Protein AF-A0A6J4XY96-F1 (afdb_monomer)

Mean predicted aligned error: 20.2 Å

Foldseek 3Di:
DDKDKDKDLEPVVRQVVCCVPVNPQKAWPDKDWDDWDDDPPRDTDHTIMMIMIDDDPPVVVVPPDDDDDDDDDDDDDDDDDDDDDDDDDDDDDDDDDDDDDDDDDDDDDDDDDDCPVVVVVQVVLLVVQLVLLVVLVADNVVSVVLSVVLVVDVPSVVCSAVLVCLVVLQVVLVVLLAAFDPDFLDLDDFQAEEEAAAPPLCQLLVLLQNQLCCCPVVVWQEAEEECAPPDPPSVVVSVVSCVVSVHHYYYAPDLVSLVVVCVVCVVTSHYYYYYHGDDLPDVVRLCRRLVSCVVPPSYAYEYRGEQPDDLVVVVSRLVSNVVSVHAAYEYEQLQVDPHQSSVSVSCSVNVHHHAKYAHDRDHNPRITGDGSSVSSCSSVVSDDPHPPDDDPDDDDDDDDDDDDDDDDDDDFKKKDFQPDLEIETPPQPCPVVRDPVRIDIDNDPVRSVVVRRDYDCSRPVVCVVVVVVVVVVVVVVVVVPPD

Sequence (483 aa):
MQIKRFEAKNMTKALSLIKNELGPEAVILSARSLRQGKGIFGSMKYAGVEVTAAIDVRDSQMKTGQPASANPAYPLPSDRRSNSAGKGTEPKIRPPAGYPGSGYGRRSKAAVSRSGKSDSNNQRLISMLYQQMLSQGIDRHIASRLIDELKRIPAAEDLISNGNIEEQLVSMIEELGIRAHPSEHAPDLAKMAALIGPTGVGKTTTIAKLAAVQAKRHQKQVALVSIDNYGIAANGQLKTFARIMGIPLETAVNKAEFRRAIKAFGDKDLILIDTPGINPTDPSQIRGLFSYFDKMPDVQKHLVVSVATREDNLREICQTLQKFGIQRLLFTKIDESRTHGNMLNMLMRTHLPLSYMSCGRKVPDDIAAGTIRKLVGLIFQVKDLSPGSSNHHATRQVMRHAKSGGSAFEHSHFMANKNSDVYHHTGCKWSHRIKSVNIIRFDSQREAEAQNFLPCRSCNPDRLKNDEARDLKTVTRKFSSNQ

Structure (mmCIF, N/CA/C/O backbone):
data_AF-A0A6J4XY96-F1
#
_entry.id   AF-A0A6J4XY96-F1
#
loop_
_atom_site.group_PDB
_atom_site.id
_atom_site.type_symbol
_atom_site.label_atom_id
_atom_site.label_alt_id
_atom_site.label_comp_id
_atom_site.label_asym_id
_atom_site.label_entity_id
_atom_site.label_seq_id
_atom_site.pdbx_PDB_ins_code
_atom_site.Cartn_x
_atom_site.Cartn_y
_atom_site.Cartn_z
_atom_site.occupancy
_atom_site.B_iso_or_equiv
_atom_site.auth_seq_id
_atom_site.auth_comp_id
_atom_site.auth_asym_id
_atom_site.auth_atom_id
_atom_site.pdbx_PDB_model_num
ATOM 1 N N . MET A 1 1 ? -13.283 22.286 25.238 1.00 74.00 1 MET A N 1
ATOM 2 C CA . MET A 1 1 ? -12.700 23.296 24.331 1.00 74.00 1 MET A CA 1
ATOM 3 C C . MET A 1 1 ? -13.489 24.605 24.355 1.00 74.00 1 MET A C 1
ATOM 5 O O . MET A 1 1 ? -14.682 24.595 24.078 1.00 74.00 1 MET A O 1
ATOM 9 N N . GLN A 1 2 ? -12.825 25.711 24.694 1.00 80.25 2 GLN A N 1
ATOM 10 C CA . GLN A 1 2 ? -13.329 27.084 24.601 1.00 80.25 2 GLN A CA 1
ATOM 11 C C . GLN A 1 2 ? -12.633 27.765 23.415 1.00 80.25 2 GLN A C 1
ATOM 13 O O . GLN A 1 2 ? -11.405 27.775 23.357 1.00 80.25 2 GLN A O 1
ATOM 18 N N . ILE A 1 3 ? -13.403 28.291 22.458 1.00 91.00 3 ILE A N 1
ATOM 19 C CA . ILE A 1 3 ? -12.894 28.940 21.237 1.00 91.00 3 ILE A CA 1
ATOM 20 C C . ILE A 1 3 ? -13.272 30.416 21.276 1.00 91.00 3 ILE A C 1
ATOM 22 O O . ILE A 1 3 ? -14.430 30.744 21.536 1.00 91.00 3 ILE A O 1
ATOM 26 N N . LYS A 1 4 ? -12.316 31.306 20.995 1.00 89.94 4 LYS A N 1
ATOM 27 C CA . LYS A 1 4 ? -12.554 32.750 20.980 1.00 89.94 4 LYS A CA 1
ATOM 28 C C . LYS A 1 4 ? -11.781 33.453 19.865 1.00 89.94 4 LYS A C 1
ATOM 30 O O . LYS A 1 4 ? -10.668 33.066 19.510 1.00 89.94 4 LYS A O 1
ATOM 35 N N . ARG A 1 5 ? -12.398 34.493 19.302 1.00 91.25 5 ARG A N 1
ATOM 36 C CA . ARG A 1 5 ? -11.830 35.350 18.256 1.00 91.25 5 ARG A CA 1
ATOM 37 C C . ARG A 1 5 ? -11.339 36.666 18.854 1.00 91.25 5 ARG A C 1
ATOM 39 O O . ARG A 1 5 ? -12.028 37.271 19.669 1.00 91.25 5 ARG A O 1
ATOM 46 N N . PHE A 1 6 ? -10.171 37.100 18.398 1.00 90.44 6 PHE A N 1
ATOM 47 C CA . PHE A 1 6 ? -9.463 38.297 18.829 1.00 90.44 6 PHE A CA 1
ATOM 48 C C . PHE A 1 6 ? -9.158 39.180 17.625 1.00 90.44 6 PHE A C 1
ATOM 50 O O . PHE A 1 6 ? -8.699 38.690 16.596 1.00 90.44 6 PHE A O 1
ATOM 57 N N . GLU A 1 7 ? -9.360 40.486 17.766 1.00 91.00 7 GLU A N 1
ATOM 58 C CA . GLU A 1 7 ? -8.983 41.477 16.758 1.00 91.00 7 GLU A CA 1
ATOM 59 C C . GLU A 1 7 ? -8.002 42.474 17.367 1.00 91.00 7 GLU A C 1
ATOM 61 O O . GLU A 1 7 ? -8.206 42.975 18.474 1.00 91.00 7 GLU A O 1
ATOM 66 N N . ALA A 1 8 ? -6.904 42.748 16.665 1.00 88.19 8 ALA A N 1
ATOM 67 C CA . ALA A 1 8 ? -5.874 43.657 17.151 1.00 88.19 8 ALA A CA 1
ATOM 68 C C . ALA A 1 8 ? -5.173 44.399 16.011 1.00 88.19 8 ALA A C 1
ATOM 70 O O . ALA A 1 8 ? -5.198 43.975 14.861 1.00 88.19 8 ALA A O 1
ATOM 71 N N . LYS A 1 9 ? -4.476 45.493 16.337 1.00 84.00 9 LYS A N 1
ATOM 72 C CA . LYS A 1 9 ? -3.722 46.295 15.353 1.00 84.00 9 LYS A CA 1
ATOM 73 C C . LYS A 1 9 ? -2.590 45.515 14.670 1.00 84.00 9 LYS A C 1
ATOM 75 O O . LYS A 1 9 ? -2.209 45.835 13.553 1.00 84.00 9 LYS A O 1
ATOM 80 N N . ASN A 1 10 ? -2.025 44.516 15.345 1.00 85.00 10 ASN A N 1
ATOM 81 C CA . ASN A 1 10 ? -0.958 43.667 14.823 1.00 85.00 10 ASN A CA 1
ATOM 82 C C . ASN A 1 10 ? -0.927 42.316 15.554 1.00 85.00 10 ASN A C 1
ATOM 84 O O . ASN A 1 10 ? -1.570 42.145 16.594 1.00 85.00 10 ASN A O 1
ATOM 88 N N . MET A 1 11 ? -0.165 41.366 15.006 1.00 86.56 11 MET A N 1
ATOM 89 C CA . MET A 1 11 ? -0.055 40.007 15.545 1.00 86.56 11 MET A CA 1
ATOM 90 C C . MET A 1 11 ? 0.447 39.994 16.989 1.00 86.56 11 MET A C 1
ATOM 92 O O . MET A 1 11 ? -0.128 39.311 17.826 1.00 86.56 11 MET A O 1
ATOM 96 N N . THR A 1 12 ? 1.445 40.813 17.321 1.00 89.19 12 THR A N 1
ATOM 97 C CA . THR A 1 12 ? 1.999 40.903 18.680 1.00 89.19 12 THR A CA 1
ATOM 98 C C . THR A 1 12 ? 0.931 41.261 19.714 1.00 89.19 12 THR A C 1
ATOM 100 O O . THR A 1 12 ? 0.851 40.638 20.774 1.00 89.19 12 THR A O 1
ATOM 103 N N . LYS A 1 13 ? 0.056 42.226 19.401 1.00 87.56 13 LYS A N 1
ATOM 104 C CA . LYS A 1 13 ? -1.039 42.608 20.296 1.00 87.56 13 LYS A CA 1
ATOM 105 C C . LYS A 1 13 ? -2.126 41.532 20.361 1.00 87.56 13 LYS A C 1
ATOM 107 O O . LYS A 1 13 ? -2.635 41.291 21.450 1.00 87.56 13 LYS A O 1
ATOM 112 N N . ALA A 1 14 ? -2.437 40.860 19.249 1.00 90.56 14 ALA A N 1
ATOM 113 C CA . ALA A 1 14 ? -3.377 39.735 19.244 1.00 90.56 14 ALA A CA 1
ATOM 114 C C . ALA A 1 14 ? -2.884 38.580 20.130 1.00 90.56 14 ALA A C 1
ATOM 116 O O . ALA A 1 14 ? -3.639 38.087 20.960 1.00 90.56 14 ALA A O 1
ATOM 117 N N . LEU A 1 15 ? -1.602 38.213 20.030 1.00 88.38 15 LEU A N 1
ATOM 118 C CA . LEU A 1 15 ? -0.982 37.182 20.869 1.00 88.38 15 LEU A CA 1
ATOM 119 C C . LEU A 1 15 ? -0.983 37.562 22.352 1.00 88.38 15 LEU A C 1
ATOM 121 O O . LEU A 1 15 ? -1.250 36.717 23.200 1.00 88.38 15 LEU A O 1
ATOM 125 N N . SER A 1 16 ? -0.729 38.834 22.674 1.00 91.31 16 SER A N 1
ATOM 126 C CA . SER A 1 16 ? -0.827 39.329 24.052 1.00 91.31 16 SER A CA 1
ATOM 127 C C . SER A 1 16 ? -2.250 39.215 24.604 1.00 91.31 16 SER A C 1
ATOM 129 O O . SER A 1 16 ? -2.410 38.795 25.746 1.00 91.31 16 SER A O 1
ATOM 131 N N . LEU A 1 17 ? -3.276 39.545 23.811 1.00 92.25 17 LEU A N 1
ATOM 132 C CA . LEU A 1 17 ? -4.677 39.398 24.222 1.00 92.25 17 LEU A CA 1
ATOM 133 C C . LEU A 1 17 ? -5.050 37.926 24.429 1.00 92.25 17 LEU A C 1
ATOM 135 O O . LEU A 1 17 ? -5.644 37.589 25.447 1.00 92.25 17 LEU A O 1
ATOM 139 N N . ILE A 1 18 ? -4.630 37.051 23.512 1.00 92.88 18 ILE A N 1
ATOM 140 C CA . ILE A 1 18 ? -4.852 35.604 23.612 1.00 92.88 18 ILE A CA 1
ATOM 141 C C . ILE A 1 18 ? -4.188 35.043 24.870 1.00 92.88 18 ILE A C 1
ATOM 143 O O . ILE A 1 18 ? -4.838 34.337 25.630 1.00 92.88 18 ILE A O 1
ATOM 147 N N . LYS A 1 19 ? -2.922 35.390 25.132 1.00 87.44 19 LYS A N 1
ATOM 148 C CA . LYS A 1 19 ? -2.190 34.908 26.310 1.00 87.44 19 LYS A CA 1
ATOM 149 C C . LYS A 1 19 ? -2.809 35.400 27.619 1.00 87.44 19 LYS A C 1
ATOM 151 O O . LYS A 1 19 ? -2.849 34.645 28.584 1.00 87.44 19 LYS A O 1
ATOM 156 N N . ASN A 1 20 ? -3.281 36.645 27.649 1.00 91.00 20 ASN A N 1
ATOM 157 C CA . ASN A 1 20 ? -3.909 37.221 28.836 1.00 91.00 20 ASN A CA 1
ATOM 158 C C . ASN A 1 20 ? -5.285 36.609 29.123 1.00 91.00 20 ASN A C 1
ATOM 160 O O . ASN A 1 20 ? -5.659 36.504 30.284 1.00 91.00 20 ASN A O 1
ATOM 164 N N . GLU A 1 21 ? -6.037 36.229 28.086 1.00 89.62 21 GLU A N 1
ATOM 165 C CA . GLU A 1 21 ? -7.419 35.767 28.248 1.00 89.62 21 GLU A CA 1
ATOM 166 C C . GLU A 1 21 ? -7.570 34.240 28.250 1.00 89.62 21 GLU A C 1
ATOM 168 O O . GLU A 1 21 ? -8.317 33.697 29.057 1.00 89.62 21 GLU A O 1
ATOM 173 N N . LEU A 1 22 ? -6.872 33.536 27.359 1.00 87.94 22 LEU A N 1
ATOM 174 C CA . LEU A 1 22 ? -6.934 32.076 27.237 1.00 87.94 22 LEU A CA 1
ATOM 175 C C . LEU A 1 22 ? -5.717 31.373 27.853 1.00 87.94 22 LEU A C 1
ATOM 177 O O . LEU A 1 22 ? -5.701 30.149 27.928 1.00 87.94 22 LEU A O 1
ATOM 181 N N . GLY A 1 23 ? -4.709 32.121 28.306 1.00 84.75 23 GLY A N 1
ATOM 182 C CA . GLY A 1 23 ? -3.481 31.572 28.878 1.00 84.75 23 GLY A CA 1
ATOM 183 C C . GLY A 1 23 ? -2.402 31.242 27.835 1.00 84.75 23 GLY A C 1
ATOM 184 O O . GLY A 1 23 ? -2.637 31.307 26.626 1.00 84.75 23 GLY A O 1
ATOM 185 N N . PRO A 1 24 ? -1.180 30.899 28.288 1.00 85.50 24 PRO A N 1
ATOM 186 C CA . PRO A 1 24 ? -0.047 30.605 27.406 1.00 85.50 24 PRO A CA 1
ATOM 187 C C . PRO A 1 24 ? -0.231 29.344 26.548 1.00 85.50 24 PRO A C 1
ATOM 189 O O . PRO A 1 24 ? 0.413 29.234 25.512 1.00 85.50 24 PRO A O 1
ATOM 192 N N . GLU A 1 25 ? -1.119 28.434 26.950 1.00 83.75 25 GLU A N 1
ATOM 193 C CA . GLU A 1 25 ? -1.370 27.151 26.274 1.00 83.75 25 GLU A CA 1
ATOM 194 C C . GLU A 1 25 ? -2.394 27.254 25.125 1.00 83.75 25 GLU A C 1
ATOM 196 O O . GLU A 1 25 ? -2.767 26.249 24.520 1.00 83.75 25 GLU A O 1
ATOM 201 N N . ALA A 1 26 ? -2.900 28.454 24.827 1.00 87.44 26 ALA A N 1
ATOM 202 C CA . ALA A 1 26 ? -3.897 28.648 23.782 1.00 87.44 26 ALA A CA 1
ATOM 203 C C . ALA A 1 26 ? -3.318 28.363 22.384 1.00 87.44 26 ALA A C 1
ATOM 205 O O . ALA A 1 26 ? -2.298 28.925 21.980 1.00 87.44 26 ALA A O 1
ATOM 206 N N . VAL A 1 27 ? -4.016 27.538 21.602 1.00 85.06 27 VAL A N 1
ATOM 207 C CA . VAL A 1 27 ? -3.626 27.188 20.231 1.00 85.06 27 VAL A CA 1
ATOM 208 C C . VAL A 1 27 ? -4.357 28.088 19.241 1.00 85.06 27 VAL A C 1
ATOM 210 O O . VAL A 1 27 ? -5.582 28.217 19.283 1.00 85.06 27 VAL A O 1
ATOM 213 N N . ILE A 1 28 ? -3.616 28.700 18.317 1.00 87.94 28 ILE A N 1
ATOM 214 C CA . ILE A 1 28 ? -4.188 29.510 17.235 1.00 87.94 28 ILE A CA 1
ATOM 215 C C . ILE A 1 28 ? -4.749 28.580 16.161 1.00 87.94 28 ILE A C 1
ATOM 217 O O . ILE A 1 28 ? -4.012 27.820 15.539 1.00 87.94 28 ILE A O 1
ATOM 221 N N . LEU A 1 29 ? -6.054 28.670 15.917 1.00 82.88 29 LEU A N 1
ATOM 222 C CA . LEU A 1 29 ? -6.754 27.894 14.894 1.00 82.88 29 LEU A CA 1
ATOM 223 C C . LEU A 1 29 ? -6.689 28.565 13.519 1.00 82.88 29 LEU A C 1
ATOM 225 O O . LEU A 1 29 ? -6.615 27.894 12.494 1.00 82.88 29 LEU A O 1
ATOM 229 N N . SER A 1 30 ? -6.737 29.898 13.490 1.00 77.50 30 SER A N 1
ATOM 230 C CA . SER A 1 30 ? -6.672 30.673 12.250 1.00 77.50 30 SER A CA 1
ATOM 231 C C . SER A 1 30 ? -6.194 32.094 12.519 1.00 77.50 30 SER A C 1
ATOM 233 O O . SER A 1 30 ? -6.616 32.696 13.505 1.00 77.50 30 SER A O 1
ATOM 235 N N . ALA A 1 31 ? -5.418 32.667 11.603 1.00 85.88 31 ALA A N 1
ATOM 236 C CA . ALA A 1 31 ? -5.060 34.079 11.619 1.00 85.88 31 ALA A CA 1
ATOM 237 C C . ALA A 1 31 ? -5.222 34.680 10.219 1.00 85.88 31 ALA A C 1
ATOM 239 O O . ALA A 1 31 ? -4.755 34.098 9.239 1.00 85.88 31 ALA A O 1
ATOM 240 N N . ARG A 1 32 ? -5.864 35.849 10.118 1.00 83.75 32 ARG A N 1
ATOM 241 C CA . ARG A 1 32 ? -5.985 36.594 8.857 1.00 83.75 32 ARG A CA 1
ATOM 242 C C . ARG A 1 32 ? -5.718 38.083 9.046 1.00 83.75 32 ARG A C 1
ATOM 244 O O . ARG A 1 32 ? -6.087 38.670 10.060 1.00 83.75 32 ARG A O 1
ATOM 251 N N . SER A 1 33 ? -5.102 38.697 8.041 1.00 78.12 33 SER A N 1
ATOM 252 C CA . SER A 1 33 ? -4.870 40.143 8.003 1.00 78.12 33 SER A CA 1
ATOM 253 C C . SER A 1 33 ? -6.110 40.868 7.487 1.00 78.12 33 SER A C 1
ATOM 255 O O . SER A 1 33 ? -6.629 40.544 6.418 1.00 78.12 33 SER A O 1
ATOM 257 N N . LEU A 1 34 ? -6.560 41.881 8.218 1.00 80.00 34 LEU A N 1
ATOM 258 C CA . LEU A 1 34 ? -7.628 42.783 7.808 1.00 80.00 34 LEU A CA 1
ATOM 259 C C . LEU A 1 34 ? -7.003 43.925 6.998 1.00 80.00 34 LEU A C 1
ATOM 261 O O . LEU A 1 34 ? -6.246 44.743 7.528 1.00 80.00 34 LEU A O 1
ATOM 265 N N . ARG A 1 35 ? -7.274 43.947 5.687 1.00 60.88 35 ARG A N 1
ATOM 266 C CA . ARG A 1 35 ? -6.775 44.992 4.784 1.00 60.88 35 ARG A CA 1
ATOM 267 C C . ARG A 1 35 ? -7.615 46.264 4.884 1.00 60.88 35 ARG A C 1
ATOM 269 O O . ARG A 1 35 ? -8.830 46.219 5.053 1.00 60.88 35 ARG A O 1
ATOM 276 N N . GLN A 1 36 ? -6.927 47.389 4.728 1.00 60.66 36 GLN A N 1
ATOM 277 C CA . GLN A 1 36 ? -7.481 48.736 4.679 1.00 60.66 36 GLN A CA 1
ATOM 278 C C . GLN A 1 36 ? -8.494 48.867 3.529 1.00 60.66 36 GLN A C 1
ATOM 280 O O . GLN A 1 36 ? -8.162 48.603 2.375 1.00 60.66 36 GLN A O 1
ATOM 285 N N . GLY A 1 37 ? -9.718 49.293 3.838 1.00 55.81 37 GLY A N 1
ATOM 286 C CA . GLY A 1 37 ? -10.738 49.651 2.851 1.00 55.81 37 GLY A CA 1
ATOM 287 C C . GLY A 1 37 ? -11.244 51.072 3.095 1.00 55.81 37 GLY A C 1
ATOM 288 O O . GLY A 1 37 ? -11.393 51.483 4.246 1.00 55.81 37 GLY A O 1
ATOM 289 N N . LYS A 1 38 ? -11.501 51.830 2.021 1.00 45.12 38 LYS A N 1
ATOM 290 C CA . LYS A 1 38 ? -12.175 53.137 2.096 1.00 45.12 38 LYS A CA 1
ATOM 291 C C . LYS A 1 38 ? -13.669 52.914 2.351 1.00 45.12 38 LYS A C 1
ATOM 293 O O . LYS A 1 38 ? -14.329 52.242 1.565 1.00 45.12 38 LYS A O 1
ATOM 298 N N . GLY A 1 39 ? -14.193 53.463 3.447 1.00 50.50 39 GLY A N 1
ATOM 299 C CA . GLY A 1 39 ? -15.635 53.562 3.678 1.00 50.50 39 GLY A CA 1
ATOM 300 C C . GLY A 1 39 ? -16.264 54.666 2.821 1.00 50.50 39 GLY A C 1
ATOM 301 O O . GLY A 1 39 ? -15.588 55.619 2.441 1.00 50.50 39 GLY A O 1
ATOM 302 N N . ILE A 1 40 ? -17.566 54.551 2.557 1.00 48.47 40 ILE A N 1
ATOM 303 C CA . ILE A 1 40 ? -18.346 55.435 1.665 1.00 48.47 40 ILE A CA 1
ATOM 304 C C . ILE A 1 40 ? -18.531 56.857 2.259 1.00 48.47 40 ILE A C 1
ATOM 306 O O . ILE A 1 40 ? -18.991 57.760 1.579 1.00 48.47 40 ILE A O 1
ATOM 310 N N . PHE A 1 41 ? -18.085 57.101 3.499 1.00 52.16 41 PHE A N 1
ATOM 311 C CA . PHE A 1 41 ? -18.166 58.399 4.188 1.00 52.16 41 PHE A CA 1
ATOM 312 C C . PHE A 1 41 ? -16.875 58.761 4.949 1.00 52.16 41 PHE A C 1
ATOM 314 O O . PHE A 1 41 ? -16.905 59.120 6.124 1.00 52.16 41 PHE A O 1
ATOM 321 N N . GLY A 1 42 ? -15.711 58.621 4.304 1.00 50.72 42 GLY A N 1
ATOM 322 C CA . GLY A 1 42 ? -14.469 59.304 4.716 1.00 50.72 42 GLY A CA 1
ATOM 323 C C . GLY A 1 42 ? -13.862 58.953 6.086 1.00 50.72 42 GLY A C 1
ATOM 324 O O . GLY A 1 42 ? -12.832 59.514 6.445 1.00 50.72 42 GLY A O 1
ATOM 325 N N . SER A 1 43 ? -14.429 58.017 6.846 1.00 50.19 43 SER A N 1
ATOM 326 C CA . SER A 1 43 ? -13.920 57.606 8.160 1.00 50.19 43 SER A CA 1
ATOM 327 C C . SER A 1 43 ? -13.002 56.381 8.040 1.00 50.19 43 SER A C 1
ATOM 329 O O . SER A 1 43 ? -13.349 55.347 7.465 1.00 50.19 43 SER A O 1
ATOM 331 N N . MET A 1 44 ? -11.782 56.528 8.559 1.00 49.06 44 MET A N 1
ATOM 332 C CA . MET A 1 44 ? -10.671 55.581 8.440 1.00 49.06 44 MET A CA 1
ATOM 333 C C . MET A 1 44 ? -10.884 54.357 9.352 1.00 49.06 44 MET A C 1
ATOM 335 O O . MET A 1 44 ? -10.871 54.488 10.573 1.00 49.06 44 MET A O 1
ATOM 339 N N . LYS A 1 45 ? -11.055 53.151 8.786 1.00 55.59 45 LYS A N 1
ATOM 340 C CA . LYS A 1 45 ? -10.997 51.889 9.554 1.00 55.59 45 LYS A CA 1
ATOM 341 C C . LYS A 1 45 ? -9.560 51.360 9.590 1.00 55.59 45 LYS A C 1
ATOM 343 O O . LYS A 1 45 ? -8.906 51.256 8.553 1.00 55.59 45 LYS A O 1
ATOM 348 N N . TYR A 1 46 ? -9.076 51.051 10.792 1.00 55.34 46 TYR A N 1
ATOM 349 C CA . TYR A 1 46 ? -7.702 50.613 11.050 1.00 55.34 46 TYR A CA 1
ATOM 350 C C . TYR A 1 46 ? -7.385 49.257 10.402 1.00 55.34 46 TYR A C 1
ATOM 352 O O . TYR A 1 46 ? -8.182 48.323 10.475 1.00 55.34 46 TYR A O 1
ATOM 360 N N . ALA A 1 47 ? -6.188 49.146 9.817 1.00 68.38 47 ALA A N 1
ATOM 361 C CA . ALA A 1 47 ? -5.591 47.865 9.451 1.00 68.38 47 ALA A CA 1
ATOM 362 C C . ALA A 1 47 ? -5.269 47.059 10.721 1.00 68.38 47 ALA A C 1
ATOM 364 O O . ALA A 1 47 ? -4.841 47.624 11.732 1.00 68.38 47 ALA A O 1
ATOM 365 N N . GLY A 1 48 ? -5.480 45.746 10.672 1.00 84.81 48 GLY A N 1
ATOM 366 C CA . GLY A 1 48 ? -5.300 44.879 11.832 1.00 84.81 48 GLY A CA 1
ATOM 367 C C . GLY A 1 48 ? -5.207 43.404 11.470 1.00 84.81 48 GLY A C 1
ATOM 368 O O . GLY A 1 48 ? -5.114 43.030 10.302 1.00 84.81 48 GLY A O 1
ATOM 369 N N . VAL A 1 49 ? -5.229 42.556 12.486 1.00 85.25 49 VAL A N 1
ATOM 370 C CA . VAL A 1 49 ? -5.274 41.102 12.368 1.00 85.25 49 VAL A CA 1
ATOM 371 C C . VAL A 1 49 ? -6.443 40.569 13.172 1.00 85.25 49 VAL A C 1
ATOM 373 O O . VAL A 1 49 ? -6.779 41.091 14.234 1.00 85.25 49 VAL A O 1
ATOM 376 N N . GLU A 1 50 ? -7.026 39.502 12.660 1.00 88.94 50 GLU A N 1
ATOM 377 C CA . GLU A 1 50 ? -8.040 38.712 13.332 1.00 88.94 50 GLU A CA 1
ATOM 378 C C . GLU A 1 50 ? -7.466 37.318 13.578 1.00 88.94 50 GLU A C 1
ATOM 380 O O . GLU A 1 50 ? -6.975 36.669 12.650 1.00 88.94 50 GLU A O 1
ATOM 385 N N . VAL A 1 51 ? -7.509 36.869 14.828 1.00 89.19 51 VAL A N 1
ATOM 386 C CA . VAL A 1 51 ? -6.930 35.603 15.272 1.00 89.19 51 VAL A CA 1
ATOM 387 C C . VAL A 1 51 ? -7.975 34.831 16.064 1.00 89.19 51 VAL A C 1
ATOM 389 O O . VAL A 1 51 ? -8.526 35.334 17.038 1.00 89.19 51 VAL A O 1
ATOM 392 N N . THR A 1 52 ? -8.241 33.595 15.659 1.00 90.38 52 THR A N 1
ATOM 393 C CA . THR A 1 52 ? -9.099 32.668 16.405 1.00 90.38 52 THR A CA 1
ATOM 394 C C . THR A 1 5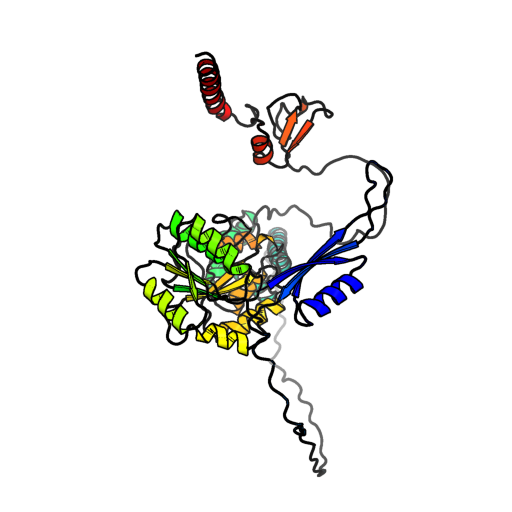2 ? -8.206 31.707 17.163 1.00 90.38 52 THR A C 1
ATOM 396 O O . THR A 1 52 ? -7.375 31.036 16.551 1.00 90.38 52 THR A O 1
ATOM 399 N N . ALA A 1 53 ? -8.377 31.638 18.477 1.00 91.56 53 ALA A N 1
ATOM 400 C CA . ALA A 1 53 ? -7.613 30.771 19.360 1.00 91.56 53 ALA A CA 1
ATOM 401 C C . ALA A 1 53 ? -8.546 29.901 20.206 1.00 91.56 53 ALA A C 1
ATOM 403 O O . ALA A 1 53 ? -9.714 30.239 20.418 1.00 91.56 53 ALA A O 1
ATOM 404 N N . ALA A 1 54 ? -8.037 28.765 20.672 1.00 89.69 54 ALA A N 1
ATOM 405 C CA . ALA A 1 54 ? -8.786 27.843 21.505 1.00 89.69 54 ALA A CA 1
ATOM 406 C C . ALA A 1 54 ? -7.927 27.241 22.616 1.00 89.69 54 ALA A C 1
ATOM 408 O O . ALA A 1 54 ? -6.728 27.032 22.440 1.00 89.69 54 ALA A O 1
ATOM 409 N N . ILE A 1 55 ? -8.572 26.921 23.736 1.00 87.75 55 ILE A N 1
ATOM 410 C CA . ILE A 1 55 ? -7.999 26.148 24.841 1.00 87.75 55 ILE A CA 1
ATOM 411 C C . ILE A 1 55 ? -8.895 24.947 25.139 1.00 87.75 55 ILE A C 1
ATOM 413 O O . ILE A 1 55 ? -10.127 25.049 25.075 1.00 87.75 55 ILE A O 1
ATOM 417 N N . ASP A 1 56 ? -8.307 23.793 25.454 1.00 72.75 56 ASP A N 1
ATOM 418 C CA . ASP A 1 56 ? -9.082 22.672 25.970 1.00 72.75 56 ASP A CA 1
ATOM 419 C C . ASP A 1 56 ? -9.211 22.767 27.493 1.00 72.75 56 ASP A C 1
ATOM 421 O O . ASP A 1 56 ? -8.232 22.733 28.230 1.00 72.75 56 ASP A O 1
ATOM 425 N N . VAL A 1 57 ? -10.446 22.894 27.977 1.00 57.81 57 VAL A N 1
ATOM 426 C CA . VAL A 1 57 ? -10.790 23.182 29.386 1.00 57.81 57 VAL A CA 1
ATOM 427 C C . VAL A 1 57 ? -10.487 21.993 30.321 1.00 57.81 57 VAL A C 1
ATOM 429 O O . VAL A 1 57 ? -10.833 22.016 31.495 1.00 57.81 57 VAL A O 1
ATOM 432 N N . ARG A 1 58 ? -9.854 20.930 29.808 1.00 56.28 58 ARG A N 1
ATOM 433 C CA . ARG A 1 58 ? -9.462 19.741 30.576 1.00 56.28 58 ARG A CA 1
ATOM 434 C C . ARG A 1 58 ? -8.039 19.834 31.141 1.00 56.28 58 ARG A C 1
ATOM 436 O O . ARG A 1 58 ? -7.775 19.190 32.147 1.00 56.28 58 ARG A O 1
ATOM 443 N N . ASP A 1 59 ? -7.171 20.680 30.577 1.00 48.38 59 ASP A N 1
ATOM 444 C CA . ASP A 1 59 ? -5.779 20.841 31.043 1.00 48.38 59 ASP A CA 1
ATOM 445 C C . ASP A 1 59 ? -5.607 21.898 32.149 1.00 48.38 59 ASP A C 1
ATOM 447 O O . ASP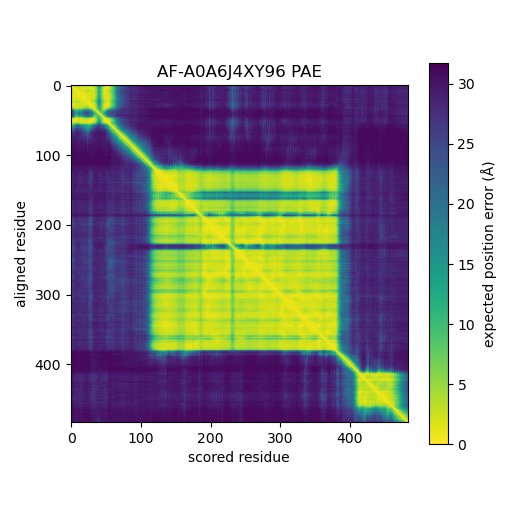 A 1 59 ? -4.633 21.866 32.903 1.00 48.38 59 ASP A O 1
ATOM 451 N N . SER A 1 60 ? -6.552 22.831 32.293 1.00 44.88 60 SER A N 1
ATOM 452 C CA . SER A 1 60 ? -6.456 23.925 33.270 1.00 44.88 60 SER A CA 1
ATOM 453 C C . SER A 1 60 ? -6.803 23.512 34.705 1.00 44.88 60 SER A C 1
ATOM 455 O O . SER A 1 60 ? -6.370 24.178 35.640 1.00 44.88 60 SER A O 1
ATOM 457 N N . GLN A 1 61 ? -7.520 22.399 34.903 1.00 44.81 61 GLN A N 1
ATOM 458 C CA . GLN A 1 61 ? -7.876 21.899 36.241 1.00 44.81 61 GLN A CA 1
ATOM 459 C C . GLN A 1 61 ? -6.832 20.950 36.856 1.00 44.81 61 GLN A C 1
ATOM 461 O O . GLN A 1 61 ? -6.916 20.651 38.042 1.00 44.81 61 GLN A O 1
ATOM 466 N N . MET A 1 62 ? -5.819 20.506 36.098 1.00 46.34 62 MET A N 1
ATOM 467 C CA . MET A 1 62 ? -4.771 19.599 36.603 1.00 46.34 62 MET A CA 1
ATOM 468 C C . MET A 1 62 ? -3.468 20.303 37.024 1.00 46.34 62 MET A C 1
ATOM 470 O O . MET A 1 62 ? -2.561 19.644 37.526 1.00 46.34 62 MET A O 1
ATOM 474 N N . LYS A 1 63 ? -3.347 21.629 36.849 1.00 45.53 63 LYS A N 1
ATOM 475 C CA . LYS A 1 63 ? -2.091 22.378 37.080 1.00 45.53 63 LYS A CA 1
ATOM 476 C C . LYS A 1 63 ? -2.138 23.401 38.226 1.00 45.53 63 LYS A C 1
ATOM 478 O O . LYS A 1 63 ? -1.324 24.319 38.259 1.00 45.53 63 LYS A O 1
ATOM 483 N N . THR A 1 64 ? -3.033 23.234 39.199 1.00 40.62 64 THR A N 1
ATOM 484 C CA . THR A 1 64 ? -2.972 23.961 40.482 1.00 40.62 64 THR A CA 1
ATOM 485 C C . THR A 1 64 ? -2.620 23.001 41.618 1.00 40.62 64 THR A C 1
ATOM 487 O O . THR A 1 64 ? -3.484 22.554 42.363 1.00 40.62 64 THR A O 1
ATOM 490 N N . GLY A 1 65 ? -1.331 22.678 41.727 1.00 34.72 65 GLY A N 1
ATOM 491 C CA . GLY A 1 65 ? -0.712 21.980 42.854 1.00 34.72 65 GLY A CA 1
ATOM 492 C C . GLY A 1 65 ? 0.781 22.326 42.889 1.00 34.72 65 GLY A C 1
ATOM 493 O O . GLY A 1 65 ? 1.461 22.200 41.877 1.00 34.72 65 GLY A O 1
ATOM 494 N N . GLN A 1 66 ? 1.251 22.867 44.012 1.00 34.94 66 GLN A N 1
ATOM 495 C CA . GLN A 1 66 ? 2.580 23.469 44.225 1.00 34.94 66 GLN A CA 1
ATOM 496 C C . GLN A 1 66 ? 3.767 22.464 44.207 1.00 34.94 66 GLN A C 1
ATOM 498 O O . GLN A 1 66 ? 3.540 21.257 44.241 1.00 34.94 66 GLN A O 1
ATOM 503 N N . PRO A 1 67 ? 5.032 22.947 44.125 1.00 45.75 67 PRO A N 1
ATOM 504 C CA . PRO A 1 67 ? 6.180 22.202 43.594 1.00 45.75 67 PRO A CA 1
ATOM 505 C C . PRO A 1 67 ? 7.027 21.487 44.662 1.00 45.75 67 PRO A C 1
ATOM 507 O O . PRO A 1 67 ? 7.138 21.961 45.790 1.00 45.75 67 PRO A O 1
ATOM 510 N N . ALA A 1 68 ? 7.731 20.416 44.270 1.00 33.00 68 ALA A N 1
ATOM 511 C CA . ALA A 1 68 ? 8.793 19.800 45.074 1.00 33.00 68 ALA A CA 1
ATOM 512 C C . ALA A 1 68 ? 10.054 19.474 44.235 1.00 33.00 68 ALA A C 1
ATOM 514 O O . ALA A 1 68 ? 10.041 18.620 43.354 1.00 33.00 68 ALA A O 1
ATOM 515 N N . SER A 1 69 ? 11.103 20.255 44.522 1.00 36.06 69 SER A N 1
ATOM 516 C CA . SER A 1 69 ? 12.567 20.044 44.473 1.00 36.06 69 SER A CA 1
ATOM 517 C C . SER A 1 69 ? 13.260 19.083 43.475 1.00 36.06 69 SER A C 1
ATOM 519 O O . SER A 1 69 ? 13.167 17.866 43.577 1.00 36.06 69 SER A O 1
ATOM 521 N N . ALA A 1 70 ? 14.108 19.693 42.633 1.00 32.81 70 ALA A N 1
ATOM 522 C CA . ALA A 1 70 ? 15.558 19.467 42.438 1.00 32.81 70 ALA A CA 1
ATOM 523 C C . ALA A 1 70 ? 16.180 18.038 42.493 1.00 32.81 70 ALA A C 1
ATOM 525 O O . ALA A 1 70 ? 16.387 17.506 43.574 1.00 32.81 70 ALA A O 1
ATOM 526 N N . ASN A 1 71 ? 16.570 17.530 41.301 1.00 37.53 71 ASN A N 1
ATOM 527 C CA . ASN A 1 71 ? 17.870 16.969 40.819 1.00 37.53 71 ASN A CA 1
ATOM 528 C C . ASN A 1 71 ? 18.830 16.192 41.773 1.00 37.53 71 ASN A C 1
ATOM 530 O O . ASN A 1 71 ? 18.931 16.572 42.933 1.00 37.53 71 ASN A O 1
ATOM 534 N N . PRO A 1 72 ? 19.687 15.236 41.291 1.00 43.22 72 PRO A N 1
ATOM 535 C CA . PRO A 1 72 ? 20.489 15.401 40.062 1.00 43.22 72 PRO A CA 1
ATOM 536 C C . PRO A 1 72 ? 20.874 14.158 39.210 1.00 43.22 72 PRO A C 1
ATOM 538 O O . PRO A 1 72 ? 20.593 13.004 39.511 1.00 43.22 72 PRO A O 1
ATOM 541 N N . ALA A 1 73 ? 21.543 14.512 38.106 1.00 31.20 73 ALA A N 1
ATOM 542 C CA . ALA A 1 73 ? 22.173 13.777 37.010 1.00 31.20 73 ALA A CA 1
ATOM 543 C C . ALA A 1 73 ? 22.967 12.488 37.325 1.00 31.20 73 ALA A C 1
ATOM 545 O O . ALA A 1 73 ? 23.682 12.397 38.319 1.00 31.20 73 ALA A O 1
ATOM 546 N N . TYR A 1 74 ? 22.946 11.556 36.362 1.00 32.81 74 TYR A N 1
ATOM 547 C CA . TYR A 1 74 ? 23.838 10.392 36.287 1.00 32.81 74 TYR A CA 1
ATOM 548 C C . TYR A 1 74 ? 25.098 10.685 35.439 1.00 32.81 74 TYR A C 1
ATOM 550 O O . TYR A 1 74 ? 24.965 11.311 34.383 1.00 32.81 74 TYR A O 1
ATOM 558 N N . PRO A 1 75 ? 26.301 10.216 35.839 1.00 34.19 75 PRO A N 1
ATOM 559 C CA . PRO A 1 75 ? 27.540 10.403 35.086 1.00 34.19 75 PRO A CA 1
ATOM 560 C C . PRO A 1 75 ? 27.833 9.287 34.065 1.00 34.19 75 PRO A C 1
ATOM 562 O O . PRO A 1 75 ? 27.445 8.131 34.233 1.00 34.19 75 PRO A O 1
ATOM 565 N N . LEU A 1 76 ? 28.574 9.664 33.017 1.00 31.70 76 LEU A N 1
ATOM 566 C CA . LEU A 1 76 ? 29.187 8.801 31.998 1.00 31.70 76 LEU A CA 1
ATOM 567 C C . LEU A 1 76 ? 30.371 7.992 32.575 1.00 31.70 76 LEU A C 1
ATOM 569 O O . LEU A 1 76 ? 31.115 8.540 33.392 1.00 31.70 76 LEU A O 1
ATOM 573 N N . PRO A 1 77 ? 30.635 6.754 32.113 1.00 33.81 77 PRO A N 1
ATOM 574 C CA . PRO A 1 77 ? 31.862 6.036 32.453 1.00 33.81 77 PRO A CA 1
ATOM 575 C C . PRO A 1 77 ? 33.048 6.457 31.577 1.00 33.81 77 PRO A C 1
ATOM 577 O O . PRO A 1 77 ? 32.940 6.545 30.354 1.00 33.81 77 PRO A O 1
ATOM 580 N N . SER A 1 78 ? 34.183 6.674 32.239 1.00 33.19 78 SER A N 1
ATOM 581 C CA . SER A 1 78 ? 35.490 7.018 31.689 1.00 33.19 78 SER A CA 1
ATOM 582 C C . SER A 1 78 ? 36.396 5.800 31.469 1.00 33.19 78 SER A C 1
ATOM 584 O O . SER A 1 78 ? 36.236 4.738 32.073 1.00 33.19 78 SER A O 1
ATOM 586 N N . ASP A 1 79 ? 37.373 6.018 30.591 1.00 32.03 79 ASP A N 1
ATOM 587 C CA . ASP A 1 79 ? 38.458 5.136 30.171 1.00 32.03 79 ASP A CA 1
ATOM 588 C C . ASP A 1 79 ? 39.260 4.471 31.304 1.00 32.03 79 ASP A C 1
ATOM 590 O O . ASP A 1 79 ? 39.632 5.100 32.298 1.00 32.03 79 ASP A O 1
ATOM 594 N N . ARG A 1 80 ? 39.701 3.229 31.059 1.00 30.25 80 ARG A N 1
ATOM 595 C CA . ARG A 1 80 ? 40.926 2.678 31.659 1.00 30.25 80 ARG A CA 1
ATOM 596 C C . ARG A 1 80 ? 41.825 2.066 30.589 1.00 30.25 80 ARG A C 1
ATOM 598 O O . ARG A 1 80 ? 41.502 1.049 29.986 1.00 30.25 80 ARG A O 1
ATOM 605 N N . ARG A 1 81 ? 42.987 2.699 30.409 1.00 30.42 81 ARG A N 1
ATOM 606 C CA . ARG A 1 81 ? 44.176 2.156 29.745 1.00 30.42 81 ARG A CA 1
ATOM 607 C C . ARG A 1 81 ? 44.954 1.269 30.721 1.00 30.42 81 ARG A C 1
ATOM 609 O O . ARG A 1 81 ? 45.158 1.662 31.867 1.00 30.42 81 ARG A O 1
ATOM 616 N N . SER A 1 82 ? 45.508 0.170 30.223 1.00 33.44 82 SER A N 1
ATOM 617 C CA . SER A 1 82 ? 46.745 -0.422 30.738 1.00 33.44 82 SER A CA 1
ATOM 618 C C . SER A 1 82 ? 47.655 -0.778 29.557 1.00 33.44 82 SER A C 1
ATOM 620 O O . SER A 1 82 ? 47.237 -1.410 28.591 1.00 33.44 82 SER A O 1
ATOM 622 N N . ASN A 1 83 ? 48.894 -0.287 29.624 1.00 31.16 83 ASN A N 1
ATOM 623 C CA . ASN A 1 83 ? 49.984 -0.559 28.691 1.00 31.16 83 ASN A CA 1
ATOM 624 C C . ASN A 1 83 ? 50.679 -1.876 29.060 1.00 31.16 83 ASN A C 1
ATOM 626 O O . ASN A 1 83 ? 51.022 -2.071 30.224 1.00 31.16 83 ASN A O 1
ATOM 630 N N . SER A 1 84 ? 51.063 -2.666 28.059 1.00 33.19 84 SER A N 1
ATOM 631 C CA . SER A 1 84 ? 52.371 -3.331 28.042 1.00 33.19 84 SER A CA 1
ATOM 632 C C . SER A 1 84 ? 52.820 -3.567 26.596 1.00 33.19 84 SER A C 1
ATOM 634 O O . SER A 1 84 ? 52.039 -3.920 25.717 1.00 33.19 84 SER A O 1
ATOM 636 N N . ALA A 1 85 ? 54.089 -3.254 26.347 1.00 30.00 85 ALA A N 1
ATOM 637 C CA . ALA A 1 85 ? 54.737 -3.244 25.046 1.00 30.00 85 ALA A CA 1
ATOM 638 C C . ALA A 1 85 ? 55.329 -4.619 24.695 1.00 30.00 85 ALA A C 1
ATOM 640 O O . ALA A 1 85 ? 55.903 -5.284 25.554 1.00 30.00 85 ALA A O 1
ATOM 641 N N . GLY A 1 86 ? 55.277 -4.990 23.414 1.00 29.17 86 GLY A N 1
ATOM 642 C CA . GLY A 1 86 ? 55.979 -6.144 22.851 1.00 29.17 86 GLY A CA 1
ATOM 643 C C . GLY A 1 86 ? 56.029 -6.055 21.324 1.00 29.17 86 GLY A C 1
ATOM 644 O O . GLY A 1 86 ? 54.997 -5.989 20.670 1.00 29.17 86 GLY A O 1
ATOM 645 N N . LYS A 1 87 ? 57.245 -5.973 20.781 1.00 29.09 87 LYS A N 1
ATOM 646 C CA . LYS A 1 87 ? 57.615 -5.780 19.366 1.00 29.09 87 LYS A CA 1
ATOM 647 C C . LYS A 1 87 ? 57.258 -6.993 18.483 1.00 29.09 87 LYS A C 1
ATOM 649 O O . LYS A 1 87 ? 57.387 -8.115 18.956 1.00 29.09 87 LYS A O 1
ATOM 654 N N . GLY A 1 88 ? 57.005 -6.776 17.182 1.00 27.48 88 GLY A N 1
ATOM 655 C CA . GLY A 1 88 ? 57.256 -7.798 16.145 1.00 27.48 88 GLY A CA 1
ATOM 656 C C . GLY A 1 88 ? 56.301 -7.848 14.940 1.00 27.48 88 GLY A C 1
ATOM 657 O O . GLY A 1 88 ? 55.284 -8.519 14.996 1.00 27.48 88 GLY A O 1
ATOM 658 N N . THR A 1 89 ? 56.699 -7.179 13.849 1.00 29.23 89 THR A N 1
ATOM 659 C CA . THR A 1 89 ? 56.594 -7.569 12.416 1.00 29.23 89 THR A CA 1
ATOM 660 C C . THR A 1 89 ? 55.267 -8.077 11.807 1.00 29.23 89 THR A C 1
ATOM 662 O O . THR A 1 89 ? 54.828 -9.197 12.051 1.00 29.23 89 THR A O 1
ATOM 665 N N . GLU A 1 90 ? 54.734 -7.287 10.864 1.00 27.62 90 GLU A N 1
ATOM 666 C CA . GLU A 1 90 ? 53.706 -7.648 9.870 1.00 27.62 90 GLU A CA 1
ATOM 667 C C . GLU A 1 90 ? 54.122 -8.794 8.924 1.00 27.62 90 GLU A C 1
ATOM 669 O O . GLU A 1 90 ? 55.267 -8.829 8.462 1.00 27.62 90 GLU A O 1
ATOM 674 N N . PRO A 1 91 ? 53.148 -9.602 8.461 1.00 31.25 91 PRO A N 1
ATOM 675 C CA . PRO A 1 91 ? 53.206 -10.204 7.133 1.00 31.25 91 PRO A CA 1
ATOM 676 C C . PRO A 1 91 ? 52.038 -9.767 6.231 1.00 31.25 91 PRO A C 1
ATOM 678 O O . PRO A 1 91 ? 50.859 -9.930 6.545 1.00 31.25 91 PRO A O 1
ATOM 681 N N . LYS A 1 92 ? 52.403 -9.268 5.044 1.00 29.80 92 LYS A N 1
ATOM 682 C CA . LYS A 1 92 ? 51.532 -9.038 3.882 1.00 29.80 92 LYS A CA 1
ATOM 683 C C . LYS A 1 92 ? 51.040 -10.372 3.313 1.00 29.80 92 LYS A C 1
ATOM 685 O O . LYS A 1 92 ? 51.859 -11.208 2.940 1.00 29.80 92 LYS A O 1
ATOM 690 N N . ILE A 1 93 ? 49.728 -10.526 3.135 1.00 33.22 93 ILE A N 1
ATOM 691 C CA . ILE A 1 93 ? 49.135 -11.660 2.412 1.00 33.22 93 ILE A CA 1
ATOM 692 C C . ILE A 1 93 ? 48.761 -11.209 0.992 1.00 33.22 93 ILE A C 1
ATOM 694 O O . ILE A 1 93 ? 47.940 -10.316 0.794 1.00 33.22 93 ILE A O 1
ATOM 698 N N . ARG A 1 94 ? 49.420 -11.832 0.009 1.00 34.72 94 ARG A N 1
ATOM 699 C CA . ARG A 1 94 ? 49.118 -11.797 -1.432 1.00 3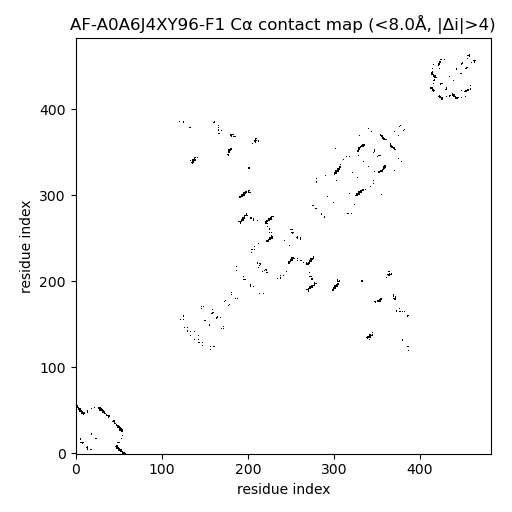4.72 94 ARG A CA 1
ATOM 700 C C . ARG A 1 94 ? 48.143 -12.936 -1.790 1.00 34.72 94 ARG A C 1
ATOM 702 O O . ARG A 1 94 ? 48.140 -13.947 -1.089 1.00 34.72 94 ARG A O 1
ATOM 709 N N . PRO A 1 95 ? 47.361 -12.818 -2.879 1.00 34.72 95 PRO A N 1
ATOM 710 C CA . PRO A 1 95 ? 46.470 -13.883 -3.340 1.00 34.72 95 PRO A CA 1
ATOM 711 C C . PRO A 1 95 ? 47.250 -15.027 -4.023 1.00 34.72 95 PRO A C 1
ATOM 713 O O . PRO A 1 95 ? 48.313 -14.770 -4.598 1.00 34.72 95 PRO A O 1
ATOM 716 N N . PRO A 1 96 ? 46.746 -16.276 -3.995 1.00 36.53 96 PRO A N 1
ATOM 717 C CA . PRO A 1 96 ? 47.401 -17.402 -4.646 1.00 36.53 96 PRO A CA 1
ATOM 718 C C . PRO A 1 96 ? 47.168 -17.416 -6.163 1.00 36.53 96 PRO A C 1
ATOM 720 O O . PRO A 1 96 ? 46.115 -17.029 -6.669 1.00 36.53 96 PRO A O 1
ATOM 723 N N . ALA A 1 97 ? 48.195 -17.886 -6.867 1.00 31.64 97 ALA A N 1
ATOM 724 C CA . ALA A 1 97 ? 48.285 -18.022 -8.310 1.00 31.64 97 ALA A CA 1
ATOM 725 C C . ALA A 1 97 ? 48.007 -19.462 -8.777 1.00 31.64 97 ALA A C 1
ATOM 727 O O . ALA A 1 97 ? 48.372 -20.410 -8.091 1.00 31.64 97 ALA A O 1
ATOM 728 N N . GLY A 1 98 ? 47.509 -19.581 -10.014 1.00 28.30 98 GLY A N 1
ATOM 729 C CA . GLY A 1 98 ? 48.061 -20.508 -11.011 1.00 28.30 98 GLY A CA 1
ATOM 730 C C . GLY A 1 98 ? 47.358 -21.851 -11.232 1.00 28.30 98 GLY A C 1
ATOM 731 O O . GLY A 1 98 ? 47.291 -22.672 -10.332 1.00 28.30 98 GLY A O 1
ATOM 732 N N . TYR A 1 99 ? 46.950 -22.090 -12.483 1.00 28.80 99 TYR A N 1
ATOM 733 C CA . TYR A 1 99 ? 47.108 -23.343 -13.250 1.00 28.80 99 TYR A CA 1
ATOM 734 C C . TYR A 1 99 ? 47.103 -22.963 -14.761 1.00 28.80 99 TYR A C 1
ATOM 736 O O . TYR A 1 99 ? 46.733 -21.834 -15.090 1.00 28.80 99 TYR A O 1
ATOM 744 N N . PRO A 1 100 ? 47.639 -23.785 -15.683 1.00 37.75 100 PRO A N 1
ATOM 745 C CA . PRO A 1 100 ? 48.743 -23.407 -16.558 1.00 37.75 100 PRO A CA 1
ATOM 746 C C . PRO A 1 100 ? 48.314 -23.268 -18.023 1.00 37.75 100 PRO A C 1
ATOM 748 O O . PRO A 1 100 ? 47.295 -23.794 -18.466 1.00 37.75 100 PRO A O 1
ATOM 751 N N . GLY A 1 101 ? 49.153 -22.582 -18.796 1.00 29.22 101 GLY A N 1
ATOM 752 C CA . GLY A 1 101 ? 49.011 -22.473 -20.240 1.00 29.22 101 GLY A CA 1
ATOM 753 C C . GLY A 1 101 ? 49.341 -23.768 -20.987 1.00 29.22 101 GLY A C 1
ATOM 754 O O . GLY A 1 101 ? 50.357 -24.411 -20.747 1.00 29.22 101 GLY A O 1
ATOM 755 N N . SER A 1 102 ? 48.502 -24.076 -21.969 1.00 33.19 102 SER A N 1
ATOM 756 C CA . SER A 1 102 ? 48.832 -24.718 -23.247 1.00 33.19 102 SER A CA 1
ATOM 757 C C . SER A 1 102 ? 47.748 -24.247 -24.225 1.00 33.19 102 SER A C 1
ATOM 759 O O . SER A 1 102 ? 46.622 -24.009 -23.807 1.00 33.19 102 SER A O 1
ATOM 761 N N . GLY A 1 103 ? 47.933 -24.012 -25.511 1.00 29.77 103 GLY A N 1
ATOM 762 C CA . GLY A 1 103 ? 49.062 -24.010 -26.418 1.00 29.77 103 GLY A CA 1
ATOM 763 C C . GLY A 1 103 ? 48.468 -23.516 -27.743 1.00 29.77 103 GLY A C 1
ATOM 764 O O . GLY A 1 103 ? 47.317 -23.808 -28.067 1.00 29.77 103 GLY A O 1
ATOM 765 N N . TYR A 1 104 ? 49.209 -22.691 -28.474 1.00 30.81 104 TYR A N 1
ATOM 766 C CA . TYR A 1 104 ? 48.780 -22.140 -29.756 1.00 30.81 104 TYR A CA 1
ATOM 767 C C . TYR A 1 104 ? 48.554 -23.255 -30.792 1.00 30.81 104 TYR A C 1
ATOM 769 O O . TYR A 1 104 ? 49.490 -23.962 -31.151 1.00 30.81 104 TYR A O 1
ATOM 777 N N . GLY A 1 105 ? 47.335 -23.343 -31.332 1.00 30.36 105 GLY A N 1
ATOM 778 C CA . GLY A 1 105 ? 46.985 -24.154 -32.500 1.00 30.36 105 GLY A CA 1
ATOM 779 C C . GLY A 1 105 ? 46.146 -23.337 -33.483 1.00 30.36 105 GLY A C 1
ATOM 780 O O . GLY A 1 105 ? 45.017 -22.959 -33.191 1.00 30.36 105 GLY A O 1
ATOM 781 N N . ARG A 1 106 ? 46.731 -23.009 -34.641 1.00 32.81 106 ARG A N 1
ATOM 782 C CA . ARG A 1 106 ? 46.092 -22.312 -35.772 1.00 32.81 106 ARG A CA 1
ATOM 783 C C . ARG A 1 106 ? 45.180 -23.250 -36.582 1.00 32.81 106 ARG A C 1
ATOM 785 O O . ARG A 1 106 ? 45.495 -24.425 -36.717 1.00 32.81 106 ARG A O 1
ATOM 792 N N . ARG A 1 107 ? 44.231 -22.613 -37.297 1.00 32.72 107 ARG A N 1
ATOM 793 C CA . ARG A 1 107 ? 43.297 -23.092 -38.354 1.00 32.72 107 ARG A CA 1
ATOM 794 C C . ARG A 1 107 ? 42.049 -23.800 -37.799 1.00 32.72 107 ARG A C 1
ATOM 796 O O . ARG A 1 107 ? 42.158 -24.711 -37.004 1.00 32.72 107 ARG A O 1
ATOM 803 N N . SER A 1 108 ? 40.832 -23.377 -38.149 1.00 29.94 108 SER A N 1
ATOM 804 C CA . SER A 1 108 ? 40.348 -23.239 -39.532 1.00 29.94 108 SER A CA 1
ATOM 805 C C . SER A 1 108 ? 39.272 -22.156 -39.692 1.00 29.94 108 SER A C 1
ATOM 807 O O . SER A 1 108 ? 38.369 -22.030 -38.873 1.00 29.94 108 SER A O 1
ATOM 809 N N . LYS A 1 109 ? 39.371 -21.390 -40.785 1.00 37.59 109 LYS A N 1
ATOM 810 C CA . LYS A 1 109 ? 38.323 -20.502 -41.304 1.00 37.59 109 LYS A CA 1
ATOM 811 C C . LYS A 1 109 ? 37.215 -21.339 -41.954 1.00 37.59 109 LYS A C 1
ATOM 813 O O . LYS A 1 109 ? 37.535 -22.089 -42.868 1.00 37.59 109 LYS A O 1
ATOM 818 N N . ALA A 1 110 ? 35.966 -21.138 -41.537 1.00 31.62 110 ALA A N 1
ATOM 819 C CA . ALA A 1 110 ? 34.704 -21.249 -42.295 1.00 31.62 110 ALA A CA 1
ATOM 820 C C . ALA A 1 110 ? 33.569 -21.200 -41.247 1.00 31.62 110 ALA A C 1
ATOM 822 O O . ALA A 1 110 ? 33.649 -21.915 -40.263 1.00 31.62 110 ALA A O 1
ATOM 823 N N . ALA A 1 111 ? 32.521 -20.385 -41.291 1.00 34.00 111 ALA A N 1
ATOM 824 C CA . ALA A 1 111 ? 31.964 -19.543 -42.328 1.00 34.00 111 ALA A CA 1
ATOM 825 C C . ALA A 1 111 ? 31.441 -18.253 -41.672 1.00 34.00 111 ALA A C 1
ATOM 827 O O . ALA A 1 111 ? 30.625 -18.285 -40.755 1.00 34.00 111 ALA A O 1
ATOM 828 N N . VAL A 1 112 ? 31.921 -17.109 -42.152 1.00 47.12 112 VAL A N 1
ATOM 829 C CA . VAL A 1 112 ? 31.302 -15.808 -41.903 1.00 47.12 112 VAL A CA 1
ATOM 830 C C . VAL A 1 112 ? 30.455 -15.515 -43.126 1.00 47.12 112 VAL A C 1
ATOM 832 O O . VAL A 1 112 ? 31.006 -15.201 -44.176 1.00 47.12 112 VAL A O 1
ATOM 835 N N . SER A 1 113 ? 29.133 -15.588 -42.998 1.00 45.34 113 SER A N 1
ATOM 836 C CA . SER A 1 113 ? 28.248 -14.792 -43.851 1.00 45.34 113 SER A CA 1
ATOM 837 C C . SER A 1 113 ? 26.834 -14.723 -43.271 1.00 45.34 113 SER A C 1
ATOM 839 O O . SER A 1 113 ? 26.073 -15.675 -43.415 1.00 45.34 113 SER A O 1
ATOM 841 N N . ARG A 1 114 ? 26.516 -13.550 -42.688 1.00 42.06 114 ARG A N 1
ATOM 842 C CA . ARG A 1 114 ? 25.203 -12.854 -42.592 1.00 42.06 114 ARG A CA 1
ATOM 843 C C . ARG A 1 114 ? 24.740 -12.321 -41.212 1.00 42.06 114 ARG A C 1
ATOM 845 O O . ARG A 1 114 ? 23.736 -11.620 -41.210 1.00 42.06 114 ARG A O 1
ATOM 852 N N . SER A 1 115 ? 25.448 -12.488 -40.082 1.00 45.91 115 SER A N 1
ATOM 853 C CA . SER A 1 115 ? 24.898 -12.061 -38.759 1.00 45.91 115 SER A CA 1
ATOM 854 C C . SER A 1 115 ? 25.169 -10.607 -38.305 1.00 45.91 115 SER A C 1
ATOM 856 O O . SER A 1 115 ? 24.468 -10.095 -37.435 1.00 45.91 115 SER A O 1
ATOM 858 N N . GLY A 1 116 ? 26.118 -9.883 -38.911 1.00 48.22 116 GLY A N 1
ATOM 859 C CA . GLY A 1 116 ? 26.675 -8.654 -38.308 1.00 48.22 116 GLY A CA 1
ATOM 860 C C . GLY A 1 116 ? 25.736 -7.449 -38.115 1.00 48.22 116 GLY A C 1
ATOM 861 O O . GLY A 1 116 ? 26.050 -6.580 -37.310 1.00 48.22 116 GLY A O 1
ATOM 862 N N . LYS A 1 117 ? 24.596 -7.369 -38.820 1.00 50.88 117 LYS A N 1
ATOM 863 C CA . LYS A 1 117 ? 23.586 -6.302 -38.615 1.00 50.88 117 LYS A CA 1
ATOM 864 C C . LYS A 1 117 ? 22.483 -6.697 -37.627 1.00 50.88 117 LYS A C 1
ATOM 866 O O . LYS A 1 117 ? 21.902 -5.825 -36.985 1.00 50.88 117 LYS A O 1
ATOM 871 N N . SER A 1 118 ? 22.193 -7.994 -37.522 1.00 52.81 118 SER A N 1
ATOM 872 C CA . SER A 1 118 ? 21.170 -8.519 -36.614 1.00 52.81 118 SER A CA 1
ATOM 873 C C . SER A 1 118 ? 21.685 -8.476 -35.178 1.00 52.81 118 SER A C 1
ATOM 875 O O . SER A 1 118 ? 21.052 -7.870 -34.322 1.00 52.81 118 SER A O 1
ATOM 877 N N . ASP A 1 119 ? 22.909 -8.963 -34.944 1.00 61.03 119 ASP A N 1
ATOM 878 C CA . ASP A 1 119 ? 23.523 -8.983 -33.609 1.00 61.03 119 ASP A CA 1
ATOM 879 C C . ASP A 1 119 ? 23.692 -7.568 -33.016 1.00 61.03 119 ASP A C 1
ATOM 881 O O . ASP A 1 119 ? 23.487 -7.354 -31.818 1.00 61.03 119 ASP A O 1
ATOM 885 N N . SER A 1 120 ? 23.988 -6.567 -33.858 1.00 66.25 120 SER A N 1
ATOM 886 C CA . SER A 1 120 ? 24.104 -5.164 -33.435 1.00 66.25 120 SER A CA 1
ATOM 887 C C . SER A 1 120 ? 22.761 -4.521 -33.079 1.00 66.25 120 SER A C 1
ATOM 889 O O . SER A 1 120 ? 22.686 -3.716 -32.149 1.00 66.25 120 SER A O 1
ATOM 891 N N . ASN A 1 121 ? 21.691 -4.864 -33.804 1.00 69.69 121 ASN A N 1
ATOM 892 C CA . ASN A 1 121 ? 20.346 -4.368 -33.506 1.00 69.69 121 ASN A CA 1
ATOM 893 C C . ASN A 1 121 ? 19.799 -5.011 -32.223 1.00 69.69 121 ASN A C 1
ATOM 895 O O . ASN A 1 121 ? 19.206 -4.319 -31.395 1.00 69.69 121 ASN A O 1
ATOM 899 N N . ASN A 1 122 ? 20.094 -6.294 -32.010 1.00 67.81 122 ASN A N 1
ATOM 900 C CA . ASN A 1 122 ? 19.686 -7.052 -30.829 1.00 67.81 122 ASN A CA 1
ATOM 901 C C . ASN A 1 122 ? 20.326 -6.482 -29.554 1.00 67.81 122 ASN A C 1
ATOM 903 O O . ASN A 1 122 ? 19.635 -6.159 -28.585 1.00 67.81 122 ASN A O 1
ATOM 907 N N . GLN A 1 123 ? 21.644 -6.245 -29.578 1.00 78.12 123 GLN A N 1
ATOM 908 C CA . GLN A 1 123 ? 22.342 -5.587 -28.468 1.00 78.12 123 GLN A CA 1
ATOM 909 C C . GLN A 1 123 ? 21.791 -4.189 -28.178 1.00 78.12 123 GLN A C 1
ATOM 911 O O . GLN A 1 123 ? 21.730 -3.782 -27.014 1.00 78.12 123 GLN A O 1
ATOM 916 N N . ARG A 1 124 ? 21.357 -3.459 -29.211 1.00 82.44 124 ARG A N 1
ATOM 917 C CA . ARG A 1 124 ? 20.765 -2.130 -29.052 1.00 82.44 124 ARG A CA 1
ATOM 918 C C . ARG A 1 124 ? 19.413 -2.186 -28.341 1.00 82.44 124 ARG A C 1
ATOM 920 O O . ARG A 1 124 ? 19.225 -1.418 -27.402 1.00 82.44 124 ARG A O 1
ATOM 927 N N . LEU A 1 125 ? 18.510 -3.086 -28.733 1.00 83.06 125 LEU A N 1
ATOM 928 C CA . LEU A 1 125 ? 17.185 -3.230 -28.109 1.00 83.06 125 LEU A CA 1
ATOM 929 C C . LEU A 1 125 ? 17.283 -3.640 -26.634 1.00 83.06 125 LEU A C 1
ATOM 931 O O . LEU A 1 125 ? 16.676 -3.008 -25.771 1.00 83.06 125 LEU A O 1
ATOM 935 N N . ILE A 1 126 ? 18.123 -4.631 -26.329 1.00 85.88 126 ILE A N 1
ATOM 936 C CA . ILE A 1 126 ? 18.384 -5.072 -24.951 1.00 85.88 126 ILE A CA 1
ATOM 937 C C . ILE A 1 126 ? 18.980 -3.928 -24.120 1.00 85.88 126 ILE A C 1
ATOM 939 O O . ILE A 1 126 ? 18.568 -3.691 -22.983 1.00 85.88 126 ILE A O 1
ATOM 943 N N . SER A 1 127 ? 19.920 -3.174 -24.696 1.00 88.50 127 SER A N 1
ATOM 944 C CA . SER A 1 127 ? 20.499 -2.004 -24.031 1.00 88.50 127 SER A CA 1
ATOM 945 C C . SER A 1 127 ? 19.454 -0.917 -23.779 1.00 88.50 127 SER A C 1
ATOM 947 O O . SER A 1 127 ? 19.464 -0.318 -22.708 1.00 88.50 127 SER A O 1
ATOM 949 N N . MET A 1 128 ? 18.537 -0.672 -24.720 1.00 88.00 128 MET A N 1
ATOM 950 C CA . MET A 1 128 ? 17.442 0.288 -24.551 1.00 88.00 128 MET A CA 1
ATOM 951 C C . MET A 1 128 ? 16.501 -0.125 -23.419 1.00 88.00 128 MET A C 1
ATOM 953 O O . MET A 1 128 ? 16.221 0.701 -22.553 1.00 88.00 128 MET A O 1
ATOM 957 N N . LEU A 1 129 ? 16.089 -1.395 -23.369 1.00 88.50 129 LEU A N 1
ATOM 958 C CA . LEU A 1 129 ? 15.250 -1.919 -22.290 1.00 88.50 129 LEU A CA 1
ATOM 959 C C . LEU A 1 129 ? 15.947 -1.803 -20.925 1.00 88.50 129 LEU A C 1
ATOM 961 O O . LEU A 1 129 ? 15.346 -1.350 -19.953 1.00 88.50 129 LEU A O 1
ATOM 965 N N . TYR A 1 130 ? 17.237 -2.134 -20.853 1.00 92.19 130 TYR A N 1
ATOM 966 C CA . TYR A 1 130 ? 18.024 -1.966 -19.632 1.00 92.19 130 TYR A CA 1
ATOM 967 C C . TYR A 1 130 ? 18.116 -0.493 -19.198 1.00 92.19 130 TYR A C 1
ATOM 969 O O . TYR A 1 130 ? 17.881 -0.174 -18.034 1.00 92.19 130 TYR A O 1
ATOM 977 N N . GLN A 1 131 ? 18.401 0.431 -20.124 1.00 93.00 131 GLN A N 1
ATOM 978 C CA . GLN A 1 131 ? 18.411 1.868 -19.819 1.00 93.00 131 GLN A CA 1
ATOM 979 C C . GLN A 1 131 ? 17.031 2.369 -19.388 1.00 93.00 131 GLN A C 1
ATOM 981 O O . GLN A 1 131 ? 16.937 3.199 -18.485 1.00 93.00 131 GLN A O 1
ATOM 986 N N . GLN A 1 132 ? 15.960 1.835 -19.974 1.00 91.50 132 GLN A N 1
ATOM 987 C CA . GLN A 1 132 ? 14.598 2.138 -19.563 1.00 91.50 132 GLN A CA 1
ATOM 988 C C . GLN A 1 132 ? 14.340 1.684 -18.120 1.00 91.50 132 GLN A C 1
ATOM 990 O O . GLN A 1 132 ? 13.870 2.495 -17.321 1.00 91.50 132 GLN A O 1
ATOM 995 N N . MET A 1 133 ? 14.722 0.455 -17.747 1.00 94.31 133 MET A N 1
ATOM 996 C CA . MET A 1 133 ? 14.634 -0.033 -16.362 1.00 94.31 133 MET A CA 1
ATOM 997 C C . MET A 1 133 ? 15.356 0.907 -15.390 1.00 94.31 133 MET A C 1
ATOM 999 O O . MET A 1 133 ? 14.780 1.329 -14.385 1.00 94.31 133 MET A O 1
ATOM 1003 N N . LEU A 1 134 ? 16.593 1.297 -15.715 1.00 95.94 134 LEU A N 1
ATOM 1004 C CA . LEU A 1 134 ? 17.369 2.226 -14.890 1.00 95.94 134 LEU A CA 1
ATOM 1005 C C . LEU A 1 134 ? 16.715 3.613 -14.807 1.00 95.94 134 LEU A C 1
ATOM 1007 O O . LEU A 1 134 ? 16.685 4.209 -13.732 1.00 95.94 134 LEU A O 1
ATOM 1011 N N . SER A 1 135 ? 16.148 4.119 -15.908 1.00 94.75 135 SER A N 1
ATOM 1012 C CA . SER A 1 135 ? 15.450 5.416 -15.937 1.00 94.75 135 SER A CA 1
ATOM 1013 C C . SER A 1 135 ? 14.181 5.429 -15.080 1.00 94.75 135 SER A C 1
ATOM 1015 O O . SER A 1 135 ? 13.826 6.459 -14.513 1.00 94.75 135 SER A O 1
ATOM 1017 N N . GLN A 1 136 ? 13.541 4.267 -14.926 1.00 95.56 136 GLN A N 1
ATOM 1018 C CA . GLN A 1 136 ? 12.411 4.055 -14.024 1.00 95.56 136 GLN A CA 1
ATOM 1019 C C . GLN A 1 136 ? 12.843 3.875 -12.566 1.00 95.56 136 GLN A C 1
ATOM 1021 O O . GLN A 1 136 ? 11.995 3.753 -11.684 1.00 95.56 136 GLN A O 1
ATOM 1026 N N . GLY A 1 137 ? 14.147 3.876 -12.290 1.00 95.56 137 GLY A N 1
ATOM 1027 C CA . GLY A 1 137 ? 14.696 3.677 -10.956 1.00 95.56 137 GLY A CA 1
ATOM 1028 C C . GLY A 1 137 ? 14.703 2.217 -10.511 1.00 95.56 137 GLY A C 1
ATOM 1029 O O . GLY A 1 137 ? 14.734 1.968 -9.312 1.00 95.56 137 GLY A O 1
ATOM 1030 N N . ILE A 1 138 ? 14.658 1.245 -11.429 1.00 97.19 138 ILE A N 1
ATOM 1031 C CA . ILE A 1 138 ? 14.891 -0.160 -11.068 1.00 97.19 138 ILE A CA 1
ATOM 1032 C C . ILE A 1 138 ? 16.354 -0.322 -10.643 1.00 97.19 138 ILE A C 1
ATOM 1034 O O . ILE A 1 138 ? 17.266 0.193 -11.296 1.00 97.19 138 ILE A O 1
ATOM 1038 N N . ASP A 1 139 ? 16.576 -1.042 -9.543 1.00 96.62 139 ASP A N 1
ATOM 1039 C CA . ASP A 1 139 ? 17.914 -1.344 -9.043 1.00 96.62 139 ASP A CA 1
ATOM 1040 C C . ASP A 1 139 ? 18.733 -2.061 -10.124 1.00 96.62 139 ASP A C 1
ATOM 1042 O O . ASP A 1 139 ? 18.251 -2.985 -10.787 1.00 96.62 139 ASP A O 1
ATOM 1046 N N . ARG A 1 140 ? 19.994 -1.648 -10.291 1.00 97.38 140 ARG A N 1
ATOM 1047 C CA . ARG A 1 140 ? 20.883 -2.178 -11.328 1.00 97.38 140 ARG A CA 1
ATOM 1048 C C . ARG A 1 140 ? 20.962 -3.703 -11.298 1.00 97.38 140 ARG A C 1
ATOM 1050 O O . ARG A 1 140 ? 20.967 -4.322 -12.354 1.00 97.38 140 ARG A O 1
ATOM 1057 N N . HIS A 1 141 ? 21.008 -4.303 -10.112 1.00 95.81 141 HIS A N 1
ATOM 1058 C CA . HIS A 1 141 ? 21.082 -5.751 -9.973 1.00 95.81 141 HIS A CA 1
ATOM 1059 C C . HIS A 1 141 ? 19.799 -6.437 -10.466 1.00 95.81 141 HIS A C 1
ATOM 1061 O O . HIS A 1 141 ? 19.870 -7.455 -11.151 1.00 95.81 141 HIS A O 1
ATOM 1067 N N . ILE A 1 142 ? 18.627 -5.868 -10.160 1.00 95.19 142 ILE A N 1
ATOM 1068 C CA . ILE A 1 142 ? 17.334 -6.385 -10.636 1.00 95.19 142 ILE A CA 1
ATOM 1069 C C . ILE A 1 142 ? 17.247 -6.248 -12.159 1.00 95.19 142 ILE A C 1
ATOM 1071 O O . ILE A 1 142 ? 16.895 -7.209 -12.838 1.00 95.19 142 ILE A O 1
ATOM 1075 N N . ALA A 1 143 ? 17.624 -5.085 -12.696 1.00 95.81 143 ALA A N 1
ATOM 1076 C CA . ALA A 1 143 ? 17.627 -4.836 -14.133 1.00 95.81 143 ALA A CA 1
ATOM 1077 C C . ALA A 1 143 ? 18.569 -5.798 -14.875 1.00 95.81 143 ALA A C 1
ATOM 1079 O O . ALA A 1 143 ? 18.159 -6.422 -15.849 1.00 95.81 143 ALA A O 1
ATOM 1080 N N . SER A 1 144 ? 19.804 -5.978 -14.393 1.00 95.19 144 SER A N 1
ATOM 1081 C CA . SER A 1 144 ? 20.752 -6.929 -14.985 1.00 95.19 144 SER A CA 1
ATOM 1082 C C . SER A 1 144 ? 20.213 -8.354 -14.954 1.00 95.19 144 SER A C 1
ATOM 1084 O O . SER A 1 144 ? 20.275 -9.042 -15.965 1.00 95.19 144 SER A O 1
ATOM 1086 N N . ARG A 1 145 ? 19.618 -8.776 -13.830 1.00 93.88 145 ARG A N 1
ATOM 1087 C CA . ARG A 1 145 ? 19.034 -10.114 -13.706 1.00 93.88 145 ARG A CA 1
ATOM 1088 C C . ARG A 1 145 ? 17.909 -10.341 -14.717 1.00 93.88 145 ARG A C 1
ATOM 1090 O O . ARG A 1 145 ? 17.924 -11.359 -15.391 1.00 93.88 145 ARG A O 1
ATOM 1097 N N . LEU A 1 146 ? 16.985 -9.389 -14.868 1.00 92.38 146 LEU A N 1
ATOM 1098 C CA . LEU A 1 146 ? 15.909 -9.476 -15.867 1.00 92.38 146 LEU A CA 1
ATOM 1099 C C . LEU A 1 146 ? 16.454 -9.552 -17.298 1.00 92.38 146 LEU A C 1
ATOM 1101 O O . LEU A 1 146 ? 15.940 -10.308 -18.114 1.00 92.38 146 LEU A O 1
ATOM 1105 N N . ILE A 1 147 ? 17.504 -8.789 -17.604 1.00 91.62 147 ILE A N 1
ATOM 1106 C CA . ILE A 1 147 ? 18.149 -8.815 -18.920 1.00 91.62 147 ILE A CA 1
ATOM 1107 C C . ILE A 1 147 ? 18.864 -10.143 -19.174 1.00 91.62 147 ILE A C 1
ATOM 1109 O O . ILE A 1 147 ? 18.832 -10.649 -20.294 1.00 91.62 147 ILE A O 1
ATOM 1113 N N . ASP A 1 148 ? 19.511 -10.710 -18.161 1.00 91.06 148 ASP A N 1
ATOM 1114 C CA . ASP A 1 148 ? 20.197 -11.991 -18.291 1.00 91.06 148 ASP A CA 1
ATOM 1115 C C . ASP A 1 148 ? 19.209 -13.155 -18.438 1.00 91.06 148 ASP A C 1
ATOM 1117 O O . ASP A 1 148 ? 19.476 -14.045 -19.241 1.00 91.06 148 ASP A O 1
ATOM 1121 N N . GLU A 1 149 ? 18.055 -13.125 -17.756 1.00 89.06 149 GLU A N 1
ATOM 1122 C CA . GLU A 1 149 ? 16.962 -14.074 -18.024 1.00 89.06 149 GLU A CA 1
ATOM 1123 C C . GLU A 1 149 ? 16.405 -13.898 -19.440 1.00 89.06 149 GLU A C 1
ATOM 1125 O O . GLU A 1 149 ? 16.272 -14.871 -20.179 1.00 89.06 149 GLU A O 1
ATOM 1130 N N . LEU A 1 150 ? 16.175 -12.655 -19.873 1.00 88.12 150 LEU A N 1
ATOM 1131 C CA . LEU A 1 150 ? 15.655 -12.372 -21.208 1.00 88.12 150 LEU A CA 1
ATOM 1132 C C . LEU A 1 150 ? 16.574 -12.904 -22.317 1.00 88.12 150 LEU A C 1
ATOM 1134 O O . LEU A 1 150 ? 16.095 -13.486 -23.282 1.00 88.12 150 LEU A O 1
ATOM 1138 N N . LYS A 1 151 ? 17.898 -12.771 -22.167 1.00 86.19 151 LYS A N 1
ATOM 1139 C CA . LYS A 1 151 ? 18.886 -13.300 -23.128 1.00 86.19 151 LYS A CA 1
ATOM 1140 C C . LYS A 1 151 ? 18.886 -14.827 -23.248 1.00 86.19 151 LYS A C 1
ATOM 1142 O O . LYS A 1 151 ? 19.442 -15.343 -24.213 1.00 86.19 151 LYS A O 1
ATOM 1147 N N . ARG A 1 152 ? 18.341 -15.554 -22.267 1.00 86.25 152 ARG A N 1
ATOM 1148 C CA . ARG A 1 152 ? 18.247 -17.024 -22.316 1.00 86.25 152 ARG A CA 1
ATOM 1149 C C . ARG A 1 152 ? 17.047 -17.504 -23.125 1.00 86.25 152 ARG A C 1
ATOM 1151 O O . ARG A 1 152 ? 17.002 -18.679 -23.480 1.00 86.25 152 ARG A O 1
ATOM 1158 N N . ILE A 1 153 ? 16.095 -16.621 -23.413 1.00 82.06 153 ILE A N 1
ATOM 1159 C CA . ILE A 1 153 ? 14.875 -16.959 -24.139 1.00 82.06 153 ILE A CA 1
ATOM 1160 C C . ILE A 1 153 ? 15.180 -16.980 -25.643 1.00 82.06 153 ILE A C 1
ATOM 1162 O O . ILE A 1 153 ? 15.644 -15.973 -26.185 1.00 82.06 153 ILE A O 1
ATOM 1166 N N . PRO A 1 154 ? 14.912 -18.096 -26.345 1.00 75.06 154 PRO A N 1
ATOM 1167 C CA . PRO A 1 154 ? 15.007 -18.135 -27.800 1.00 75.06 154 PRO A CA 1
ATOM 1168 C C . PRO A 1 154 ? 14.056 -17.108 -28.426 1.00 75.06 154 PRO A C 1
ATOM 1170 O O . PRO A 1 154 ? 12.888 -17.051 -28.048 1.00 75.06 154 PRO A O 1
ATOM 1173 N N . ALA A 1 155 ? 14.539 -16.316 -29.387 1.00 73.69 155 ALA A N 1
ATOM 1174 C CA . ALA A 1 155 ? 13.765 -15.253 -30.041 1.00 73.69 155 ALA A CA 1
ATOM 1175 C C . ALA A 1 155 ? 13.251 -14.151 -29.088 1.00 73.69 155 ALA A C 1
ATOM 1177 O O . ALA A 1 155 ? 12.233 -13.506 -29.355 1.00 73.6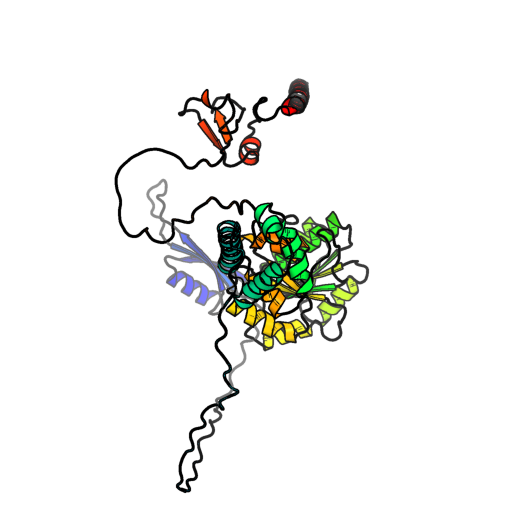9 155 ALA A O 1
ATOM 1178 N N . ALA A 1 156 ? 13.971 -13.880 -27.992 1.00 71.50 156 ALA A N 1
ATOM 1179 C CA . ALA A 1 156 ? 13.712 -12.725 -27.128 1.00 71.50 156 ALA A CA 1
ATOM 1180 C C . ALA A 1 156 ? 13.602 -11.408 -27.918 1.00 71.50 156 ALA A C 1
ATOM 1182 O O . ALA A 1 156 ? 12.898 -10.480 -27.524 1.00 71.50 156 ALA A O 1
ATOM 1183 N N . GLU A 1 157 ? 14.277 -11.326 -29.059 1.00 67.56 157 GLU A N 1
ATOM 1184 C CA . GLU A 1 157 ? 14.311 -10.152 -29.920 1.00 67.56 157 GLU A CA 1
ATOM 1185 C C . GLU A 1 157 ? 13.006 -9.925 -30.683 1.00 67.56 157 GLU A C 1
ATOM 1187 O O . GLU A 1 157 ? 12.589 -8.772 -30.836 1.00 67.56 157 GLU A O 1
ATOM 1192 N N . ASP A 1 158 ? 12.328 -11.001 -31.087 1.00 70.31 158 ASP A N 1
ATOM 1193 C CA . ASP A 1 158 ? 10.999 -10.928 -31.695 1.00 70.31 158 ASP A CA 1
ATOM 1194 C C . ASP A 1 158 ? 9.967 -10.469 -30.660 1.00 70.31 158 ASP A C 1
ATOM 1196 O O . ASP A 1 158 ? 9.062 -9.698 -30.981 1.00 70.31 158 ASP A O 1
ATOM 1200 N N . LEU A 1 159 ? 10.132 -10.863 -29.393 1.00 72.56 159 LEU A N 1
ATOM 1201 C CA . LEU A 1 159 ? 9.273 -10.397 -28.301 1.00 72.56 159 LEU A CA 1
ATOM 1202 C C . LEU A 1 159 ? 9.435 -8.893 -28.053 1.00 72.56 159 LEU A C 1
ATOM 1204 O O . LEU A 1 159 ? 8.438 -8.188 -27.889 1.00 72.56 159 LEU A O 1
ATOM 1208 N N . ILE A 1 160 ? 10.674 -8.388 -28.054 1.00 71.06 160 ILE A N 1
ATOM 1209 C CA . ILE A 1 160 ? 10.947 -6.955 -27.866 1.00 71.06 160 ILE A CA 1
ATOM 1210 C C . ILE A 1 160 ? 10.445 -6.146 -29.068 1.00 71.06 160 ILE A C 1
ATOM 1212 O O . ILE A 1 160 ? 9.767 -5.137 -28.882 1.00 71.06 160 ILE A O 1
ATOM 1216 N N . SER A 1 161 ? 10.750 -6.593 -30.289 1.00 68.69 161 SER A N 1
ATOM 1217 C CA . SER A 1 161 ? 10.447 -5.848 -31.519 1.00 68.69 161 SER A CA 1
ATOM 1218 C C . SER A 1 161 ? 8.953 -5.816 -31.843 1.00 68.69 161 SER A C 1
ATOM 1220 O O . SER A 1 161 ? 8.458 -4.804 -32.333 1.00 68.69 161 SER A O 1
ATOM 1222 N N . ASN A 1 162 ? 8.221 -6.892 -31.537 1.00 69.12 162 ASN A N 1
ATOM 1223 C CA . ASN A 1 162 ? 6.783 -6.989 -31.804 1.00 69.12 162 ASN A CA 1
ATOM 1224 C C . ASN A 1 162 ? 5.910 -6.467 -30.647 1.00 69.12 162 ASN A C 1
ATOM 1226 O O . ASN A 1 162 ? 4.691 -6.591 -30.703 1.00 69.12 162 ASN A O 1
ATOM 1230 N N . GLY A 1 163 ? 6.509 -5.905 -29.587 1.00 65.88 163 GLY A N 1
ATOM 1231 C CA . GLY A 1 163 ? 5.775 -5.366 -28.434 1.00 65.88 163 GLY A CA 1
ATOM 1232 C C . GLY A 1 163 ? 5.213 -6.422 -27.472 1.00 65.88 163 GLY A C 1
ATOM 1233 O O . GLY A 1 163 ? 4.513 -6.071 -26.527 1.00 65.88 163 GLY A O 1
ATOM 1234 N N . ASN A 1 164 ? 5.560 -7.698 -27.653 1.00 72.00 164 ASN A N 1
ATOM 1235 C CA . ASN A 1 164 ? 5.099 -8.818 -26.822 1.00 72.00 164 ASN A CA 1
ATOM 1236 C C . ASN A 1 164 ? 5.943 -9.034 -25.552 1.00 72.00 164 ASN A C 1
ATOM 1238 O O . ASN A 1 164 ? 5.738 -9.997 -24.815 1.00 72.00 164 ASN A O 1
ATOM 1242 N N . ILE A 1 165 ? 6.896 -8.143 -25.269 1.00 82.56 165 ILE A N 1
ATOM 1243 C CA . ILE A 1 165 ? 7.796 -8.245 -24.114 1.00 82.56 165 ILE A CA 1
ATOM 1244 C C . ILE A 1 165 ? 7.072 -8.127 -22.765 1.00 82.56 165 ILE A C 1
ATOM 1246 O O . ILE A 1 165 ? 7.596 -8.593 -21.757 1.00 82.56 165 ILE A O 1
ATOM 1250 N N . GLU A 1 166 ? 5.876 -7.527 -22.727 1.00 84.94 166 GLU A N 1
ATOM 1251 C CA . GLU A 1 166 ? 5.108 -7.346 -21.489 1.00 84.94 166 GLU A CA 1
ATOM 1252 C C . GLU A 1 166 ? 4.770 -8.687 -20.826 1.00 84.94 166 GLU A C 1
ATOM 1254 O O . GLU A 1 166 ? 5.068 -8.866 -19.648 1.00 84.94 166 GLU A O 1
ATOM 1259 N N . GLU A 1 167 ? 4.225 -9.647 -21.579 1.00 87.00 167 GLU A N 1
ATOM 1260 C CA . GLU A 1 167 ? 3.901 -10.987 -21.061 1.00 87.00 167 GLU A CA 1
ATOM 1261 C C . GLU A 1 167 ? 5.144 -11.707 -20.547 1.00 87.00 167 GLU A C 1
ATOM 1263 O O . GLU A 1 167 ? 5.129 -12.335 -19.488 1.00 87.00 167 GLU A O 1
ATOM 1268 N N . GLN A 1 168 ? 6.256 -11.554 -21.265 1.00 88.12 168 GLN A N 1
ATOM 1269 C CA . GLN A 1 168 ? 7.507 -12.173 -20.864 1.00 88.12 168 GLN A CA 1
ATOM 1270 C C . GLN A 1 168 ? 8.058 -11.554 -19.577 1.00 88.12 168 GLN A C 1
ATOM 1272 O O . GLN A 1 168 ? 8.536 -12.269 -18.699 1.00 88.12 168 GLN A O 1
ATOM 1277 N N . LEU A 1 169 ? 7.975 -10.228 -19.435 1.00 91.06 169 LEU A N 1
ATOM 1278 C CA . LEU A 1 169 ? 8.346 -9.531 -18.204 1.00 91.06 169 LEU A CA 1
ATOM 1279 C C . LEU A 1 169 ? 7.445 -9.937 -17.037 1.00 91.06 169 LEU A C 1
ATOM 1281 O O . LEU A 1 169 ? 7.949 -10.079 -15.926 1.00 91.06 169 LEU A O 1
ATOM 1285 N N . VAL A 1 170 ? 6.147 -10.149 -17.279 1.00 91.94 170 VAL A N 1
ATOM 1286 C CA . VAL A 1 170 ? 5.221 -10.674 -16.268 1.00 91.94 170 VAL A CA 1
ATOM 1287 C C . VAL A 1 170 ? 5.683 -12.053 -15.791 1.00 91.94 170 VAL A C 1
ATOM 1289 O O . VAL A 1 170 ? 5.938 -12.192 -14.595 1.00 91.94 170 VAL A O 1
ATOM 1292 N N . SER A 1 171 ? 5.896 -13.012 -16.703 1.00 91.44 171 SER A N 1
ATOM 1293 C CA . SER A 1 171 ? 6.371 -14.367 -16.359 1.00 91.44 171 SER A CA 1
ATOM 1294 C C . SER A 1 171 ? 7.694 -14.329 -15.595 1.00 91.44 171 SER A C 1
ATOM 1296 O O . SER A 1 171 ? 7.820 -14.919 -14.526 1.00 91.44 171 SER A O 1
ATOM 1298 N N . MET A 1 172 ? 8.672 -13.557 -16.082 1.00 92.12 172 MET A N 1
ATOM 1299 C CA . MET A 1 172 ? 9.975 -13.445 -15.421 1.00 92.12 172 MET A CA 1
ATOM 1300 C C . MET A 1 172 ? 9.852 -12.852 -14.013 1.00 92.12 172 MET A C 1
ATOM 1302 O O . MET A 1 172 ? 10.498 -13.325 -13.084 1.00 92.12 172 MET A O 1
ATOM 1306 N N . ILE A 1 173 ? 9.025 -11.822 -13.813 1.00 93.44 173 ILE A N 1
ATOM 1307 C CA . ILE A 1 173 ? 8.822 -11.226 -12.485 1.00 93.44 173 ILE A CA 1
ATOM 1308 C C . ILE A 1 173 ? 8.128 -12.208 -11.525 1.00 93.44 173 ILE A C 1
ATOM 1310 O O . ILE A 1 173 ? 8.453 -12.228 -10.332 1.00 93.44 173 ILE A O 1
ATOM 1314 N N . GLU A 1 174 ? 7.212 -13.035 -12.025 1.00 92.94 174 GLU A N 1
ATOM 1315 C CA . GLU A 1 174 ? 6.585 -14.112 -11.252 1.00 92.94 174 GLU A CA 1
ATOM 1316 C C . GLU A 1 174 ? 7.605 -15.199 -10.869 1.00 92.94 174 GLU A C 1
ATOM 1318 O O . GLU A 1 174 ? 7.677 -15.587 -9.700 1.00 92.94 174 GLU A O 1
ATOM 1323 N N . GLU A 1 175 ? 8.471 -15.611 -11.800 1.00 91.50 175 GLU A N 1
ATOM 1324 C CA . GLU A 1 175 ? 9.574 -16.561 -11.570 1.00 91.50 175 GLU A CA 1
ATOM 1325 C C . GLU A 1 175 ? 10.626 -16.029 -10.583 1.00 91.50 175 GLU A C 1
ATOM 1327 O O . GLU A 1 175 ? 11.221 -16.790 -9.815 1.00 91.50 175 GLU A O 1
ATOM 1332 N N . LEU A 1 176 ? 10.812 -14.705 -10.522 1.00 90.56 176 LEU A N 1
ATOM 1333 C CA . LEU A 1 176 ? 11.624 -14.044 -9.495 1.00 90.56 176 LEU A CA 1
ATOM 1334 C C . LEU A 1 176 ? 10.996 -14.101 -8.088 1.00 90.56 176 LEU A C 1
ATOM 1336 O O . LEU A 1 176 ? 11.621 -13.660 -7.117 1.00 90.56 176 LEU A O 1
ATOM 1340 N N . GLY A 1 177 ? 9.791 -14.660 -7.956 1.00 90.88 177 GLY A N 1
ATOM 1341 C CA . GLY A 1 177 ?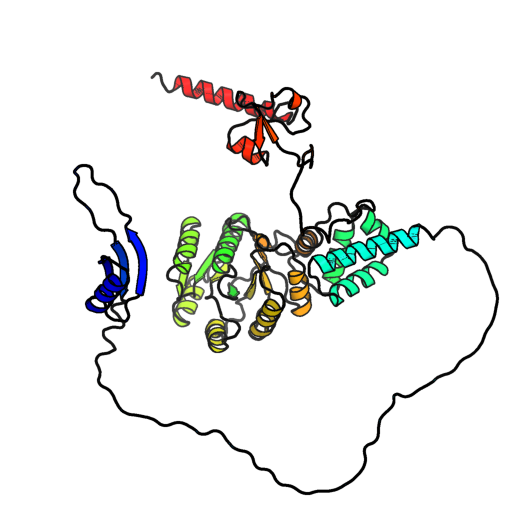 9.110 -14.905 -6.689 1.00 90.88 177 GLY A CA 1
ATOM 1342 C C . GLY A 1 177 ? 8.262 -13.733 -6.201 1.00 90.88 177 GLY A C 1
ATOM 1343 O O . GLY A 1 177 ? 7.853 -13.727 -5.034 1.00 90.88 177 GLY A O 1
ATOM 1344 N N . ILE A 1 178 ? 7.987 -12.736 -7.051 1.00 94.75 178 ILE A N 1
ATOM 1345 C CA . ILE A 1 178 ? 7.075 -11.648 -6.690 1.00 94.75 178 ILE A CA 1
ATOM 1346 C C . ILE A 1 178 ? 5.643 -12.168 -6.732 1.00 94.75 178 ILE A C 1
ATOM 1348 O O . ILE A 1 178 ? 5.167 -12.682 -7.737 1.00 94.75 178 ILE A O 1
ATOM 1352 N N . ARG A 1 179 ? 4.935 -11.996 -5.616 1.00 93.25 179 ARG A N 1
ATOM 1353 C CA . ARG A 1 179 ? 3.545 -12.432 -5.455 1.00 93.25 179 ARG A CA 1
ATOM 1354 C C . ARG A 1 179 ? 2.606 -11.236 -5.547 1.00 93.25 179 ARG A C 1
ATOM 1356 O O . ARG A 1 179 ? 2.882 -10.185 -4.973 1.00 93.25 179 ARG A O 1
ATOM 1363 N N . ALA A 1 180 ? 1.476 -11.402 -6.218 1.00 93.25 180 ALA A N 1
ATOM 1364 C CA . ALA A 1 180 ? 0.451 -10.375 -6.397 1.00 93.25 180 ALA A CA 1
ATOM 1365 C C . ALA A 1 180 ? -0.938 -11.030 -6.490 1.00 93.25 180 ALA A C 1
ATOM 1367 O O . ALA A 1 180 ? -1.055 -12.246 -6.334 1.00 93.25 180 ALA A O 1
ATOM 1368 N N . HIS A 1 181 ? -1.998 -10.250 -6.714 1.00 86.69 181 HIS A N 1
ATOM 1369 C CA . HIS A 1 181 ? -3.294 -10.846 -7.044 1.00 86.69 181 HIS A CA 1
ATOM 1370 C C . HIS A 1 181 ? -3.275 -11.428 -8.467 1.00 86.69 181 HIS A C 1
ATOM 1372 O O . HIS A 1 181 ? -2.669 -10.822 -9.354 1.00 86.69 181 HIS A O 1
ATOM 1378 N N . PRO A 1 182 ? -3.977 -12.553 -8.707 1.00 82.25 182 PRO A N 1
ATOM 1379 C CA . PRO A 1 182 ? -4.025 -13.189 -10.025 1.00 82.25 182 PRO A CA 1
ATOM 1380 C C . PRO A 1 182 ? -4.844 -12.377 -11.037 1.00 82.25 182 PRO A C 1
ATOM 1382 O O . PRO A 1 182 ? -4.660 -12.510 -12.242 1.00 82.25 182 PRO A O 1
ATOM 1385 N N . SER A 1 183 ? -5.766 -11.531 -10.568 1.00 81.50 183 SER A N 1
ATOM 1386 C CA . SER A 1 183 ? -6.582 -10.677 -11.428 1.00 81.50 183 SER A CA 1
ATOM 1387 C C . SER A 1 183 ? -7.016 -9.397 -10.718 1.00 81.50 183 SER A C 1
ATOM 1389 O O . SER A 1 183 ? -6.984 -9.290 -9.491 1.00 81.50 183 SER A O 1
ATOM 1391 N N . GLU A 1 184 ? -7.466 -8.419 -11.505 1.00 74.44 184 GLU A N 1
ATOM 1392 C CA . GLU A 1 184 ? -7.957 -7.132 -10.997 1.00 74.44 184 GLU A CA 1
ATOM 1393 C C . GLU A 1 184 ? -9.254 -7.237 -10.187 1.00 74.44 184 GLU A C 1
ATOM 1395 O O . GLU A 1 184 ? -9.564 -6.342 -9.403 1.00 74.44 184 GLU A O 1
ATOM 1400 N N . HIS A 1 185 ? -9.999 -8.326 -10.382 1.00 70.69 185 HIS A N 1
ATOM 1401 C CA . HIS A 1 185 ? -11.280 -8.594 -9.733 1.00 70.69 185 HIS A CA 1
ATOM 1402 C C . HIS A 1 185 ? -11.132 -9.458 -8.473 1.00 70.69 185 HIS A C 1
ATOM 1404 O O . HIS A 1 185 ? -12.140 -9.852 -7.887 1.00 70.69 185 HIS A O 1
ATOM 1410 N N . ALA A 1 186 ? -9.901 -9.780 -8.060 1.00 62.00 186 ALA A N 1
ATOM 1411 C CA . ALA A 1 186 ? -9.661 -10.624 -6.899 1.00 62.00 186 ALA A CA 1
ATOM 1412 C C . ALA A 1 186 ? -10.240 -9.973 -5.621 1.00 62.00 186 ALA A C 1
ATOM 1414 O O . ALA A 1 186 ? -9.846 -8.859 -5.269 1.00 62.00 186 ALA A O 1
ATOM 1415 N N . PRO A 1 187 ? -11.138 -10.654 -4.885 1.00 61.97 187 PRO A N 1
ATOM 1416 C CA . PRO A 1 187 ? -11.871 -10.077 -3.750 1.00 61.97 187 PRO A CA 1
ATOM 1417 C C . PRO A 1 187 ? -11.047 -10.018 -2.448 1.00 61.97 187 PRO A C 1
ATOM 1419 O O . PRO A 1 187 ? -11.599 -9.797 -1.364 1.00 61.97 187 PRO A O 1
ATOM 1422 N N . ASP A 1 188 ? -9.741 -10.260 -2.534 1.00 67.31 188 ASP A N 1
ATOM 1423 C CA . ASP A 1 188 ? -9.009 -11.079 -1.567 1.00 67.31 188 ASP A CA 1
ATOM 1424 C C . ASP A 1 188 ? -8.349 -10.239 -0.463 1.00 67.31 188 ASP A C 1
ATOM 1426 O O . ASP A 1 188 ? -7.129 -10.093 -0.363 1.00 67.31 188 ASP A O 1
ATOM 1430 N N . LEU A 1 189 ? -9.206 -9.609 0.339 1.00 82.00 189 LEU A N 1
ATOM 1431 C CA . LEU A 1 189 ? -8.865 -9.152 1.681 1.00 82.00 189 LEU A CA 1
ATOM 1432 C C . LEU A 1 189 ? -9.332 -10.200 2.686 1.00 82.00 189 LEU A C 1
ATOM 1434 O O . LEU A 1 189 ? -10.452 -10.707 2.576 1.00 82.00 189 LEU A O 1
ATOM 1438 N N . ALA A 1 190 ? -8.497 -10.468 3.691 1.00 90.19 190 ALA A N 1
ATOM 1439 C CA . ALA A 1 190 ? -8.930 -11.214 4.865 1.00 90.19 190 ALA A CA 1
ATOM 1440 C C . ALA A 1 190 ? -10.123 -10.516 5.540 1.00 90.19 190 ALA A C 1
ATOM 1442 O O . ALA A 1 190 ? -10.309 -9.306 5.391 1.00 90.19 190 ALA A O 1
ATOM 1443 N N . LYS A 1 191 ? -10.891 -11.265 6.344 1.00 94.62 191 LYS A N 1
ATOM 1444 C CA . LYS A 1 191 ? -12.043 -10.729 7.091 1.00 94.62 191 LYS A CA 1
ATOM 1445 C C . LYS A 1 191 ? -11.691 -9.474 7.895 1.00 94.62 191 LYS A C 1
ATOM 1447 O O . LYS A 1 191 ? -12.525 -8.589 8.026 1.00 94.62 191 LYS A O 1
ATOM 1452 N N . MET A 1 192 ? -10.470 -9.374 8.420 1.00 97.31 192 MET A N 1
ATOM 1453 C CA . MET A 1 192 ? -9.965 -8.167 9.073 1.00 97.31 192 MET A CA 1
ATOM 1454 C C . MET A 1 192 ? -8.689 -7.702 8.382 1.00 97.31 192 MET A C 1
ATOM 1456 O O . MET A 1 192 ? -7.720 -8.457 8.314 1.00 97.31 192 MET A O 1
ATOM 1460 N N . ALA A 1 193 ? -8.661 -6.453 7.917 1.00 97.62 193 ALA A N 1
ATOM 1461 C CA . ALA A 1 193 ? -7.487 -5.875 7.272 1.00 97.62 193 ALA A CA 1
ATOM 1462 C C . ALA A 1 193 ? -7.138 -4.505 7.866 1.00 97.62 193 ALA A C 1
ATOM 1464 O O . ALA A 1 193 ? -7.964 -3.593 7.885 1.00 97.62 193 ALA A O 1
ATOM 1465 N N . ALA A 1 194 ? -5.898 -4.356 8.333 1.00 98.12 194 ALA A N 1
ATOM 1466 C CA . ALA A 1 194 ? -5.364 -3.115 8.884 1.00 98.12 194 ALA A CA 1
ATOM 1467 C C . ALA A 1 194 ? -4.380 -2.463 7.911 1.00 98.12 194 ALA A C 1
ATOM 1469 O O . ALA A 1 194 ? -3.441 -3.113 7.436 1.00 98.12 194 ALA A O 1
ATOM 1470 N N . LEU A 1 195 ? -4.571 -1.168 7.645 1.00 97.81 195 LEU A N 1
ATOM 1471 C CA . LEU A 1 195 ? -3.636 -0.376 6.848 1.00 97.81 195 LEU A CA 1
ATOM 1472 C C . LEU A 1 195 ? -2.667 0.358 7.769 1.00 97.81 195 LEU A C 1
ATOM 1474 O O . LEU A 1 195 ? -3.085 1.226 8.521 1.00 97.81 195 LEU A O 1
ATOM 1478 N N . ILE A 1 196 ? -1.377 0.040 7.675 1.00 98.06 196 ILE A N 1
ATOM 1479 C CA . ILE A 1 196 ? -0.310 0.556 8.541 1.00 98.06 196 ILE A CA 1
ATOM 1480 C C . ILE A 1 196 ? 0.711 1.296 7.686 1.00 98.06 196 ILE A C 1
ATOM 1482 O O . ILE A 1 196 ? 1.030 0.866 6.585 1.00 98.06 196 ILE A O 1
ATOM 1486 N N . GLY A 1 197 ? 1.262 2.400 8.177 1.00 97.25 197 GLY A N 1
ATOM 1487 C CA . GLY A 1 197 ? 2.309 3.123 7.460 1.00 97.25 197 GLY A CA 1
ATOM 1488 C C . GLY A 1 197 ? 2.448 4.577 7.898 1.00 97.25 197 GLY A C 1
ATOM 1489 O O . GLY A 1 197 ? 1.656 5.057 8.724 1.00 97.25 197 GLY A O 1
ATOM 1490 N N . PRO A 1 198 ? 3.435 5.298 7.340 1.00 95.81 198 PRO A N 1
ATOM 1491 C CA . PRO A 1 198 ? 3.756 6.647 7.778 1.00 95.81 198 PRO A CA 1
ATOM 1492 C C . PRO A 1 198 ? 2.605 7.651 7.662 1.00 95.81 198 PRO A C 1
ATOM 1494 O O . PRO A 1 198 ? 1.567 7.405 7.038 1.00 95.81 198 PRO A O 1
ATOM 1497 N N . THR A 1 199 ? 2.760 8.817 8.278 1.00 91.75 199 THR A N 1
ATOM 1498 C CA . THR A 1 199 ? 1.800 9.920 8.120 1.00 91.75 199 THR A CA 1
ATOM 1499 C C . THR A 1 199 ? 1.741 10.390 6.662 1.00 91.75 199 THR A C 1
ATOM 1501 O O . THR A 1 199 ? 2.748 10.416 5.962 1.00 91.75 199 THR A O 1
ATOM 1504 N N . GLY A 1 200 ? 0.544 10.734 6.173 1.00 91.44 200 GLY A N 1
ATOM 1505 C CA . GLY A 1 200 ? 0.364 11.323 4.837 1.00 91.44 200 GLY A CA 1
ATOM 1506 C C . GLY A 1 200 ? 0.475 10.362 3.643 1.00 91.44 200 GLY A C 1
ATOM 1507 O O . GLY A 1 200 ? 0.243 10.784 2.513 1.00 91.44 200 GLY A O 1
ATOM 1508 N N . VAL A 1 201 ? 0.744 9.069 3.857 1.00 95.38 201 VAL A N 1
ATOM 1509 C CA . VAL A 1 201 ? 0.829 8.067 2.768 1.00 95.38 201 VAL A CA 1
ATOM 1510 C C . VAL A 1 201 ? -0.532 7.658 2.188 1.00 95.38 201 VAL A C 1
ATOM 1512 O O . VAL A 1 201 ? -0.586 6.891 1.237 1.00 95.38 201 VAL A O 1
ATOM 1515 N N . GLY A 1 202 ? -1.645 8.158 2.735 1.00 94.62 202 GLY A N 1
ATOM 1516 C CA . GLY A 1 202 ? -2.987 7.942 2.177 1.00 94.62 202 GLY A CA 1
ATOM 1517 C C . GLY A 1 202 ? -3.771 6.746 2.733 1.00 94.62 202 GLY A C 1
ATOM 1518 O O . GLY A 1 202 ? -4.650 6.250 2.035 1.00 94.62 202 GLY A O 1
ATOM 1519 N N . LYS A 1 203 ? -3.498 6.292 3.966 1.00 95.81 203 LYS A N 1
ATOM 1520 C CA . LYS A 1 203 ? -4.197 5.163 4.626 1.00 95.81 203 LYS A CA 1
ATOM 1521 C C . LYS A 1 203 ? -5.720 5.340 4.678 1.00 95.81 203 LYS A C 1
ATOM 1523 O O . LYS A 1 203 ? -6.435 4.568 4.049 1.00 95.81 203 LYS A O 1
ATOM 1528 N N . THR A 1 204 ? -6.198 6.413 5.305 1.00 93.50 204 THR A N 1
ATOM 1529 C CA . THR A 1 204 ? -7.629 6.715 5.467 1.00 93.50 204 THR A CA 1
ATOM 1530 C C . THR A 1 204 ? -8.369 6.799 4.129 1.00 93.50 204 THR A C 1
ATOM 1532 O O . THR A 1 204 ? -9.422 6.187 3.947 1.00 93.50 204 THR A O 1
ATOM 1535 N N . THR A 1 205 ? -7.795 7.493 3.138 1.00 93.38 205 THR A N 1
ATOM 1536 C CA . THR A 1 205 ? -8.372 7.563 1.785 1.00 93.38 205 THR A CA 1
ATOM 1537 C C . THR A 1 205 ? -8.384 6.193 1.110 1.00 93.38 205 THR A C 1
ATOM 1539 O O . THR A 1 205 ? -9.358 5.845 0.449 1.00 93.38 205 THR A O 1
ATOM 1542 N N . THR A 1 206 ? -7.329 5.395 1.285 1.00 96.38 206 THR A N 1
ATOM 1543 C CA . THR A 1 206 ? -7.253 4.031 0.740 1.00 96.38 206 THR A CA 1
ATOM 1544 C C . THR A 1 206 ? -8.318 3.132 1.365 1.00 96.38 206 THR A C 1
ATOM 1546 O O . THR A 1 206 ? -8.973 2.399 0.632 1.00 96.38 206 THR A O 1
ATOM 1549 N N . ILE A 1 207 ? -8.573 3.236 2.674 1.00 96.75 207 ILE A N 1
ATOM 1550 C CA . ILE A 1 207 ? -9.672 2.516 3.337 1.00 96.75 207 ILE A CA 1
ATOM 1551 C C . ILE A 1 207 ? -11.017 2.907 2.748 1.00 96.75 207 ILE A C 1
ATOM 1553 O O . ILE A 1 207 ? -11.794 2.022 2.414 1.00 96.75 207 ILE A O 1
ATOM 1557 N N . ALA A 1 208 ? -11.284 4.201 2.555 1.00 95.75 208 ALA A N 1
ATOM 1558 C CA . ALA A 1 208 ? -12.534 4.636 1.937 1.00 95.75 208 ALA A CA 1
ATOM 1559 C C . ALA A 1 208 ? -12.714 4.047 0.525 1.00 95.75 208 ALA A C 1
ATOM 1561 O O . ALA A 1 208 ? -13.802 3.580 0.189 1.00 95.75 208 ALA A O 1
ATOM 1562 N N . LYS A 1 209 ? -11.645 4.005 -0.284 1.00 95.44 209 LYS A N 1
ATOM 1563 C CA . LYS A 1 209 ? -11.670 3.377 -1.615 1.00 95.44 209 LYS A CA 1
ATOM 1564 C C . LYS A 1 209 ? -11.909 1.869 -1.543 1.00 95.44 209 LYS A C 1
ATOM 1566 O O . LYS A 1 209 ? -12.768 1.368 -2.263 1.00 95.44 209 LYS A O 1
ATOM 1571 N N . LEU A 1 210 ? -11.192 1.157 -0.673 1.00 95.62 210 LEU A N 1
ATOM 1572 C CA . LEU A 1 210 ? -11.369 -0.285 -0.479 1.00 95.62 210 LEU A CA 1
ATOM 1573 C C . LEU A 1 210 ? -12.782 -0.608 0.006 1.00 95.62 210 LEU A C 1
ATOM 1575 O O . LEU A 1 210 ? -13.419 -1.492 -0.553 1.00 95.62 210 LEU A O 1
ATOM 1579 N N . ALA A 1 211 ? -13.297 0.140 0.980 1.00 96.12 211 ALA A N 1
ATOM 1580 C CA . ALA A 1 211 ? -14.649 -0.028 1.499 1.00 96.12 211 ALA A CA 1
ATOM 1581 C C . ALA A 1 211 ? -15.693 0.137 0.392 1.00 96.12 211 ALA A C 1
ATOM 1583 O O . ALA A 1 211 ? -16.556 -0.719 0.221 1.00 96.12 211 ALA A O 1
ATOM 1584 N N . ALA A 1 212 ? -15.559 1.193 -0.414 1.00 94.44 212 ALA A N 1
ATOM 1585 C CA . ALA A 1 212 ? -16.437 1.459 -1.542 1.00 94.44 212 ALA A CA 1
ATOM 1586 C C . ALA A 1 212 ? -16.375 0.353 -2.610 1.00 94.44 212 ALA A C 1
ATOM 1588 O O . ALA A 1 212 ? -17.414 -0.089 -3.096 1.00 94.44 212 ALA A O 1
ATOM 1589 N N . VAL A 1 213 ? -15.174 -0.118 -2.972 1.00 92.19 213 VAL A N 1
ATOM 1590 C CA . VAL A 1 213 ? -14.991 -1.223 -3.930 1.00 92.19 213 VAL A CA 1
ATOM 1591 C C . VAL A 1 213 ? -15.612 -2.513 -3.396 1.00 92.19 213 VAL A C 1
ATOM 1593 O O . VAL A 1 213 ? -16.370 -3.162 -4.113 1.00 92.19 213 VAL A O 1
ATOM 1596 N N . GLN A 1 214 ? -15.347 -2.864 -2.140 1.00 93.75 214 GLN A N 1
ATOM 1597 C CA . GLN A 1 214 ? -15.817 -4.110 -1.534 1.00 93.75 214 GLN A CA 1
ATOM 1598 C C . GLN A 1 214 ? -17.335 -4.112 -1.319 1.00 93.75 214 GLN A C 1
ATOM 1600 O O . GLN A 1 214 ? -17.992 -5.091 -1.663 1.00 93.75 214 GLN A O 1
ATOM 1605 N N . ALA A 1 215 ? -17.913 -3.001 -0.861 1.00 93.81 215 ALA A N 1
ATOM 1606 C CA . ALA A 1 215 ? -19.358 -2.882 -0.688 1.00 93.81 215 ALA A CA 1
ATOM 1607 C C . ALA A 1 215 ? -20.105 -2.797 -2.028 1.00 93.81 215 ALA A C 1
ATOM 1609 O O . ALA A 1 215 ? -21.124 -3.454 -2.210 1.00 93.81 215 ALA A O 1
ATOM 1610 N N . LYS A 1 216 ? -19.611 -2.007 -2.995 1.00 89.81 216 LYS A N 1
ATOM 1611 C CA . LYS A 1 216 ? -20.343 -1.748 -4.247 1.00 89.81 216 LYS A CA 1
ATOM 1612 C C . LYS A 1 216 ? -20.089 -2.792 -5.330 1.00 89.81 216 LYS A C 1
ATOM 1614 O O . LYS A 1 216 ? -21.032 -3.213 -5.989 1.00 89.81 216 LYS A O 1
ATOM 1619 N N . ARG A 1 217 ? -18.823 -3.153 -5.572 1.00 87.38 217 ARG A N 1
ATOM 1620 C CA . ARG A 1 217 ? -18.448 -4.066 -6.669 1.00 87.38 217 ARG A CA 1
ATOM 1621 C C . ARG A 1 217 ? -18.518 -5.527 -6.238 1.00 87.38 217 ARG A C 1
ATOM 1623 O O . ARG A 1 217 ? -18.933 -6.356 -7.035 1.00 87.38 217 ARG A O 1
ATOM 1630 N N . HIS A 1 218 ? -18.140 -5.826 -4.995 1.00 88.44 218 HIS A N 1
ATOM 1631 C CA . HIS A 1 218 ? -18.133 -7.195 -4.463 1.00 88.44 218 HIS A CA 1
ATOM 1632 C C . HIS A 1 218 ? -19.315 -7.506 -3.534 1.00 88.44 218 HIS A C 1
ATOM 1634 O O . HIS A 1 218 ? -19.381 -8.617 -3.021 1.00 88.44 218 HIS A O 1
ATOM 1640 N N . GLN A 1 219 ? -20.228 -6.549 -3.318 1.00 91.62 219 GLN A N 1
ATOM 1641 C CA . GLN A 1 219 ? -21.444 -6.711 -2.505 1.00 91.62 219 GLN A CA 1
ATOM 1642 C C . GLN A 1 219 ? -21.190 -7.240 -1.079 1.00 91.62 219 GLN A C 1
ATOM 1644 O O . GLN A 1 219 ? -22.069 -7.853 -0.480 1.00 91.62 219 GLN A O 1
ATOM 1649 N N . LYS A 1 220 ? -19.999 -6.989 -0.517 1.00 93.94 220 LYS A N 1
ATOM 1650 C CA . LYS A 1 220 ? -19.648 -7.402 0.848 1.00 93.94 220 LYS A CA 1
ATOM 1651 C C . LYS A 1 220 ? -20.305 -6.501 1.888 1.00 93.94 220 LYS A C 1
ATOM 1653 O O . LYS A 1 220 ? -20.343 -5.277 1.729 1.00 93.94 220 LYS A O 1
ATOM 1658 N N . GLN A 1 221 ? -20.706 -7.082 3.014 1.00 96.69 221 GLN A N 1
ATOM 1659 C CA . GLN A 1 221 ? -21.002 -6.325 4.223 1.00 96.69 221 GLN A CA 1
ATOM 1660 C C . GLN A 1 221 ? -19.698 -5.832 4.850 1.00 96.69 221 GLN A C 1
ATOM 1662 O O . GLN A 1 221 ? -18.977 -6.580 5.511 1.00 96.69 221 GLN A O 1
ATOM 1667 N N . VAL A 1 222 ? -19.385 -4.560 4.620 1.00 97.81 222 VAL A N 1
ATOM 1668 C CA . VAL A 1 222 ? -18.174 -3.916 5.135 1.00 97.81 222 VAL A CA 1
ATOM 1669 C C . VAL A 1 222 ? -18.486 -3.174 6.433 1.00 97.81 222 VAL A C 1
ATOM 1671 O O . VAL A 1 222 ? -19.539 -2.553 6.554 1.00 97.81 222 VAL A O 1
ATOM 1674 N N . ALA A 1 223 ? -17.549 -3.183 7.376 1.00 98.31 223 ALA A N 1
ATOM 1675 C CA . ALA A 1 223 ? -17.506 -2.263 8.505 1.00 98.31 223 ALA A CA 1
ATOM 1676 C C . ALA A 1 223 ? -16.121 -1.627 8.647 1.00 98.31 223 ALA A C 1
ATOM 1678 O O . ALA A 1 223 ? -15.112 -2.163 8.181 1.00 98.31 223 ALA A O 1
ATOM 1679 N N . LEU A 1 224 ? -16.079 -0.463 9.290 1.00 98.25 224 LEU A N 1
ATOM 1680 C CA . LEU A 1 224 ? -14.862 0.306 9.506 1.00 98.25 224 LEU A CA 1
ATOM 1681 C C . LEU A 1 224 ? -14.587 0.458 11.001 1.00 98.25 224 LEU A C 1
ATOM 1683 O O . LEU A 1 224 ? -15.494 0.725 11.788 1.00 98.25 224 LEU A O 1
ATOM 1687 N N . VAL A 1 225 ? -13.319 0.364 11.385 1.00 97.31 225 VAL A N 1
ATOM 1688 C CA . VAL A 1 225 ? -12.861 0.697 12.736 1.00 97.31 225 VAL A CA 1
ATOM 1689 C C . VAL A 1 225 ? -11.686 1.659 12.628 1.00 97.31 225 VAL A C 1
ATOM 1691 O O . VAL A 1 225 ? -10.667 1.321 12.036 1.00 97.31 225 VAL A O 1
ATOM 1694 N N . SER A 1 226 ? -11.808 2.855 13.197 1.00 95.12 226 SER A N 1
ATOM 1695 C CA . SER A 1 226 ? -10.691 3.797 13.317 1.00 95.12 226 SER A CA 1
ATOM 1696 C C . SER A 1 226 ? -10.085 3.714 14.714 1.00 95.12 226 SER A C 1
ATOM 1698 O O . SER A 1 226 ? -10.798 3.865 15.706 1.00 95.12 226 SER A O 1
ATOM 1700 N N . ILE A 1 227 ? -8.773 3.496 14.794 1.00 93.25 227 ILE A N 1
ATOM 1701 C CA . ILE A 1 227 ? -7.980 3.673 16.025 1.00 93.25 227 ILE A CA 1
ATOM 1702 C C . ILE A 1 227 ? -7.092 4.927 15.950 1.00 93.25 227 ILE A C 1
ATOM 1704 O O . ILE A 1 227 ? -6.234 5.143 16.808 1.00 93.25 227 ILE A O 1
ATOM 1708 N N . ASP A 1 228 ? -7.256 5.751 14.907 1.00 84.50 228 ASP A N 1
ATOM 1709 C CA . ASP A 1 228 ? -6.562 7.030 14.791 1.00 84.50 228 ASP A CA 1
ATOM 1710 C C . ASP A 1 228 ? -7.257 8.086 15.658 1.00 84.50 228 ASP A C 1
ATOM 1712 O O . ASP A 1 228 ? -8.190 8.774 15.241 1.00 84.50 228 ASP A O 1
ATOM 1716 N N . ASN A 1 229 ? -6.789 8.210 16.898 1.00 68.62 229 ASN A N 1
ATOM 1717 C CA . ASN A 1 229 ? -7.321 9.170 17.870 1.00 68.62 229 ASN A CA 1
ATOM 1718 C C . ASN A 1 229 ? -6.648 10.544 17.792 1.00 68.62 229 ASN A C 1
ATOM 1720 O O . ASN A 1 229 ? -7.070 11.468 18.485 1.00 68.62 229 ASN A O 1
ATOM 1724 N N . TYR A 1 230 ? -5.602 10.689 16.973 1.00 55.06 230 TYR A N 1
ATOM 1725 C CA . TYR A 1 230 ? -4.782 11.901 16.918 1.00 55.06 230 TYR A CA 1
ATOM 1726 C C . TYR A 1 230 ? -5.272 12.903 15.863 1.00 55.06 230 TYR A C 1
ATOM 1728 O O . TYR A 1 230 ? -4.901 14.076 15.896 1.00 55.06 230 TYR A O 1
ATOM 1736 N N . GLY A 1 231 ? -6.146 12.484 14.945 1.00 54.75 231 GLY A N 1
ATOM 1737 C CA . GLY A 1 231 ? -6.688 13.349 13.904 1.00 54.75 231 GLY A CA 1
ATOM 1738 C C . GLY A 1 231 ? -8.086 13.887 14.210 1.00 54.75 231 GLY A C 1
ATOM 1739 O O . GLY A 1 231 ? -9.076 13.287 13.791 1.00 54.75 231 GLY A O 1
ATOM 1740 N N . ILE A 1 232 ? -8.180 15.088 14.796 1.00 44.66 232 ILE A N 1
ATOM 1741 C CA . ILE A 1 232 ? -9.434 15.880 14.840 1.00 44.66 232 ILE A CA 1
ATOM 1742 C C . ILE A 1 232 ? -10.004 16.071 13.411 1.00 44.66 232 ILE A C 1
ATOM 1744 O O . ILE A 1 232 ? -11.218 16.109 13.226 1.00 44.66 232 ILE A O 1
ATOM 1748 N N . ALA A 1 233 ? -9.138 16.098 12.385 1.00 47.38 233 ALA A N 1
ATOM 1749 C CA . ALA A 1 233 ? -9.512 16.183 10.968 1.00 47.38 233 ALA A CA 1
ATOM 1750 C C . ALA A 1 233 ? -9.581 14.824 10.229 1.00 47.38 233 ALA A C 1
ATOM 1752 O O . ALA A 1 233 ? -10.428 14.659 9.349 1.00 47.38 233 ALA A O 1
ATOM 1753 N N . ALA A 1 234 ? -8.736 13.841 10.575 1.00 52.38 234 ALA A N 1
ATOM 1754 C CA . ALA A 1 234 ? -8.652 12.559 9.854 1.00 52.38 234 ALA A CA 1
ATOM 1755 C C . ALA A 1 234 ? -9.923 11.707 10.025 1.00 52.38 234 ALA A C 1
ATOM 1757 O O . ALA A 1 234 ? -10.454 11.165 9.053 1.00 52.38 234 ALA A O 1
ATOM 1758 N N . ASN A 1 235 ? -10.502 11.705 11.232 1.00 61.72 235 ASN A N 1
ATOM 1759 C CA . ASN A 1 235 ? -11.772 11.024 11.482 1.00 61.72 235 ASN A CA 1
ATOM 1760 C C . ASN A 1 235 ? -12.959 11.695 10.772 1.00 61.72 235 ASN A C 1
ATOM 1762 O O . ASN A 1 235 ? -13.929 11.016 10.443 1.00 61.72 235 ASN A O 1
ATOM 1766 N N . GLY A 1 236 ? -12.907 13.003 10.496 1.00 73.12 236 GLY A N 1
ATOM 1767 C CA . GLY A 1 236 ? -13.995 13.711 9.812 1.00 73.12 236 GLY A CA 1
ATOM 1768 C C . GLY A 1 236 ? -14.206 13.227 8.375 1.00 73.12 236 GLY A C 1
ATOM 1769 O O . GLY A 1 236 ? -15.344 13.030 7.935 1.00 73.12 236 GLY A O 1
ATOM 1770 N N . GLN A 1 237 ? -13.111 12.972 7.654 1.00 81.94 237 GLN A N 1
ATOM 1771 C CA . GLN A 1 237 ? -13.178 12.508 6.271 1.00 81.94 237 GLN A CA 1
ATOM 1772 C C . GLN A 1 237 ? -13.686 11.064 6.180 1.00 81.94 237 GLN A C 1
ATOM 1774 O O . GLN A 1 237 ? -14.606 10.795 5.405 1.00 81.94 237 GLN A O 1
ATOM 1779 N N . LEU A 1 238 ? -13.152 10.149 7.000 1.00 90.19 238 LEU A N 1
ATOM 1780 C CA . LEU A 1 238 ? -13.599 8.753 6.993 1.00 90.19 238 LEU A CA 1
ATOM 1781 C C . LEU A 1 238 ? -15.063 8.621 7.424 1.00 90.19 238 LEU A C 1
ATOM 1783 O O . LEU A 1 238 ? -15.824 7.923 6.760 1.00 90.19 238 LEU A O 1
ATOM 1787 N N . LYS A 1 239 ? -15.487 9.361 8.461 1.00 91.50 239 LYS A N 1
ATOM 1788 C CA . LYS A 1 239 ? -16.899 9.442 8.883 1.00 91.50 239 LYS A CA 1
ATOM 1789 C C . LYS A 1 239 ? -17.807 9.931 7.761 1.00 91.50 239 LYS A C 1
ATOM 1791 O O . LYS A 1 239 ? -18.904 9.407 7.582 1.00 91.50 239 LYS A O 1
ATOM 1796 N N . THR A 1 240 ? -17.352 10.915 6.987 1.00 91.44 240 THR A N 1
ATOM 1797 C CA . THR A 1 240 ? -18.116 11.429 5.845 1.00 91.44 240 THR A CA 1
ATOM 1798 C C . THR A 1 240 ? -18.296 10.359 4.776 1.00 91.44 240 THR A C 1
ATOM 1800 O O . THR A 1 240 ? -19.427 10.127 4.356 1.00 91.44 240 THR A O 1
ATOM 1803 N N . PHE A 1 241 ? -17.222 9.670 4.385 1.00 92.75 241 PHE A N 1
ATOM 1804 C CA . PHE A 1 241 ? -17.311 8.567 3.429 1.00 92.75 241 PHE A CA 1
ATOM 1805 C C . PHE A 1 241 ? -18.212 7.440 3.940 1.00 92.75 241 PHE A C 1
ATOM 1807 O O . PHE A 1 241 ? -19.115 7.024 3.219 1.00 92.75 241 PHE A O 1
ATOM 1814 N N . ALA A 1 242 ? -18.012 6.989 5.180 1.00 94.88 242 ALA A N 1
ATOM 1815 C CA . ALA A 1 242 ? -18.799 5.926 5.801 1.00 94.88 242 ALA A CA 1
ATOM 1816 C C . ALA A 1 242 ? -20.303 6.235 5.757 1.00 94.88 242 ALA A C 1
ATOM 1818 O O . ALA A 1 242 ? -21.088 5.434 5.257 1.00 94.88 242 ALA A O 1
ATOM 1819 N N . ARG A 1 243 ? -20.687 7.454 6.162 1.00 95.50 243 ARG A N 1
ATOM 1820 C CA . ARG A 1 243 ? -22.073 7.934 6.110 1.00 95.50 243 ARG A CA 1
ATOM 1821 C C . ARG A 1 243 ? -22.634 7.969 4.687 1.00 95.50 243 ARG A C 1
ATOM 1823 O O . ARG A 1 243 ? -23.756 7.526 4.486 1.00 95.50 243 ARG A O 1
ATOM 1830 N N . ILE A 1 244 ? -21.874 8.482 3.713 1.00 93.81 244 ILE A N 1
ATOM 1831 C CA . ILE A 1 244 ? -22.306 8.531 2.302 1.00 93.81 244 ILE A CA 1
ATOM 1832 C C . ILE A 1 244 ? -22.536 7.118 1.751 1.00 93.81 244 ILE A C 1
ATOM 1834 O O . ILE A 1 244 ? -23.467 6.903 0.983 1.00 93.81 244 ILE A O 1
ATOM 1838 N N . MET A 1 245 ? -21.693 6.161 2.140 1.00 94.56 245 MET A N 1
ATOM 1839 C CA . MET A 1 245 ? -21.765 4.775 1.673 1.00 94.56 245 MET A CA 1
ATOM 1840 C C . MET A 1 245 ? -22.741 3.903 2.472 1.00 94.56 245 MET A C 1
ATOM 1842 O O . MET A 1 245 ? -22.962 2.760 2.087 1.00 94.56 245 MET A O 1
ATOM 1846 N N . GLY A 1 246 ? -23.294 4.403 3.583 1.00 96.19 246 GLY A N 1
ATOM 1847 C CA . GLY A 1 246 ? -24.099 3.596 4.506 1.00 96.19 246 GLY A CA 1
ATOM 1848 C C . GLY A 1 246 ? -23.301 2.488 5.206 1.00 96.19 246 GLY A C 1
ATOM 1849 O O . GLY A 1 246 ? -23.871 1.472 5.590 1.00 96.19 246 GLY A O 1
ATOM 1850 N N . ILE A 1 247 ? -21.984 2.659 5.352 1.00 97.88 247 ILE A N 1
ATOM 1851 C CA . ILE A 1 247 ? -21.092 1.679 5.979 1.00 97.88 247 ILE A CA 1
ATOM 1852 C C . ILE A 1 247 ? -20.930 2.028 7.467 1.00 97.88 247 ILE A C 1
ATOM 1854 O O . ILE A 1 247 ? -20.584 3.173 7.776 1.00 97.88 247 ILE A O 1
ATOM 1858 N N . PRO A 1 248 ? -21.141 1.079 8.399 1.00 97.81 248 PRO A N 1
ATOM 1859 C CA . PRO A 1 248 ? -20.947 1.329 9.821 1.00 97.81 248 PRO A CA 1
ATOM 1860 C C . PRO A 1 248 ? -19.471 1.606 10.143 1.00 97.81 248 PRO A C 1
ATOM 1862 O O . PRO A 1 248 ? -18.568 0.952 9.616 1.00 97.81 248 PRO A O 1
ATOM 1865 N N . LEU A 1 249 ? -19.233 2.584 11.018 1.00 96.56 249 LEU A N 1
ATOM 1866 C CA . LEU A 1 249 ? -17.904 3.012 11.454 1.00 96.56 249 LEU A CA 1
ATOM 1867 C C . LEU A 1 249 ? -17.885 3.201 12.970 1.00 96.56 249 LEU A C 1
ATOM 1869 O O . LEU A 1 249 ? -18.622 4.036 13.489 1.00 96.56 249 LEU A O 1
ATOM 1873 N N . GLU A 1 250 ? -16.968 2.510 13.641 1.00 95.38 250 GLU A N 1
ATOM 1874 C CA . GLU A 1 250 ? -16.655 2.718 15.057 1.00 95.38 250 GLU A CA 1
ATOM 1875 C C . GLU A 1 250 ? -15.300 3.407 15.226 1.00 95.38 250 GLU A C 1
ATOM 1877 O O . GLU A 1 250 ? -14.369 3.204 14.443 1.00 95.38 250 GLU A O 1
ATOM 1882 N N . THR A 1 251 ? -15.174 4.240 16.259 1.00 92.75 251 THR A N 1
ATOM 1883 C CA . THR A 1 251 ? -13.891 4.834 16.666 1.00 92.75 251 THR A CA 1
ATOM 1884 C C . THR A 1 251 ? -13.502 4.258 18.018 1.00 92.75 251 THR A C 1
ATOM 1886 O O . THR A 1 251 ? -14.311 4.276 18.939 1.00 92.75 251 THR A O 1
ATOM 1889 N N . ALA A 1 252 ? -12.280 3.754 18.142 1.00 92.44 252 ALA A N 1
ATOM 1890 C CA . ALA A 1 252 ? -11.808 3.090 19.347 1.00 92.44 252 ALA A CA 1
ATOM 1891 C C . ALA A 1 252 ? -10.616 3.832 19.952 1.00 92.44 252 ALA A C 1
ATOM 1893 O O . ALA A 1 252 ? -9.521 3.829 19.382 1.00 92.44 252 ALA A O 1
ATOM 1894 N N . VAL A 1 253 ? -10.802 4.417 21.145 1.00 88.00 253 VAL A N 1
ATOM 1895 C CA . VAL A 1 253 ? -9.738 5.237 21.746 1.00 88.00 253 VAL A CA 1
ATOM 1896 C C . VAL A 1 253 ? -8.656 4.435 22.474 1.00 88.00 253 VAL A C 1
ATOM 1898 O O . VAL A 1 253 ? -7.582 4.945 22.790 1.00 88.00 253 VAL A O 1
ATOM 1901 N N . ASN A 1 254 ? -8.933 3.162 22.752 1.00 91.25 254 ASN A N 1
ATOM 1902 C CA . ASN A 1 254 ? -8.028 2.241 23.428 1.00 91.25 254 ASN A CA 1
ATOM 1903 C C . ASN A 1 254 ? -8.273 0.788 22.977 1.00 91.25 254 ASN A C 1
ATOM 1905 O O . ASN A 1 254 ? -9.241 0.480 22.277 1.00 91.25 254 ASN A O 1
ATOM 1909 N N . LYS A 1 255 ? -7.406 -0.136 23.416 1.00 94.44 255 LYS A N 1
ATOM 1910 C CA . LYS A 1 255 ? -7.484 -1.563 23.051 1.00 94.44 255 LYS A CA 1
ATOM 1911 C C . LYS A 1 255 ? -8.795 -2.236 23.457 1.00 94.44 255 LYS A C 1
ATOM 1913 O O . LYS A 1 255 ? -9.250 -3.141 22.761 1.00 94.44 255 LYS A O 1
ATOM 1918 N N . ALA A 1 256 ? -9.379 -1.847 24.591 1.00 94.88 256 ALA A N 1
ATOM 1919 C CA . ALA A 1 256 ? -10.624 -2.446 25.057 1.00 94.88 256 ALA A CA 1
ATOM 1920 C C . ALA A 1 256 ? -11.777 -2.071 24.121 1.00 94.88 256 ALA A C 1
ATOM 1922 O O . ALA A 1 256 ? -12.547 -2.944 23.727 1.00 94.88 256 ALA A O 1
ATOM 1923 N N . GLU A 1 257 ? -11.858 -0.808 23.698 1.00 95.69 257 GLU A N 1
ATOM 1924 C CA . GLU A 1 257 ? -12.880 -0.376 22.734 1.00 95.69 257 GLU A CA 1
ATOM 1925 C C . GLU A 1 257 ? -12.642 -0.970 21.355 1.00 95.69 257 GLU A C 1
ATOM 1927 O O . GLU A 1 257 ? -13.596 -1.403 20.720 1.00 95.69 257 GLU A O 1
ATOM 1932 N N . PHE A 1 258 ? -11.380 -1.072 20.928 1.00 96.19 258 PHE A N 1
ATOM 1933 C CA . PHE A 1 258 ? -11.034 -1.716 19.665 1.00 96.19 258 PHE A CA 1
ATOM 1934 C C . PHE A 1 258 ? -11.555 -3.156 19.633 1.00 96.19 258 PHE A C 1
ATOM 1936 O O . PHE A 1 258 ? -12.261 -3.542 18.705 1.00 96.19 258 PHE A O 1
ATOM 1943 N N . ARG A 1 259 ? -11.316 -3.932 20.698 1.00 96.50 259 ARG A N 1
ATOM 1944 C CA . ARG A 1 259 ? -11.851 -5.297 20.818 1.00 96.50 259 ARG A CA 1
ATOM 1945 C C . ARG A 1 259 ? -13.378 -5.340 20.843 1.00 96.50 259 ARG A C 1
ATOM 1947 O O . ARG A 1 259 ? -13.957 -6.242 20.242 1.00 96.50 259 ARG A O 1
ATOM 1954 N N . ARG A 1 260 ? -14.037 -4.385 21.511 1.00 96.81 260 ARG A N 1
ATOM 1955 C CA . ARG A 1 260 ? -15.507 -4.282 21.498 1.00 96.81 260 ARG A CA 1
ATOM 1956 C C . ARG A 1 260 ? -16.038 -4.003 20.091 1.00 96.81 260 ARG A C 1
ATOM 1958 O O . ARG A 1 260 ? -16.961 -4.691 19.677 1.00 96.81 260 ARG A O 1
ATOM 1965 N N . ALA A 1 261 ? -15.432 -3.071 19.356 1.00 96.56 261 ALA A N 1
ATOM 1966 C CA . ALA A 1 261 ? -15.822 -2.727 17.989 1.00 96.56 261 ALA A CA 1
ATOM 1967 C C . ALA A 1 261 ? -15.650 -3.913 17.027 1.00 96.56 261 ALA A C 1
ATOM 1969 O O . ALA A 1 261 ? -16.570 -4.247 16.288 1.00 96.56 261 ALA A O 1
ATOM 1970 N N . ILE A 1 262 ? -14.513 -4.617 17.096 1.00 97.38 262 ILE A N 1
ATOM 1971 C CA . ILE A 1 262 ? -14.285 -5.834 16.301 1.00 97.38 262 ILE A CA 1
ATOM 1972 C C . ILE A 1 262 ? -15.338 -6.906 16.614 1.00 97.38 262 ILE A C 1
ATOM 1974 O O . ILE A 1 262 ? -15.875 -7.520 15.696 1.00 97.38 262 ILE A O 1
ATOM 1978 N N . LYS A 1 263 ? -15.676 -7.110 17.896 1.00 96.81 263 LYS A N 1
ATOM 1979 C CA . LYS A 1 263 ? -16.724 -8.061 18.298 1.00 96.81 263 LYS A CA 1
ATOM 1980 C C . LYS A 1 263 ? -18.109 -7.640 17.793 1.00 96.81 263 LYS A C 1
ATOM 1982 O O . LYS A 1 263 ? -18.865 -8.498 17.349 1.00 96.81 263 LYS A O 1
ATOM 1987 N N . ALA A 1 264 ? -18.432 -6.348 17.852 1.00 97.75 264 ALA A N 1
ATOM 1988 C CA . ALA A 1 264 ? -19.708 -5.802 17.388 1.00 97.75 264 ALA A CA 1
ATOM 1989 C C . ALA A 1 264 ? -19.918 -5.987 15.876 1.00 97.75 264 ALA A C 1
ATOM 1991 O O . ALA A 1 264 ? -21.048 -6.172 15.444 1.00 97.75 264 ALA A O 1
ATOM 1992 N N . PHE A 1 265 ? -18.837 -5.997 15.093 1.00 97.81 265 PHE A N 1
ATOM 1993 C CA . PHE A 1 265 ? -18.861 -6.243 13.648 1.00 97.81 265 PHE A CA 1
ATOM 1994 C C . PHE A 1 265 ? -18.544 -7.692 13.259 1.00 97.81 265 PHE A C 1
ATOM 1996 O O . PHE A 1 265 ? -18.171 -7.966 12.119 1.00 97.81 265 PHE A O 1
ATOM 2003 N N . GLY A 1 266 ? -18.683 -8.640 14.190 1.00 95.31 266 GLY A N 1
ATOM 2004 C CA . GLY A 1 266 ? -18.370 -10.050 13.950 1.00 95.31 266 GLY A CA 1
ATOM 2005 C C . GLY A 1 266 ? -19.207 -10.713 12.847 1.00 95.31 266 GLY A C 1
ATOM 2006 O O . GLY A 1 266 ? -18.750 -11.698 12.265 1.00 95.31 266 GLY A O 1
ATOM 2007 N N . ASP A 1 267 ? -20.383 -10.165 12.536 1.00 96.38 267 ASP A N 1
ATOM 2008 C CA . ASP A 1 267 ? -21.308 -10.603 11.482 1.00 96.38 267 ASP A CA 1
ATOM 2009 C C . ASP A 1 267 ? -20.940 -10.088 10.077 1.00 96.38 267 ASP A C 1
ATOM 2011 O O . ASP A 1 267 ? -21.543 -10.506 9.094 1.00 96.38 267 ASP A O 1
ATOM 2015 N N . LYS A 1 268 ? -19.963 -9.182 9.967 1.00 97.38 268 LYS A N 1
ATOM 2016 C CA . LYS A 1 268 ? -19.559 -8.558 8.701 1.00 97.38 268 LYS A CA 1
ATOM 2017 C C . LYS A 1 268 ? -18.589 -9.436 7.915 1.00 97.38 268 LYS A C 1
ATOM 2019 O O . LYS A 1 268 ? -17.761 -10.141 8.494 1.00 97.38 268 LYS A O 1
ATOM 2024 N N . ASP A 1 269 ?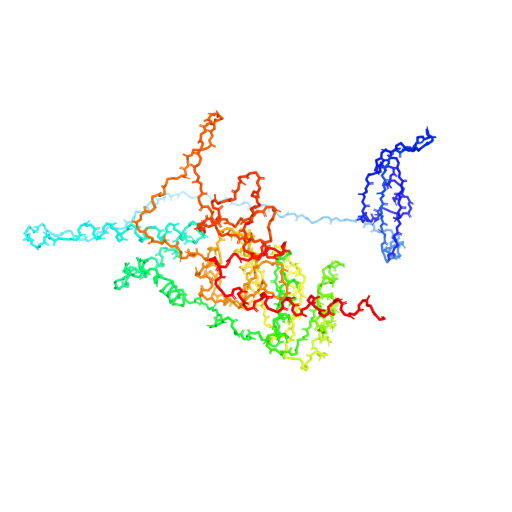 -18.644 -9.327 6.590 1.00 96.56 269 ASP A N 1
ATOM 2025 C CA . ASP A 1 269 ? -17.739 -10.037 5.676 1.00 96.56 269 ASP A CA 1
ATOM 2026 C C . ASP A 1 269 ? -16.321 -9.456 5.713 1.00 96.56 269 ASP A C 1
ATOM 2028 O O . ASP A 1 269 ? -15.338 -10.166 5.493 1.00 96.56 269 ASP A O 1
ATOM 2032 N N . LEU A 1 270 ? -16.212 -8.145 5.960 1.00 97.38 270 LEU A N 1
ATOM 2033 C CA . LEU A 1 270 ? -14.949 -7.417 5.972 1.00 97.38 270 LEU A CA 1
ATOM 2034 C C . LEU A 1 270 ? -14.964 -6.283 6.999 1.00 97.38 270 LEU A C 1
ATOM 2036 O O . LEU A 1 270 ? -15.836 -5.417 6.977 1.00 97.38 270 LEU A O 1
ATOM 2040 N N . ILE A 1 271 ? -13.927 -6.229 7.828 1.00 98.25 271 ILE A N 1
ATOM 2041 C CA . ILE A 1 271 ? -13.634 -5.133 8.743 1.00 98.25 271 ILE A CA 1
ATOM 2042 C C . ILE A 1 271 ? -12.322 -4.475 8.307 1.00 98.25 271 ILE A C 1
ATOM 2044 O O . ILE A 1 271 ? -11.255 -5.093 8.352 1.00 98.25 271 ILE A O 1
ATOM 2048 N N . LEU A 1 272 ? -12.395 -3.210 7.892 1.00 98.12 272 LEU A N 1
ATOM 2049 C CA . LEU A 1 272 ? -11.221 -2.403 7.555 1.00 98.12 272 LEU A CA 1
ATOM 2050 C C . LEU A 1 272 ? -10.824 -1.532 8.746 1.00 98.12 272 LEU A C 1
ATOM 2052 O O . LEU A 1 272 ? -11.649 -0.804 9.299 1.00 98.12 272 LEU A O 1
ATOM 2056 N N . ILE A 1 273 ? -9.549 -1.593 9.120 1.00 97.94 273 ILE A N 1
A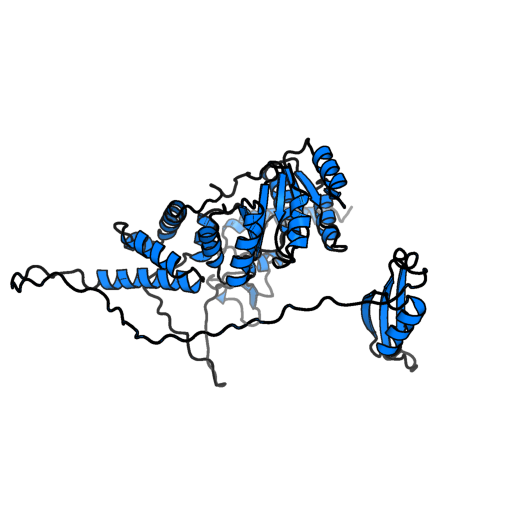TOM 2057 C CA . ILE A 1 273 ? -9.016 -0.930 10.309 1.00 97.94 273 ILE A CA 1
ATOM 2058 C C . ILE A 1 273 ? -8.100 0.223 9.881 1.00 97.94 273 ILE A C 1
ATOM 2060 O O . ILE A 1 273 ? -7.039 -0.011 9.292 1.00 97.94 273 ILE A O 1
ATOM 2064 N N . ASP A 1 274 ? -8.510 1.459 10.185 1.00 96.44 274 ASP A N 1
ATOM 2065 C CA . ASP A 1 274 ? -7.709 2.672 9.975 1.00 96.44 274 ASP A CA 1
ATOM 2066 C C . ASP A 1 274 ? -6.809 2.923 11.175 1.00 96.44 274 ASP A C 1
ATOM 2068 O O . ASP A 1 274 ? -7.271 2.968 12.318 1.00 96.44 274 ASP A O 1
ATOM 2072 N N . THR A 1 275 ? -5.513 3.077 10.913 1.00 95.19 275 THR A N 1
ATOM 2073 C CA . THR A 1 275 ? -4.506 3.273 11.955 1.00 95.19 275 THR A CA 1
ATOM 2074 C C . THR A 1 275 ? -3.900 4.668 11.879 1.00 95.19 275 THR A C 1
ATOM 2076 O O . THR A 1 275 ? -3.744 5.207 10.776 1.00 95.19 275 THR A O 1
ATOM 2079 N N . PRO A 1 276 ? -3.428 5.231 13.008 1.00 92.81 276 PRO A N 1
ATOM 2080 C CA . PRO A 1 276 ? -2.675 6.477 12.979 1.00 92.81 276 PRO A CA 1
ATOM 2081 C C . PRO A 1 276 ? -1.431 6.368 12.090 1.00 92.81 276 PRO A C 1
ATOM 2083 O O . PRO A 1 276 ? -0.868 5.290 11.868 1.00 92.81 276 PRO A O 1
ATOM 2086 N N . GLY A 1 277 ? -0.998 7.512 11.558 1.00 92.50 277 GLY A N 1
ATOM 2087 C CA . GLY A 1 277 ? 0.314 7.634 10.930 1.00 92.50 277 GLY A CA 1
ATOM 2088 C C . GLY A 1 277 ? 1.436 7.461 11.941 1.00 92.50 277 GLY A C 1
ATOM 2089 O O . GLY A 1 277 ? 1.402 8.058 13.013 1.00 92.50 277 GLY A O 1
ATOM 2090 N N . ILE A 1 278 ? 2.425 6.645 11.582 1.00 92.19 278 ILE A N 1
ATOM 2091 C CA . ILE A 1 278 ? 3.587 6.377 12.430 1.00 92.19 278 ILE A CA 1
ATOM 2092 C C . ILE A 1 278 ? 4.836 7.083 11.908 1.00 92.19 278 ILE A C 1
ATOM 2094 O O . ILE A 1 278 ? 5.045 7.193 10.702 1.00 92.19 278 ILE A O 1
ATOM 2098 N N . ASN A 1 279 ? 5.686 7.536 12.815 1.00 92.62 279 ASN A N 1
ATOM 2099 C CA . ASN A 1 279 ? 7.066 7.855 12.536 1.00 92.62 279 ASN A CA 1
ATOM 2100 C C . ASN A 1 279 ? 7.869 6.538 12.540 1.00 92.62 279 ASN A C 1
ATOM 2102 O O . ASN A 1 279 ? 7.977 5.898 13.588 1.00 92.62 279 ASN A O 1
ATOM 2106 N N . PRO A 1 280 ? 8.439 6.110 11.400 1.00 90.06 280 PRO A N 1
ATOM 2107 C CA . PRO A 1 280 ? 9.224 4.877 11.310 1.00 90.06 280 PRO A CA 1
ATOM 2108 C C . PRO A 1 280 ? 10.447 4.849 12.232 1.00 90.06 280 PRO A C 1
ATOM 2110 O O . PRO A 1 280 ? 10.945 3.769 12.536 1.00 90.06 280 PRO A O 1
ATOM 2113 N N . THR A 1 281 ? 10.921 6.015 12.680 1.00 91.56 281 THR A N 1
ATOM 2114 C CA . THR A 1 281 ? 12.085 6.138 13.564 1.00 91.56 281 THR A CA 1
ATOM 2115 C C . THR A 1 281 ? 11.726 6.140 15.050 1.00 91.56 281 THR A C 1
ATOM 2117 O O . THR A 1 281 ? 12.630 6.202 15.877 1.00 91.56 281 THR A O 1
ATOM 2120 N N . ASP A 1 282 ? 10.438 6.048 15.409 1.00 94.56 282 ASP A N 1
ATOM 2121 C CA . ASP A 1 282 ? 9.966 5.987 16.797 1.00 94.56 282 ASP A CA 1
ATOM 2122 C C . ASP A 1 282 ? 9.472 4.569 17.158 1.00 94.56 282 ASP A C 1
ATOM 2124 O O . ASP A 1 282 ? 8.319 4.204 16.892 1.00 94.56 282 ASP A O 1
ATOM 2128 N N . PRO A 1 283 ? 10.304 3.742 17.822 1.00 93.19 283 PRO A N 1
ATOM 2129 C CA . PRO A 1 283 ? 9.925 2.384 18.196 1.00 93.19 283 PRO A CA 1
ATOM 2130 C C . PRO A 1 283 ? 8.767 2.319 19.198 1.00 93.19 283 PRO A C 1
ATOM 2132 O O . PRO A 1 283 ? 8.088 1.292 19.275 1.00 93.19 283 PRO A O 1
ATOM 2135 N N . SER A 1 284 ? 8.557 3.370 19.998 1.00 94.25 284 SER A N 1
ATOM 2136 C CA . SER A 1 284 ? 7.494 3.403 21.004 1.00 94.25 284 SER A CA 1
ATOM 2137 C C . SER A 1 284 ? 6.125 3.521 20.339 1.00 94.25 284 SER A C 1
ATOM 2139 O O . SER A 1 284 ? 5.226 2.739 20.655 1.00 94.25 284 SER A O 1
ATOM 2141 N N . GLN A 1 285 ? 6.007 4.395 19.337 1.00 92.88 285 GLN A N 1
ATOM 2142 C CA . GLN A 1 285 ? 4.788 4.566 18.556 1.00 92.88 285 GLN A CA 1
ATOM 2143 C C . GLN A 1 285 ? 4.456 3.303 17.755 1.00 92.88 285 GLN A C 1
ATOM 2145 O O . GLN A 1 285 ? 3.303 2.866 17.734 1.00 92.88 285 GLN A O 1
ATOM 2150 N N . ILE A 1 286 ? 5.471 2.677 17.148 1.00 95.31 286 ILE A N 1
ATOM 2151 C CA . ILE A 1 286 ? 5.314 1.416 16.414 1.00 95.31 286 ILE A CA 1
ATOM 2152 C C . ILE A 1 286 ? 4.790 0.326 17.356 1.00 95.31 286 ILE A C 1
ATOM 2154 O O . ILE A 1 286 ? 3.736 -0.253 17.097 1.00 95.31 286 ILE A O 1
ATOM 2158 N N . ARG A 1 287 ? 5.463 0.076 18.489 1.00 95.81 287 ARG A N 1
ATOM 2159 C CA . ARG A 1 287 ? 5.009 -0.930 19.467 1.00 95.81 287 ARG A CA 1
ATOM 2160 C C . ARG A 1 287 ? 3.609 -0.628 19.993 1.00 95.81 287 ARG A C 1
ATOM 2162 O O . ARG A 1 287 ? 2.789 -1.539 20.071 1.00 95.81 287 ARG A O 1
ATOM 2169 N N . GLY A 1 288 ? 3.320 0.636 20.304 1.00 94.62 288 GLY A N 1
ATOM 2170 C CA . GLY A 1 288 ? 2.001 1.082 20.744 1.00 94.62 288 GLY A CA 1
ATOM 2171 C C . GLY A 1 288 ? 0.907 0.691 19.751 1.00 94.62 288 GLY A C 1
ATOM 2172 O O . GLY A 1 288 ? -0.055 0.029 20.143 1.00 94.62 288 GLY A O 1
ATOM 2173 N N . LEU A 1 289 ? 1.100 1.002 18.464 1.00 95.31 289 LEU A N 1
ATOM 2174 C CA . LEU A 1 289 ? 0.172 0.626 17.398 1.00 95.31 289 LEU A CA 1
ATOM 2175 C C . LEU A 1 289 ? 0.021 -0.895 17.272 1.00 95.31 289 LEU A C 1
ATOM 2177 O O . LEU A 1 289 ? -1.093 -1.410 17.339 1.00 95.31 289 LEU A O 1
ATOM 2181 N N . PHE A 1 290 ? 1.124 -1.629 17.107 1.00 96.44 290 PHE A N 1
ATOM 2182 C CA . PHE A 1 290 ? 1.047 -3.072 16.854 1.00 96.44 290 PHE A CA 1
ATOM 2183 C C . PHE A 1 290 ? 0.455 -3.855 18.026 1.00 96.44 290 PHE A C 1
ATOM 2185 O O . PHE A 1 290 ? -0.174 -4.888 17.809 1.00 96.44 290 PHE A O 1
ATOM 2192 N N . SER A 1 291 ? 0.555 -3.321 19.242 1.00 95.88 291 SER A N 1
ATOM 2193 C CA . SER A 1 291 ? -0.015 -3.939 20.434 1.00 95.88 291 SER A CA 1
ATOM 2194 C C . SER A 1 291 ? -1.557 -3.964 20.468 1.00 95.88 291 SER A C 1
ATOM 2196 O O . SER A 1 291 ? -2.145 -4.630 21.325 1.00 95.88 291 SER A O 1
ATOM 2198 N N . TYR A 1 292 ? -2.242 -3.258 19.555 1.00 96.50 292 TYR A N 1
ATOM 2199 C CA . TYR A 1 292 ? -3.684 -3.435 19.317 1.00 96.50 292 TYR A CA 1
ATOM 2200 C C . TYR A 1 292 ? -4.005 -4.799 18.696 1.00 96.50 292 TYR A C 1
ATOM 2202 O O . TYR A 1 292 ? -5.086 -5.333 18.931 1.00 96.50 292 TYR A O 1
ATOM 2210 N N . PHE A 1 293 ? -3.062 -5.371 17.946 1.00 96.12 293 PHE A N 1
ATOM 2211 C CA . PHE A 1 293 ? -3.219 -6.630 17.217 1.00 96.12 293 PHE A CA 1
ATOM 2212 C C . PHE A 1 293 ? -2.650 -7.840 17.981 1.00 96.12 293 PHE A C 1
ATOM 2214 O O . PHE A 1 293 ? -2.592 -8.946 17.441 1.00 96.12 293 PHE A O 1
ATOM 2221 N N . ASP A 1 294 ? -2.230 -7.656 19.238 1.00 93.44 294 ASP A N 1
ATOM 2222 C CA . ASP A 1 294 ? -1.745 -8.748 20.085 1.00 93.44 294 ASP A CA 1
ATOM 2223 C C . ASP A 1 294 ? -2.834 -9.813 20.259 1.00 93.44 294 ASP A C 1
ATOM 2225 O O . ASP A 1 294 ? -3.956 -9.511 20.681 1.00 93.44 294 ASP A O 1
ATOM 2229 N N . LYS A 1 295 ? -2.470 -11.074 19.987 1.00 91.31 295 LYS A N 1
ATOM 2230 C CA . LYS A 1 295 ? -3.378 -12.236 20.012 1.00 91.31 295 LYS A CA 1
ATOM 2231 C C . LYS A 1 295 ? -4.537 -12.132 19.005 1.00 91.31 295 LYS A C 1
ATOM 2233 O O . LYS A 1 295 ? -5.593 -12.713 19.231 1.00 91.31 295 LYS A O 1
ATOM 2238 N N . MET A 1 296 ? -4.340 -11.408 17.901 1.00 93.12 296 MET A N 1
ATOM 2239 C CA . MET A 1 296 ? -5.293 -11.310 16.789 1.00 93.12 296 MET A CA 1
ATOM 2240 C C . MET A 1 296 ? -4.628 -11.743 15.468 1.00 93.12 296 MET A C 1
ATOM 2242 O O . MET A 1 296 ? -4.354 -10.895 14.616 1.00 93.12 296 MET A O 1
ATOM 2246 N N . PRO A 1 297 ? -4.316 -13.046 15.296 1.00 88.62 297 PRO A N 1
ATOM 2247 C CA . PRO A 1 297 ? -3.595 -13.546 14.120 1.00 88.62 297 PRO A CA 1
ATOM 2248 C C . PRO A 1 297 ? -4.369 -13.352 12.808 1.00 88.62 297 PRO A C 1
ATOM 2250 O O . PRO A 1 297 ? -3.752 -13.224 11.756 1.00 88.62 297 PRO A O 1
ATOM 2253 N N . ASP A 1 298 ? -5.697 -13.250 12.882 1.00 91.38 298 ASP A N 1
ATOM 2254 C CA . ASP A 1 298 ? -6.582 -13.107 11.721 1.00 91.38 298 ASP A CA 1
ATOM 2255 C C . ASP A 1 298 ? -6.589 -11.689 11.121 1.00 91.38 298 ASP A C 1
ATOM 2257 O O . ASP A 1 298 ? -7.225 -11.449 10.093 1.00 91.38 298 ASP A O 1
ATOM 2261 N N . VAL A 1 299 ? -5.908 -10.723 11.756 1.00 96.38 299 VAL A N 1
ATOM 2262 C CA . VAL A 1 299 ? -5.776 -9.365 11.215 1.00 96.38 299 VAL A CA 1
ATOM 2263 C C . VAL A 1 299 ? -4.662 -9.333 10.175 1.00 96.38 299 VAL A C 1
ATOM 2265 O O . VAL A 1 299 ? -3.465 -9.350 10.493 1.00 96.38 299 VAL A O 1
ATOM 2268 N N . GLN A 1 300 ? -5.066 -9.199 8.916 1.00 96.88 300 GLN A N 1
ATOM 2269 C CA . GLN A 1 300 ? -4.145 -9.026 7.810 1.00 96.88 300 GLN A CA 1
ATOM 2270 C C . GLN A 1 300 ? -3.568 -7.610 7.806 1.00 96.88 300 GLN A C 1
ATOM 2272 O O . GLN A 1 300 ? -4.292 -6.620 7.720 1.00 96.88 300 GLN A O 1
ATOM 2277 N N . LYS A 1 301 ? -2.242 -7.492 7.908 1.00 97.69 301 LYS A N 1
ATOM 2278 C CA . LYS A 1 301 ? -1.555 -6.198 8.041 1.00 97.69 301 LYS A CA 1
ATOM 2279 C C . LYS A 1 301 ? -0.911 -5.788 6.720 1.00 97.69 301 LYS A C 1
ATOM 2281 O O . LYS A 1 301 ? 0.034 -6.432 6.255 1.00 97.69 301 LYS A O 1
ATOM 2286 N N . HIS A 1 302 ? -1.408 -4.700 6.142 1.00 98.19 302 HIS A N 1
ATOM 2287 C CA . HIS A 1 302 ? -0.914 -4.125 4.895 1.00 98.19 302 HIS A CA 1
ATOM 2288 C C . HIS A 1 302 ? -0.052 -2.903 5.196 1.00 98.19 302 HIS A C 1
ATOM 2290 O O . HIS A 1 302 ? -0.524 -1.937 5.796 1.00 98.19 302 HIS A O 1
ATOM 2296 N N . LEU A 1 303 ? 1.201 -2.925 4.748 1.00 98.38 303 LEU A N 1
ATOM 2297 C CA . LEU A 1 303 ? 2.065 -1.756 4.777 1.00 98.38 303 LEU A CA 1
ATOM 2298 C C . LEU A 1 303 ? 1.746 -0.857 3.581 1.00 98.38 303 LEU A C 1
ATOM 2300 O O . LEU A 1 303 ? 1.994 -1.216 2.431 1.00 98.38 303 LEU A O 1
ATOM 2304 N N . VAL A 1 304 ? 1.203 0.318 3.877 1.00 98.44 304 VAL A N 1
ATOM 2305 C CA . VAL A 1 304 ? 0.897 1.372 2.917 1.00 98.44 304 VAL A CA 1
ATOM 2306 C C . VAL A 1 304 ? 2.098 2.294 2.772 1.00 98.44 304 VAL A C 1
ATOM 2308 O O . VAL A 1 304 ? 2.536 2.925 3.738 1.00 98.44 304 VAL A O 1
ATOM 2311 N N . VAL A 1 305 ? 2.598 2.412 1.547 1.00 98.19 305 VAL A N 1
ATOM 2312 C CA . VAL A 1 305 ? 3.725 3.278 1.199 1.00 98.19 305 VAL A CA 1
ATOM 2313 C C . VAL A 1 305 ? 3.409 4.121 -0.032 1.00 98.19 305 VAL A C 1
ATOM 2315 O O . VAL A 1 305 ? 2.758 3.673 -0.972 1.00 98.19 305 VAL A O 1
ATOM 2318 N N . SER A 1 306 ? 3.888 5.362 -0.020 1.00 97.56 306 SER A N 1
ATOM 2319 C CA . SER A 1 306 ? 3.775 6.283 -1.152 1.00 97.56 306 SER A CA 1
ATOM 2320 C C . SER A 1 306 ? 4.889 6.018 -2.158 1.00 97.56 306 SER A C 1
ATOM 2322 O O . SER A 1 306 ? 6.059 5.997 -1.776 1.00 97.56 306 SER A O 1
ATOM 2324 N N . VAL A 1 307 ? 4.549 5.897 -3.442 1.00 97.12 307 VAL A N 1
ATOM 2325 C CA . VAL A 1 307 ? 5.544 5.742 -4.520 1.00 97.12 307 VAL A CA 1
ATOM 2326 C C . VAL A 1 307 ? 6.447 6.973 -4.636 1.00 97.12 307 VAL A C 1
ATOM 2328 O O . VAL A 1 307 ? 7.623 6.834 -4.950 1.00 97.12 307 VAL A O 1
ATOM 2331 N N . ALA A 1 308 ? 5.944 8.164 -4.299 1.00 94.50 308 ALA A N 1
ATOM 2332 C CA . ALA A 1 308 ? 6.728 9.402 -4.297 1.00 94.50 308 ALA A CA 1
ATOM 2333 C C . ALA A 1 308 ? 7.779 9.486 -3.163 1.00 94.50 308 ALA A C 1
ATOM 2335 O O . ALA A 1 308 ? 8.563 10.434 -3.110 1.00 94.50 308 ALA A O 1
ATOM 2336 N N . THR A 1 309 ? 7.803 8.528 -2.229 1.00 95.62 309 THR A N 1
ATOM 2337 C CA . THR A 1 309 ? 8.823 8.481 -1.175 1.00 95.62 309 THR A CA 1
ATOM 2338 C C . THR A 1 309 ? 10.160 8.027 -1.762 1.00 95.62 309 THR A C 1
ATOM 2340 O O . THR A 1 309 ? 10.219 7.081 -2.547 1.00 95.62 309 THR A O 1
ATOM 2343 N N . ARG A 1 310 ? 11.256 8.676 -1.350 1.00 94.94 310 ARG A N 1
ATOM 2344 C CA . ARG A 1 310 ? 12.613 8.281 -1.755 1.00 94.94 310 ARG A CA 1
ATOM 2345 C C . ARG A 1 310 ? 12.903 6.818 -1.394 1.00 94.94 310 ARG A C 1
ATOM 2347 O O . ARG A 1 310 ? 12.466 6.332 -0.352 1.00 94.94 310 ARG A O 1
ATOM 2354 N N . GLU A 1 311 ? 13.660 6.124 -2.243 1.00 94.31 311 GLU A N 1
ATOM 2355 C CA . GLU A 1 311 ? 13.901 4.682 -2.091 1.00 94.31 311 GLU A CA 1
ATOM 2356 C C . GLU A 1 311 ? 14.654 4.310 -0.801 1.00 94.31 311 GLU A C 1
ATOM 2358 O O . GLU A 1 311 ? 14.373 3.271 -0.205 1.00 94.31 311 GLU A O 1
ATOM 2363 N N . ASP A 1 312 ? 15.601 5.136 -0.355 1.00 95.12 312 ASP A N 1
ATOM 2364 C CA . ASP A 1 312 ? 16.303 4.959 0.923 1.00 95.12 312 ASP A CA 1
ATOM 2365 C C . ASP A 1 312 ? 15.326 4.958 2.105 1.00 95.12 312 ASP A C 1
ATOM 2367 O O . ASP A 1 312 ? 15.316 4.013 2.895 1.00 95.12 312 ASP A O 1
ATOM 2371 N N . ASN A 1 313 ? 14.423 5.936 2.147 1.00 96.06 313 ASN A N 1
ATOM 2372 C CA . ASN A 1 313 ? 13.394 6.020 3.179 1.00 96.06 313 ASN A CA 1
ATOM 2373 C C . ASN A 1 313 ? 12.384 4.864 3.073 1.00 96.06 313 ASN A C 1
ATOM 2375 O O . ASN A 1 313 ? 12.008 4.280 4.087 1.00 96.06 313 ASN A O 1
ATOM 2379 N N . LEU A 1 314 ? 11.948 4.495 1.858 1.00 96.12 314 LEU A N 1
ATOM 2380 C CA . LEU A 1 314 ? 11.052 3.345 1.649 1.00 96.12 314 LEU A CA 1
ATOM 2381 C C . LEU A 1 314 ? 11.656 2.047 2.182 1.00 96.12 314 LEU A C 1
ATOM 2383 O O . LEU A 1 314 ? 10.960 1.255 2.821 1.00 96.12 314 LEU A O 1
ATOM 2387 N N . ARG A 1 315 ? 12.952 1.846 1.942 1.00 96.19 315 ARG A N 1
ATOM 2388 C CA . ARG A 1 315 ? 13.695 0.682 2.417 1.00 96.19 315 ARG A CA 1
ATOM 2389 C C . ARG A 1 315 ? 13.715 0.622 3.938 1.00 96.19 315 ARG A C 1
ATOM 2391 O O . ARG A 1 315 ? 13.398 -0.428 4.485 1.00 96.19 315 ARG A O 1
ATOM 2398 N N . GLU A 1 316 ? 14.036 1.729 4.604 1.00 96.31 316 GLU A N 1
ATOM 2399 C CA . GLU A 1 316 ? 14.045 1.806 6.068 1.00 96.31 316 GLU A CA 1
ATOM 2400 C C . GLU A 1 316 ? 12.653 1.526 6.657 1.00 96.31 316 GLU A C 1
ATOM 2402 O O . GLU A 1 316 ? 12.515 0.714 7.574 1.00 96.31 316 GLU A O 1
ATOM 2407 N N . ILE A 1 317 ? 11.604 2.120 6.074 1.00 97.12 317 ILE A N 1
ATOM 2408 C CA . ILE A 1 317 ? 10.208 1.885 6.471 1.00 97.12 317 ILE A CA 1
ATOM 2409 C C . ILE A 1 317 ? 9.866 0.395 6.388 1.00 97.12 317 ILE A C 1
ATOM 2411 O O . ILE A 1 317 ? 9.358 -0.180 7.354 1.00 97.12 317 ILE A O 1
ATOM 2415 N N . CYS A 1 318 ? 10.148 -0.238 5.246 1.00 96.50 318 CYS A N 1
ATOM 2416 C CA . CYS A 1 318 ? 9.842 -1.649 5.036 1.00 96.50 318 CYS A CA 1
ATOM 2417 C C . CYS A 1 318 ? 10.640 -2.540 5.995 1.00 96.50 318 CYS A C 1
ATOM 2419 O O . CYS A 1 318 ? 10.052 -3.380 6.672 1.00 96.50 318 CYS A O 1
ATOM 2421 N N . GLN A 1 319 ? 11.952 -2.317 6.118 1.00 95.00 319 GLN A N 1
ATOM 2422 C CA . GLN A 1 319 ? 12.828 -3.090 7.004 1.00 95.00 319 GLN A CA 1
ATOM 2423 C C . GLN A 1 319 ? 12.405 -3.006 8.472 1.00 95.00 319 GLN A C 1
ATOM 2425 O O . GLN A 1 319 ? 12.452 -4.007 9.191 1.00 95.00 319 GLN A O 1
ATOM 2430 N N . THR A 1 320 ? 11.992 -1.826 8.931 1.00 95.56 320 THR A N 1
ATOM 2431 C CA . THR A 1 320 ? 11.556 -1.630 10.314 1.00 95.56 320 THR A CA 1
ATOM 2432 C C . THR A 1 320 ? 10.203 -2.283 10.566 1.00 95.56 320 THR A C 1
ATOM 2434 O O . THR A 1 320 ? 10.060 -3.042 11.524 1.00 95.56 320 THR A O 1
ATOM 2437 N N . LEU A 1 321 ? 9.212 -2.035 9.707 1.00 96.06 321 LEU A N 1
ATOM 2438 C CA . LEU A 1 321 ? 7.834 -2.466 9.958 1.00 96.06 321 LEU A CA 1
ATOM 2439 C C . LEU A 1 321 ? 7.596 -3.943 9.645 1.00 96.06 321 LEU A C 1
ATOM 2441 O O . LEU A 1 321 ? 6.752 -4.566 10.287 1.00 96.06 321 LEU A O 1
ATOM 2445 N N . GLN A 1 322 ? 8.366 -4.545 8.735 1.00 94.69 322 GLN A N 1
ATOM 2446 C CA . GLN A 1 322 ? 8.256 -5.974 8.430 1.00 94.69 322 GLN A CA 1
ATOM 2447 C C . GLN A 1 322 ? 8.521 -6.858 9.661 1.00 94.69 322 GLN A C 1
ATOM 2449 O O . GLN A 1 322 ? 7.880 -7.896 9.817 1.00 94.69 322 GLN A O 1
ATOM 2454 N N . LYS A 1 323 ? 9.348 -6.390 10.609 1.00 94.19 323 LYS A N 1
ATOM 2455 C CA . LYS A 1 323 ? 9.609 -7.056 11.901 1.00 94.19 323 LYS A CA 1
ATOM 2456 C C . LYS A 1 323 ? 8.364 -7.194 12.790 1.00 94.19 323 LYS A C 1
ATOM 2458 O O . LYS A 1 323 ? 8.369 -7.989 13.720 1.00 94.19 323 LYS A O 1
ATOM 2463 N N . PHE A 1 324 ? 7.295 -6.450 12.501 1.00 94.38 324 PHE A N 1
ATOM 2464 C CA . PHE A 1 324 ? 6.040 -6.450 13.261 1.00 94.38 324 PHE A CA 1
ATOM 2465 C C . PHE A 1 324 ? 4.916 -7.252 12.567 1.00 94.38 324 PHE A C 1
ATOM 2467 O O . PHE A 1 324 ? 3.718 -7.097 12.844 1.00 94.38 324 PHE A O 1
ATOM 2474 N N . GLY A 1 325 ? 5.294 -8.151 11.652 1.00 93.94 325 GLY A N 1
ATOM 2475 C CA . GLY A 1 325 ? 4.375 -9.078 10.994 1.00 93.94 325 GLY A CA 1
ATOM 2476 C C . GLY A 1 325 ? 3.484 -8.411 9.948 1.00 93.94 325 GLY A C 1
ATOM 2477 O O . GLY A 1 325 ? 2.313 -8.777 9.824 1.00 93.94 325 GLY A O 1
ATOM 2478 N N . ILE A 1 326 ? 4.007 -7.411 9.232 1.00 96.62 326 ILE A N 1
ATOM 2479 C CA . ILE A 1 326 ? 3.413 -6.951 7.969 1.00 96.62 326 ILE A CA 1
ATOM 2480 C C . ILE A 1 326 ? 3.389 -8.125 6.990 1.00 96.62 326 ILE A C 1
ATOM 2482 O O . ILE A 1 326 ? 4.363 -8.866 6.886 1.00 96.62 326 ILE A O 1
ATOM 2486 N N . GLN A 1 327 ? 2.282 -8.274 6.267 1.00 96.56 327 GLN A N 1
ATOM 2487 C CA . GLN A 1 327 ? 2.064 -9.409 5.369 1.00 96.56 327 GLN A CA 1
ATOM 2488 C C . GLN A 1 327 ? 1.954 -9.002 3.907 1.00 96.56 327 GLN A C 1
ATOM 2490 O O . GLN A 1 327 ? 2.157 -9.845 3.043 1.00 96.56 327 GLN A O 1
ATOM 2495 N N . ARG A 1 328 ? 1.612 -7.744 3.608 1.00 97.19 328 ARG A N 1
ATOM 2496 C CA . ARG A 1 328 ? 1.416 -7.275 2.230 1.00 97.19 328 ARG A CA 1
ATOM 2497 C C . ARG A 1 328 ? 1.877 -5.836 2.051 1.00 97.19 328 ARG A C 1
ATOM 2499 O O . ARG A 1 328 ? 1.811 -5.047 2.992 1.00 97.19 328 ARG A O 1
ATOM 2506 N N . LEU A 1 329 ? 2.282 -5.491 0.832 1.00 97.81 329 LEU A N 1
ATOM 2507 C CA . LEU A 1 329 ? 2.597 -4.122 0.424 1.00 97.81 329 LEU A CA 1
ATOM 2508 C C . LEU A 1 329 ? 1.436 -3.502 -0.355 1.00 97.81 329 LEU A C 1
ATOM 2510 O O . LEU A 1 329 ? 0.796 -4.162 -1.177 1.00 97.81 329 LEU A O 1
ATOM 2514 N N . LEU A 1 330 ? 1.159 -2.229 -0.093 1.00 97.81 330 LEU A N 1
ATOM 2515 C CA . LEU A 1 330 ? 0.165 -1.422 -0.792 1.00 97.81 330 LEU A CA 1
ATOM 2516 C C . LEU A 1 330 ? 0.820 -0.111 -1.223 1.00 97.81 330 LEU A C 1
ATOM 2518 O O . LEU A 1 330 ? 1.307 0.646 -0.383 1.00 97.81 330 LEU A O 1
ATOM 2522 N N . PHE A 1 331 ? 0.808 0.166 -2.524 1.00 98.31 331 PHE A N 1
ATOM 2523 C CA . PHE A 1 331 ? 1.407 1.378 -3.079 1.00 98.31 331 PHE A CA 1
ATOM 2524 C C . PHE A 1 331 ? 0.344 2.438 -3.356 1.00 98.31 331 PHE A C 1
ATOM 2526 O O . PHE A 1 331 ? -0.675 2.169 -3.992 1.00 98.31 331 PHE A O 1
ATOM 2533 N N . THR A 1 332 ? 0.582 3.660 -2.896 1.00 98.19 332 THR A N 1
ATOM 2534 C CA . THR A 1 332 ? -0.302 4.813 -3.105 1.00 98.19 332 THR A CA 1
ATOM 2535 C C . THR A 1 332 ? 0.430 5.934 -3.827 1.00 98.19 332 THR A C 1
ATOM 2537 O O . THR A 1 332 ? 1.653 5.893 -3.987 1.00 98.19 332 THR A O 1
ATOM 2540 N N . LYS A 1 333 ? -0.325 6.962 -4.237 1.00 96.62 333 LYS A N 1
ATOM 2541 C CA . LYS A 1 333 ? 0.219 8.179 -4.856 1.00 96.62 333 LYS A CA 1
ATOM 2542 C C . LYS A 1 333 ? 1.056 7.870 -6.100 1.00 96.62 333 LYS A C 1
ATOM 2544 O O . LYS A 1 333 ? 2.065 8.514 -6.367 1.00 96.62 333 LYS A O 1
ATOM 2549 N N . ILE A 1 334 ? 0.635 6.851 -6.850 1.00 96.44 334 ILE A N 1
ATOM 2550 C CA . ILE A 1 334 ? 1.281 6.428 -8.100 1.00 96.44 334 ILE A CA 1
ATOM 2551 C C . ILE A 1 334 ? 1.268 7.572 -9.128 1.00 96.44 334 ILE A C 1
ATOM 2553 O O . ILE A 1 334 ? 2.215 7.719 -9.894 1.00 96.44 334 ILE A O 1
ATOM 2557 N N . ASP A 1 335 ? 0.228 8.407 -9.094 1.00 93.44 335 ASP A N 1
ATOM 2558 C CA . ASP A 1 335 ? 0.045 9.623 -9.892 1.00 93.44 335 ASP A CA 1
ATOM 2559 C C . ASP A 1 335 ? 0.950 10.796 -9.479 1.00 93.44 335 ASP A C 1
ATOM 2561 O O . ASP A 1 335 ? 1.126 11.734 -10.252 1.00 93.44 335 ASP A O 1
ATOM 2565 N N . GLU A 1 336 ? 1.551 10.750 -8.286 1.00 93.31 336 GLU A N 1
ATOM 2566 C CA . GLU A 1 336 ? 2.481 11.778 -7.797 1.00 93.31 336 GLU A CA 1
ATOM 2567 C C . GLU A 1 336 ? 3.950 11.452 -8.145 1.00 93.31 336 GLU A C 1
ATOM 2569 O O . GLU A 1 336 ? 4.847 12.221 -7.798 1.00 93.31 336 GLU A O 1
ATOM 2574 N N . SER A 1 337 ? 4.217 10.332 -8.833 1.00 91.44 337 SER A N 1
ATOM 2575 C CA . SER A 1 337 ? 5.564 9.921 -9.252 1.00 91.44 337 SER A CA 1
ATOM 2576 C C . SER A 1 337 ? 5.677 9.759 -10.767 1.00 91.44 337 SER A C 1
ATOM 2578 O O . SER A 1 337 ? 4.777 9.242 -11.425 1.00 91.44 337 SER A O 1
ATOM 2580 N N . ARG A 1 338 ? 6.824 10.171 -11.322 1.00 89.94 338 ARG A N 1
ATOM 2581 C CA . ARG A 1 338 ? 7.174 9.961 -12.740 1.00 89.94 338 ARG A CA 1
ATOM 2582 C C . ARG A 1 338 ? 7.838 8.614 -13.003 1.00 89.94 338 ARG A C 1
ATOM 2584 O O . ARG A 1 338 ? 7.895 8.191 -14.152 1.00 89.94 338 ARG A O 1
ATOM 2591 N N . THR A 1 339 ? 8.382 8.000 -11.960 1.00 94.12 339 THR A N 1
ATOM 2592 C CA . THR A 1 339 ? 9.092 6.727 -12.029 1.00 94.12 339 THR A CA 1
ATOM 2593 C C . THR A 1 339 ? 8.473 5.739 -11.052 1.00 94.12 339 THR A C 1
ATOM 2595 O O . THR A 1 339 ? 8.067 6.109 -9.944 1.00 94.12 339 THR A O 1
ATOM 2598 N N . HIS A 1 340 ? 8.391 4.475 -11.465 1.00 96.12 340 HIS A N 1
ATOM 2599 C CA . HIS A 1 340 ? 7.671 3.436 -10.713 1.00 96.12 340 HIS A CA 1
ATOM 2600 C C . HIS A 1 340 ? 8.536 2.212 -10.383 1.00 96.12 340 HIS A C 1
ATOM 2602 O O . HIS A 1 340 ? 8.060 1.266 -9.760 1.00 96.12 340 HIS A O 1
ATOM 2608 N N . GLY A 1 341 ? 9.824 2.220 -10.742 1.00 96.62 341 GLY A N 1
ATOM 2609 C CA . GLY A 1 341 ? 10.748 1.105 -10.505 1.00 96.62 341 GLY A CA 1
ATOM 2610 C C . GLY A 1 341 ? 11.021 0.819 -9.027 1.00 96.62 341 GLY A C 1
ATOM 2611 O O . GLY A 1 341 ? 11.260 -0.331 -8.661 1.00 96.62 341 GLY A O 1
ATOM 2612 N N . ASN A 1 342 ? 10.881 1.817 -8.145 1.00 96.19 342 ASN A N 1
ATOM 2613 C CA . ASN A 1 342 ? 11.009 1.608 -6.699 1.00 96.19 342 ASN A CA 1
ATOM 2614 C C . ASN A 1 342 ? 9.968 0.614 -6.146 1.00 96.19 342 ASN A C 1
ATOM 2616 O O . ASN A 1 342 ? 10.236 -0.051 -5.146 1.00 96.19 342 ASN A O 1
ATOM 2620 N N . MET A 1 343 ? 8.818 0.454 -6.810 1.00 97.81 343 MET A N 1
ATOM 2621 C CA . MET A 1 343 ? 7.814 -0.548 -6.460 1.00 97.81 343 MET A CA 1
ATOM 2622 C C . MET A 1 343 ? 8.370 -1.961 -6.646 1.00 97.81 343 MET A C 1
ATOM 2624 O O . MET A 1 343 ? 8.301 -2.775 -5.725 1.00 97.81 343 MET A O 1
ATOM 2628 N N . LEU A 1 344 ? 8.985 -2.226 -7.804 1.00 97.56 344 LEU A N 1
ATOM 2629 C CA . LEU A 1 344 ? 9.645 -3.498 -8.091 1.00 97.56 344 LEU A CA 1
ATOM 2630 C C . LEU A 1 344 ? 10.805 -3.741 -7.118 1.00 97.56 344 LEU A C 1
ATOM 2632 O O . LEU A 1 344 ? 10.916 -4.831 -6.556 1.00 97.56 344 LEU A O 1
ATOM 2636 N N . ASN A 1 345 ? 11.612 -2.711 -6.843 1.00 97.44 345 ASN A N 1
ATOM 2637 C CA . ASN A 1 345 ? 12.713 -2.803 -5.883 1.00 97.44 345 ASN A CA 1
ATOM 2638 C C . ASN A 1 345 ? 12.210 -3.212 -4.490 1.00 97.44 345 ASN A C 1
ATOM 2640 O O . ASN A 1 345 ? 12.807 -4.078 -3.855 1.00 97.44 345 ASN A O 1
ATOM 2644 N N . MET A 1 346 ? 11.115 -2.618 -4.001 1.00 97.81 346 MET A N 1
ATOM 2645 C CA . MET A 1 346 ? 10.561 -2.959 -2.685 1.00 97.81 346 MET A CA 1
ATOM 2646 C C . MET A 1 346 ? 9.961 -4.366 -2.652 1.00 97.81 346 MET A C 1
ATOM 2648 O O . MET A 1 346 ? 10.176 -5.088 -1.678 1.00 97.81 346 MET A O 1
ATOM 2652 N N . LEU A 1 347 ? 9.260 -4.787 -3.705 1.00 97.56 347 LEU A N 1
ATOM 2653 C CA . LEU A 1 347 ? 8.706 -6.140 -3.795 1.00 97.56 347 LEU A CA 1
ATOM 2654 C C . LEU A 1 347 ? 9.813 -7.204 -3.799 1.00 97.56 347 LEU A C 1
ATOM 2656 O O . LEU A 1 347 ? 9.738 -8.162 -3.033 1.00 97.56 347 LEU A O 1
ATOM 2660 N N . MET A 1 348 ? 10.885 -6.981 -4.565 1.00 95.88 348 MET A N 1
ATOM 2661 C CA . MET A 1 348 ? 12.056 -7.865 -4.592 1.00 95.88 348 MET A CA 1
ATOM 2662 C C . MET A 1 348 ? 12.801 -7.906 -3.255 1.00 95.88 348 MET A C 1
ATOM 2664 O O . MET A 1 348 ? 13.244 -8.967 -2.838 1.00 95.88 348 MET A O 1
ATOM 2668 N N . ARG A 1 349 ? 12.956 -6.762 -2.575 1.00 95.19 349 ARG A N 1
ATOM 2669 C CA . ARG A 1 349 ? 13.692 -6.686 -1.299 1.00 95.19 349 ARG A CA 1
ATOM 2670 C C . ARG A 1 349 ? 12.919 -7.292 -0.128 1.00 95.19 349 ARG A C 1
ATOM 2672 O O . ARG A 1 349 ? 13.532 -7.836 0.783 1.00 95.19 349 ARG A O 1
ATOM 2679 N N . THR A 1 350 ? 11.600 -7.116 -0.101 1.00 96.00 350 THR A N 1
ATOM 2680 C CA . THR A 1 350 ? 10.769 -7.511 1.050 1.00 96.00 350 THR A CA 1
ATOM 2681 C C . THR A 1 350 ? 10.154 -8.895 0.895 1.00 96.00 350 THR A C 1
ATOM 2683 O O . THR A 1 350 ? 9.781 -9.495 1.902 1.00 96.00 350 THR A O 1
ATOM 2686 N N . HIS A 1 351 ? 10.010 -9.381 -0.344 1.00 95.50 351 HIS A N 1
ATOM 2687 C CA . HIS A 1 351 ? 9.233 -10.572 -0.702 1.00 95.50 351 HIS A CA 1
ATOM 2688 C C . HIS A 1 351 ? 7.775 -10.540 -0.205 1.00 95.50 351 HIS A C 1
ATOM 2690 O O . HIS A 1 351 ? 7.103 -11.572 -0.148 1.00 95.50 351 HIS A O 1
ATOM 2696 N N . LEU A 1 352 ? 7.264 -9.356 0.153 1.00 96.25 352 LEU A N 1
ATOM 2697 C CA . LEU A 1 352 ? 5.879 -9.184 0.564 1.00 96.25 352 LEU A CA 1
ATOM 2698 C C . LEU A 1 352 ? 4.978 -9.156 -0.675 1.00 96.25 352 LEU A C 1
ATOM 2700 O O . LEU A 1 352 ? 5.255 -8.397 -1.606 1.00 96.25 352 LEU A O 1
ATOM 2704 N N . PRO A 1 353 ? 3.871 -9.917 -0.685 1.00 95.88 353 PRO A N 1
ATOM 2705 C CA . PRO A 1 353 ? 2.894 -9.850 -1.754 1.00 95.88 353 PRO A CA 1
ATOM 2706 C C . PRO A 1 353 ? 2.353 -8.436 -1.979 1.00 95.88 353 PRO A C 1
ATOM 2708 O O . PRO A 1 353 ? 1.967 -7.732 -1.037 1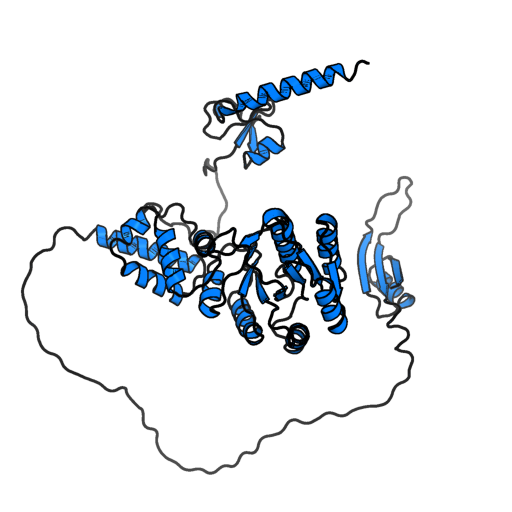.00 95.88 353 PRO A O 1
ATOM 2711 N N . LEU A 1 354 ? 2.248 -8.052 -3.246 1.00 96.62 354 LEU A N 1
ATOM 2712 C CA . LEU A 1 354 ? 1.543 -6.857 -3.676 1.00 96.62 354 LEU A CA 1
ATOM 2713 C C . LEU A 1 354 ? 0.035 -7.031 -3.420 1.00 96.62 354 LEU A C 1
ATOM 2715 O O . LEU A 1 354 ? -0.577 -8.015 -3.836 1.00 96.62 354 LEU A O 1
ATOM 2719 N N . SER A 1 355 ? -0.570 -6.089 -2.696 1.00 95.19 355 SER A N 1
ATOM 2720 C CA . SER A 1 355 ? -2.009 -6.085 -2.395 1.00 95.19 355 SER A CA 1
ATOM 2721 C C . SER A 1 355 ? -2.783 -5.146 -3.311 1.00 95.19 355 SER A C 1
ATOM 2723 O O . SER A 1 355 ? -3.477 -5.590 -4.212 1.00 95.19 355 SER A O 1
ATOM 2725 N N . TYR A 1 356 ? -2.650 -3.839 -3.123 1.00 95.75 356 TYR A N 1
ATOM 2726 C CA . TYR A 1 356 ? -3.377 -2.851 -3.909 1.00 95.75 356 TYR A CA 1
ATOM 2727 C C . TYR A 1 356 ? -2.458 -1.734 -4.378 1.00 95.75 356 TYR A C 1
ATOM 2729 O O . TYR A 1 356 ? -1.367 -1.501 -3.848 1.00 95.75 356 TYR A O 1
ATOM 2737 N N . MET A 1 357 ? -2.942 -1.045 -5.400 1.00 95.50 357 MET A N 1
ATOM 2738 C CA . MET A 1 357 ? -2.295 0.083 -6.039 1.00 95.50 357 MET A CA 1
ATOM 2739 C C . MET A 1 357 ? -3.317 1.211 -6.144 1.00 95.50 357 MET A C 1
ATOM 2741 O O . MET A 1 357 ? -4.417 1.013 -6.658 1.00 95.50 357 MET A O 1
ATOM 2745 N N . SER A 1 358 ? -2.979 2.385 -5.621 1.00 94.81 358 SER A N 1
ATOM 2746 C CA . SER A 1 358 ? -3.848 3.563 -5.609 1.00 94.81 358 SER A CA 1
ATOM 2747 C C . SER A 1 358 ? -3.210 4.714 -6.385 1.00 94.81 358 SER A C 1
ATOM 2749 O O . SER A 1 358 ? -2.087 5.128 -6.094 1.00 94.81 358 SER A O 1
ATOM 2751 N N . CYS A 1 359 ? -3.979 5.275 -7.315 1.00 92.00 359 CYS A N 1
ATOM 2752 C CA . CYS A 1 359 ? -3.580 6.317 -8.260 1.00 92.00 359 CYS A CA 1
ATOM 2753 C C . CYS A 1 359 ? -4.675 7.388 -8.288 1.00 92.00 359 CYS A C 1
ATOM 2755 O O . CYS A 1 359 ? -5.704 7.167 -8.909 1.00 92.00 359 CYS A O 1
ATOM 2757 N N . GLY A 1 360 ? -4.479 8.512 -7.597 1.00 88.94 360 GLY A N 1
ATOM 2758 C CA . GLY A 1 360 ? -5.412 9.638 -7.576 1.00 88.94 360 GLY A CA 1
ATOM 2759 C C . GLY A 1 360 ? -6.272 9.748 -6.313 1.00 88.94 360 GLY A C 1
ATOM 2760 O O . GLY A 1 360 ? -6.041 9.090 -5.291 1.00 88.94 360 GLY A O 1
ATOM 2761 N N . ARG A 1 361 ? -7.281 10.625 -6.363 1.00 85.94 361 ARG A N 1
ATOM 2762 C CA . ARG A 1 361 ? -8.113 11.038 -5.214 1.00 85.94 361 ARG A CA 1
ATOM 2763 C C . ARG A 1 361 ? -9.570 10.566 -5.275 1.00 85.94 361 ARG A C 1
ATOM 2765 O O . ARG A 1 361 ? -10.267 10.690 -4.271 1.00 85.94 361 ARG A O 1
ATOM 2772 N N . LYS A 1 362 ? -10.047 10.033 -6.402 1.00 88.12 362 LYS A N 1
ATOM 2773 C CA . LYS A 1 362 ? -11.446 9.620 -6.576 1.00 88.12 362 LYS A CA 1
ATOM 2774 C C . LYS A 1 362 ? -11.769 8.372 -5.757 1.00 88.12 362 LYS A C 1
ATOM 2776 O O . LYS A 1 362 ? -11.001 7.416 -5.695 1.00 88.12 362 LYS A O 1
ATOM 2781 N N . VAL A 1 363 ? -12.943 8.367 -5.145 1.00 89.25 363 VAL A N 1
ATOM 2782 C CA . VAL A 1 363 ? -13.489 7.214 -4.423 1.00 89.25 363 VAL A CA 1
ATOM 2783 C C . VAL A 1 363 ? -14.739 6.769 -5.181 1.00 89.25 363 VAL A C 1
ATOM 2785 O O . VAL A 1 363 ? -15.625 7.606 -5.354 1.00 89.25 363 VAL A O 1
ATOM 2788 N N . PRO A 1 364 ? -14.846 5.508 -5.647 1.00 85.44 364 PRO A N 1
ATOM 2789 C CA . PRO A 1 364 ? -13.913 4.379 -5.493 1.00 85.44 364 PRO A CA 1
ATOM 2790 C C . PRO A 1 364 ? -12.835 4.248 -6.582 1.00 85.44 364 PRO A C 1
ATOM 2792 O O . PRO A 1 364 ? -12.004 3.354 -6.484 1.00 85.44 364 PRO A O 1
ATOM 2795 N N . ASP A 1 365 ? -12.879 5.047 -7.645 1.00 86.19 365 ASP A N 1
ATOM 2796 C CA . ASP A 1 365 ? -12.289 4.638 -8.932 1.00 86.19 365 ASP A CA 1
ATOM 2797 C C . ASP A 1 365 ? -10.755 4.577 -8.969 1.00 86.19 365 ASP A C 1
ATOM 2799 O O . ASP A 1 365 ? -10.190 3.813 -9.746 1.00 86.19 365 ASP A O 1
ATOM 2803 N N . ASP A 1 366 ? -10.082 5.313 -8.087 1.00 91.38 366 ASP A N 1
ATOM 2804 C CA . ASP A 1 366 ? -8.629 5.500 -8.100 1.00 91.38 366 ASP A CA 1
ATOM 2805 C C . ASP A 1 366 ? -7.884 4.445 -7.242 1.00 91.38 366 ASP A C 1
ATOM 2807 O O . ASP A 1 366 ? -6.904 4.760 -6.554 1.00 91.38 366 ASP A O 1
ATOM 2811 N N . ILE A 1 367 ? -8.370 3.197 -7.217 1.00 92.44 367 ILE A N 1
ATOM 2812 C CA . ILE A 1 367 ? -7.711 2.030 -6.601 1.00 92.44 367 ILE A CA 1
ATOM 2813 C C . ILE A 1 367 ? -7.943 0.768 -7.434 1.00 92.44 367 ILE A C 1
ATOM 2815 O O . ILE A 1 367 ? -9.014 0.574 -8.010 1.00 92.44 367 ILE A O 1
ATOM 2819 N N . ALA A 1 368 ? -6.962 -0.130 -7.442 1.00 91.31 368 ALA A N 1
ATOM 2820 C CA . ALA A 1 368 ? -7.116 -1.456 -8.018 1.00 91.31 368 ALA A CA 1
ATOM 2821 C C . ALA A 1 368 ? -6.319 -2.514 -7.253 1.00 91.31 368 ALA A C 1
ATOM 2823 O O . ALA A 1 368 ? -5.336 -2.190 -6.577 1.00 91.31 368 ALA A O 1
ATOM 2824 N N . ALA A 1 369 ? -6.723 -3.780 -7.393 1.00 92.25 369 ALA A N 1
ATOM 2825 C CA . ALA A 1 369 ? -5.887 -4.897 -6.977 1.00 92.25 369 ALA A CA 1
ATOM 2826 C C . ALA A 1 369 ? -4.544 -4.817 -7.715 1.00 92.25 369 ALA A C 1
ATOM 2828 O O . ALA A 1 369 ? -4.486 -4.515 -8.913 1.00 92.25 369 ALA A O 1
ATOM 2829 N N . GLY A 1 370 ? -3.460 -5.024 -6.976 1.00 92.81 370 GLY A N 1
ATOM 2830 C CA . GLY A 1 370 ? -2.122 -4.994 -7.531 1.00 92.81 370 GLY A CA 1
ATOM 2831 C C . GLY A 1 370 ? -1.814 -6.321 -8.209 1.00 92.81 370 GLY A C 1
ATOM 2832 O O . GLY A 1 370 ? -1.800 -7.363 -7.554 1.00 92.81 370 GLY A O 1
ATOM 2833 N N . THR A 1 371 ? -1.582 -6.263 -9.518 1.00 93.94 371 THR A N 1
ATOM 2834 C CA . THR A 1 371 ? -1.199 -7.394 -10.371 1.00 93.94 371 THR A CA 1
ATOM 2835 C C . THR A 1 371 ? 0.195 -7.144 -10.942 1.00 93.94 371 THR A C 1
ATOM 2837 O O . THR A 1 371 ? 0.602 -5.988 -11.106 1.00 93.94 371 THR A O 1
ATOM 2840 N N . ILE A 1 372 ? 0.931 -8.210 -11.271 1.00 94.88 372 ILE A N 1
ATOM 2841 C CA . ILE A 1 372 ? 2.245 -8.075 -11.920 1.00 94.88 372 ILE A CA 1
ATOM 2842 C C . ILE A 1 372 ? 2.105 -7.361 -13.264 1.00 94.88 372 ILE A C 1
ATOM 2844 O O . ILE A 1 372 ? 2.863 -6.441 -13.546 1.00 94.88 372 ILE A O 1
ATOM 2848 N N . ARG A 1 373 ? 1.061 -7.679 -14.035 1.00 93.12 373 ARG A N 1
ATOM 2849 C CA . ARG A 1 373 ? 0.733 -6.978 -15.282 1.00 93.12 373 ARG A CA 1
ATOM 2850 C C . ARG A 1 373 ? 0.626 -5.462 -15.107 1.00 93.12 373 ARG A C 1
ATOM 2852 O O . ARG A 1 373 ? 1.263 -4.717 -15.841 1.00 93.12 373 ARG A O 1
ATOM 2859 N N . LYS A 1 374 ? -0.111 -4.977 -14.099 1.00 92.56 374 LYS A N 1
ATOM 2860 C CA . LYS A 1 374 ? -0.204 -3.530 -13.824 1.00 92.56 374 LYS A CA 1
ATOM 2861 C C . LYS A 1 374 ? 1.132 -2.921 -13.425 1.00 92.56 374 LYS A C 1
ATOM 2863 O O . LYS A 1 374 ? 1.432 -1.801 -13.831 1.00 92.56 374 LYS A O 1
ATOM 2868 N N . LEU A 1 375 ? 1.916 -3.641 -12.626 1.00 94.44 375 LEU A N 1
ATOM 2869 C CA . LEU A 1 375 ? 3.258 -3.211 -12.246 1.00 94.44 375 LEU A CA 1
ATOM 2870 C C . LEU A 1 375 ? 4.151 -3.053 -13.487 1.00 94.44 375 LEU A C 1
ATOM 2872 O O . LEU A 1 375 ? 4.778 -2.008 -13.649 1.00 94.44 375 LEU A O 1
ATOM 2876 N N . VAL A 1 376 ? 4.160 -4.050 -14.377 1.00 93.69 376 VAL A N 1
ATOM 2877 C CA . VAL A 1 376 ? 4.911 -4.019 -15.639 1.00 93.69 376 VAL A CA 1
ATOM 2878 C C . VAL A 1 376 ? 4.418 -2.880 -16.528 1.00 93.69 376 VAL A C 1
ATOM 2880 O O . VAL A 1 376 ? 5.230 -2.064 -16.955 1.00 93.69 376 VAL A O 1
ATOM 2883 N N . GLY A 1 377 ? 3.108 -2.745 -16.739 1.00 91.19 377 GLY A N 1
ATOM 2884 C CA . GLY A 1 377 ? 2.540 -1.675 -17.562 1.00 91.19 377 GLY A CA 1
ATOM 2885 C C . GLY A 1 377 ? 2.915 -0.266 -17.081 1.00 91.19 377 GLY A C 1
ATOM 2886 O O . GLY A 1 377 ? 3.203 0.608 -17.899 1.00 91.19 377 GLY A O 1
ATOM 2887 N N . LEU A 1 378 ? 2.984 -0.044 -15.762 1.00 90.69 378 LEU A N 1
ATOM 2888 C CA . LEU A 1 378 ? 3.411 1.241 -15.193 1.00 90.69 378 LEU A CA 1
ATOM 2889 C C . LEU A 1 378 ? 4.901 1.522 -15.396 1.00 90.69 378 LEU A C 1
ATOM 2891 O O . LEU A 1 378 ? 5.264 2.645 -15.739 1.00 90.69 378 LEU A O 1
ATOM 2895 N N . ILE A 1 379 ? 5.753 0.519 -15.182 1.00 91.06 379 ILE A N 1
ATOM 2896 C CA . ILE A 1 379 ? 7.207 0.671 -15.295 1.00 91.06 379 ILE A CA 1
ATOM 2897 C C . ILE A 1 379 ? 7.613 0.799 -16.766 1.00 91.06 379 ILE A C 1
ATOM 2899 O O . ILE A 1 379 ? 8.379 1.685 -17.138 1.00 91.06 379 ILE A O 1
ATOM 2903 N N . PHE A 1 380 ? 7.113 -0.088 -17.618 1.00 83.88 380 PHE A N 1
ATOM 2904 C CA . PHE A 1 380 ? 7.637 -0.255 -18.967 1.00 83.88 380 PHE A CA 1
ATOM 2905 C C . PHE A 1 380 ? 6.866 0.513 -20.035 1.00 83.88 380 PHE A C 1
ATOM 2907 O O . PHE A 1 380 ? 7.374 0.578 -21.149 1.00 83.88 380 PHE A O 1
ATOM 2914 N N . GLN A 1 381 ? 5.702 1.104 -19.714 1.00 68.94 381 GLN A N 1
ATOM 2915 C CA . GLN A 1 381 ? 4.892 1.949 -20.611 1.00 68.94 381 GLN A CA 1
ATOM 2916 C C . GLN A 1 381 ? 5.045 1.542 -22.084 1.00 68.94 381 GLN A C 1
ATOM 2918 O O . GLN A 1 381 ? 5.502 2.351 -22.889 1.00 68.94 381 GLN A O 1
ATOM 2923 N N . VAL A 1 382 ? 4.778 0.267 -22.405 1.00 50.81 382 VAL A N 1
ATOM 2924 C CA . VAL A 1 382 ? 5.159 -0.357 -23.683 1.00 50.81 382 VAL A CA 1
ATOM 2925 C C . VAL A 1 382 ? 4.299 0.222 -24.810 1.00 50.81 382 VAL A C 1
ATOM 2927 O O . VAL A 1 382 ? 3.316 -0.356 -25.258 1.00 50.81 382 VAL A O 1
ATOM 2930 N N . LYS A 1 383 ? 4.651 1.428 -25.237 1.00 39.53 383 LYS A N 1
ATOM 2931 C CA . LYS A 1 383 ? 4.278 2.044 -26.498 1.00 39.53 383 LYS A CA 1
ATOM 2932 C C . LYS A 1 383 ? 5.592 2.445 -27.160 1.00 39.53 383 LYS A C 1
ATOM 2934 O O . LYS A 1 383 ? 6.310 3.304 -26.659 1.00 39.53 383 LYS A O 1
ATOM 2939 N N . ASP A 1 384 ? 5.891 1.752 -28.253 1.00 36.66 384 ASP A N 1
ATOM 2940 C CA . ASP A 1 384 ? 6.950 2.028 -29.225 1.00 36.66 384 ASP A CA 1
ATOM 2941 C C . ASP A 1 384 ? 8.408 1.811 -28.782 1.00 36.66 384 ASP A C 1
ATOM 2943 O O . ASP A 1 384 ? 9.242 2.714 -28.825 1.00 36.66 384 ASP A O 1
ATOM 2947 N N . LEU A 1 385 ? 8.779 0.550 -28.534 1.00 36.16 385 LEU A N 1
ATOM 2948 C CA . LEU A 1 385 ? 10.160 0.092 -28.760 1.00 36.16 385 LEU A CA 1
ATOM 2949 C C . LEU A 1 385 ? 10.372 -0.235 -30.251 1.00 36.16 385 LEU A C 1
ATOM 2951 O O . LEU A 1 385 ? 10.737 -1.344 -30.623 1.00 36.16 385 LEU A O 1
ATOM 2955 N N . SER A 1 386 ? 10.141 0.752 -31.121 1.00 31.19 386 SER A N 1
ATOM 2956 C CA . SER A 1 386 ? 10.544 0.675 -32.530 1.00 31.19 386 SER A CA 1
ATOM 2957 C C . SER A 1 386 ? 12.009 1.115 -32.663 1.00 31.19 386 SER A C 1
ATOM 2959 O O . SER A 1 386 ? 12.369 2.176 -32.141 1.00 31.19 386 SER A O 1
ATOM 2961 N N . PRO A 1 387 ? 12.878 0.383 -33.381 1.00 28.28 387 PRO A N 1
ATOM 2962 C CA . PRO A 1 387 ? 14.261 0.790 -33.611 1.00 28.28 387 PRO A CA 1
ATOM 2963 C C . PRO A 1 387 ? 14.311 1.942 -34.633 1.00 28.28 387 PRO A C 1
ATOM 2965 O O . PRO A 1 387 ? 14.623 1.744 -35.802 1.00 28.28 387 PRO A O 1
ATOM 2968 N N . GLY A 1 388 ? 13.983 3.164 -34.201 1.00 32.50 388 GLY A N 1
ATOM 2969 C CA . GLY A 1 388 ? 13.945 4.336 -35.087 1.00 32.50 388 GLY A CA 1
ATOM 2970 C C . GLY A 1 388 ? 13.999 5.712 -34.417 1.00 32.50 388 GLY A C 1
ATOM 2971 O O . GLY A 1 388 ? 14.392 6.673 -35.070 1.00 32.50 388 GLY A O 1
ATOM 2972 N N . SER A 1 389 ? 13.697 5.847 -33.124 1.00 29.28 389 SER A N 1
ATOM 2973 C CA . SER A 1 389 ? 13.724 7.148 -32.440 1.00 29.28 389 SER A CA 1
ATOM 2974 C C . SER A 1 389 ? 15.046 7.357 -31.689 1.00 29.28 389 SER A C 1
ATOM 2976 O O . SER A 1 389 ? 15.287 6.858 -30.591 1.00 29.28 389 SER A O 1
ATOM 2978 N N . SER A 1 390 ? 15.968 8.086 -32.315 1.00 29.05 390 SER A N 1
ATOM 2979 C CA . SER A 1 390 ? 17.215 8.530 -31.692 1.00 29.05 390 SER A CA 1
ATOM 2980 C C . SER A 1 390 ? 16.945 9.515 -30.551 1.00 29.05 390 SER A C 1
ATOM 2982 O O . SER A 1 390 ? 16.411 10.601 -30.768 1.00 29.05 390 SER A O 1
ATOM 2984 N N . ASN A 1 391 ? 17.399 9.157 -29.350 1.00 29.81 391 ASN A N 1
ATOM 2985 C CA . ASN A 1 391 ? 17.520 10.049 -28.202 1.00 29.81 391 ASN A CA 1
ATOM 2986 C C . ASN A 1 391 ? 18.614 11.101 -28.461 1.00 29.81 391 ASN A C 1
ATOM 2988 O O . ASN A 1 391 ? 19.805 10.865 -28.252 1.00 29.81 391 ASN A O 1
ATOM 2992 N N . HIS A 1 392 ? 18.205 12.297 -28.861 1.00 31.23 392 HIS A N 1
ATOM 2993 C CA . HIS A 1 392 ? 18.977 13.515 -28.653 1.00 31.23 392 HIS A CA 1
ATOM 2994 C C . HIS A 1 392 ? 18.049 14.512 -27.987 1.00 31.23 392 HIS A C 1
ATOM 2996 O O . HIS A 1 392 ? 17.218 15.067 -28.676 1.00 31.23 392 HIS A O 1
ATOM 3002 N N . HIS A 1 393 ? 18.152 14.666 -26.663 1.00 29.48 393 HIS A N 1
ATOM 3003 C CA . HIS A 1 393 ? 17.989 15.928 -25.919 1.00 29.48 393 HIS A CA 1
ATOM 3004 C C . HIS A 1 393 ? 18.163 15.674 -24.410 1.00 29.48 393 HIS A C 1
ATOM 3006 O O . HIS A 1 393 ? 17.283 15.918 -23.593 1.00 29.48 393 HIS A O 1
ATOM 3012 N N . ALA A 1 394 ? 19.354 15.218 -24.024 1.00 31.06 394 ALA A N 1
ATOM 3013 C CA . ALA A 1 394 ? 19.943 15.612 -22.751 1.00 31.06 394 ALA A CA 1
ATOM 3014 C C . ALA A 1 394 ? 21.148 16.495 -23.098 1.00 31.06 394 ALA A C 1
ATOM 3016 O O . ALA A 1 394 ? 21.865 16.202 -24.054 1.00 31.06 394 ALA A O 1
ATOM 3017 N N . THR A 1 395 ? 21.375 17.566 -22.336 1.00 30.36 395 THR A N 1
ATOM 3018 C CA . THR A 1 395 ? 22.446 18.574 -22.515 1.00 30.36 395 THR A CA 1
ATOM 3019 C C . THR A 1 395 ? 22.220 19.625 -23.615 1.00 30.36 395 THR A C 1
ATOM 3021 O O . THR A 1 395 ? 22.832 19.573 -24.674 1.00 30.36 395 THR A O 1
ATOM 3024 N N . ARG A 1 396 ? 21.376 20.633 -23.338 1.00 27.50 396 ARG A N 1
ATOM 3025 C CA . ARG A 1 396 ? 21.595 22.064 -23.680 1.00 27.50 396 ARG A CA 1
ATOM 3026 C C . ARG A 1 396 ? 20.350 22.887 -23.333 1.00 27.50 396 ARG A C 1
ATOM 3028 O O . ARG A 1 396 ? 19.481 23.098 -24.166 1.00 27.50 396 ARG A O 1
ATOM 3035 N N . GLN A 1 397 ? 20.280 23.386 -22.102 1.00 27.72 397 GLN A N 1
ATOM 3036 C CA . GLN A 1 397 ? 19.470 24.567 -21.786 1.00 27.72 397 GLN A CA 1
ATOM 3037 C C . GLN A 1 397 ? 20.110 25.330 -20.621 1.00 27.72 397 GLN A C 1
ATOM 3039 O O . GLN A 1 397 ? 19.596 25.423 -19.515 1.00 27.72 397 GLN A O 1
ATOM 3044 N N . VAL A 1 398 ? 21.291 25.876 -20.902 1.00 28.92 398 VAL A N 1
ATOM 3045 C CA . VAL A 1 398 ? 21.802 27.072 -20.236 1.00 28.92 398 VAL A CA 1
ATOM 3046 C C . VAL A 1 398 ? 22.104 28.045 -21.373 1.00 28.92 398 VAL A C 1
ATOM 3048 O O . VAL A 1 398 ? 22.832 27.692 -22.295 1.00 28.92 398 VAL A O 1
ATOM 3051 N N . MET A 1 399 ? 21.503 29.236 -21.306 1.00 25.91 399 MET A N 1
ATOM 3052 C CA . MET A 1 399 ? 21.708 30.386 -22.199 1.00 25.91 399 MET A CA 1
ATOM 3053 C C . MET A 1 399 ? 21.192 30.274 -23.648 1.00 25.91 399 MET A C 1
ATOM 3055 O O . MET A 1 399 ? 21.883 29.781 -24.529 1.00 25.91 399 MET A O 1
ATOM 3059 N N . ARG A 1 400 ? 20.030 30.884 -23.931 1.00 26.58 400 ARG A N 1
ATOM 3060 C CA . ARG A 1 400 ? 19.908 32.237 -24.534 1.00 26.58 400 ARG A CA 1
ATOM 3061 C C . ARG A 1 400 ? 18.579 32.422 -25.271 1.00 26.58 400 ARG A C 1
ATOM 3063 O O . ARG A 1 400 ? 18.171 31.615 -26.097 1.00 26.58 400 ARG A O 1
ATOM 3070 N N . HIS A 1 401 ? 17.938 33.544 -24.957 1.00 29.58 401 HIS A N 1
ATOM 3071 C CA . HIS A 1 401 ? 16.871 34.156 -25.733 1.00 29.58 401 HIS A CA 1
ATOM 3072 C C . HIS A 1 401 ? 17.310 34.483 -27.165 1.00 29.58 401 HIS A C 1
ATOM 3074 O O . HIS A 1 401 ? 18.414 34.984 -27.370 1.00 29.58 401 HIS A O 1
ATOM 3080 N N . ALA A 1 402 ? 16.351 34.329 -28.082 1.00 26.83 402 ALA A N 1
ATOM 3081 C CA . ALA A 1 402 ? 15.900 35.319 -29.066 1.00 26.83 402 ALA A CA 1
ATOM 3082 C C . ALA A 1 402 ? 15.804 34.769 -30.500 1.00 26.83 402 ALA A C 1
ATOM 3084 O O . ALA A 1 402 ? 16.757 34.215 -31.034 1.00 26.83 402 ALA A O 1
ATOM 3085 N N . LYS A 1 403 ? 14.659 35.108 -31.111 1.00 24.75 403 LYS A N 1
ATOM 3086 C CA . LYS A 1 403 ? 14.312 35.132 -32.544 1.00 24.75 403 LYS A CA 1
ATOM 3087 C C . LYS A 1 403 ? 13.624 33.891 -33.140 1.00 24.75 403 LYS A C 1
ATOM 3089 O O . LYS A 1 403 ? 14.246 32.917 -33.527 1.00 24.75 403 LYS A O 1
ATOM 3094 N N . SER A 1 404 ? 12.300 34.061 -33.259 1.00 28.19 404 SER A N 1
ATOM 3095 C CA . SER A 1 404 ? 11.462 33.858 -34.458 1.00 28.19 404 SER A CA 1
ATOM 3096 C C . SER A 1 404 ? 11.474 32.509 -35.189 1.00 28.19 404 SER A C 1
ATOM 3098 O O . SER A 1 404 ? 12.460 32.167 -35.829 1.00 28.19 404 SER A O 1
ATOM 3100 N N . GLY A 1 405 ? 10.289 31.885 -35.282 1.00 24.67 405 GLY A N 1
ATOM 3101 C CA . GLY A 1 405 ? 9.899 31.074 -36.447 1.00 24.67 405 GLY A CA 1
ATOM 3102 C C . GLY A 1 405 ? 9.217 29.733 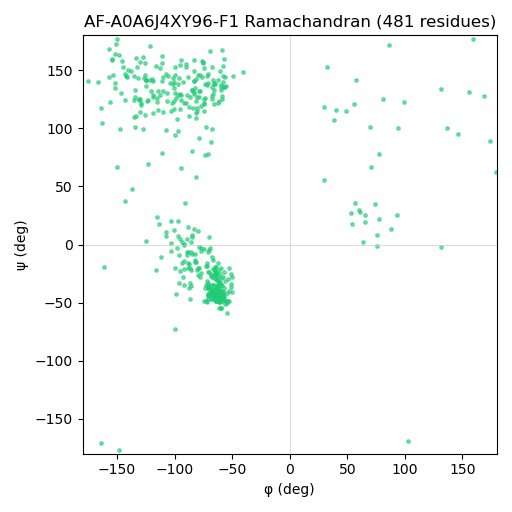-36.146 1.00 24.67 405 GLY A C 1
ATOM 3103 O O . GLY A 1 405 ? 9.890 28.766 -35.837 1.00 24.67 405 GLY A O 1
ATOM 3104 N N . GLY A 1 406 ? 7.882 29.709 -36.263 1.00 24.36 406 GLY A N 1
ATOM 3105 C CA . GLY A 1 406 ? 7.016 28.635 -36.799 1.00 24.36 406 GLY A CA 1
ATOM 3106 C C . GLY A 1 406 ? 7.240 27.130 -36.523 1.00 24.36 406 GLY A C 1
ATOM 3107 O O . GLY A 1 406 ? 8.141 26.539 -37.096 1.00 24.36 406 GLY A O 1
ATOM 3108 N N . SER A 1 407 ? 6.247 26.537 -35.822 1.00 27.50 407 SER A N 1
ATOM 3109 C CA . SER A 1 407 ? 5.581 25.205 -35.984 1.00 27.50 407 SER A CA 1
ATOM 3110 C C . SER A 1 407 ? 6.398 23.896 -35.957 1.00 27.50 407 SER A C 1
ATOM 3112 O O . SER A 1 407 ? 7.416 23.798 -36.618 1.00 27.50 407 SER A O 1
ATOM 3114 N N . ALA A 1 408 ? 5.958 22.778 -35.365 1.00 30.42 408 ALA A N 1
ATOM 3115 C CA . ALA A 1 408 ? 4.784 22.423 -34.560 1.00 30.42 408 ALA A CA 1
ATOM 3116 C C . ALA A 1 408 ? 5.053 21.050 -33.896 1.00 30.42 408 ALA A C 1
ATOM 3118 O O . ALA A 1 408 ? 5.590 20.154 -34.540 1.00 30.42 408 ALA A O 1
ATOM 3119 N N . PHE A 1 409 ? 4.653 20.880 -32.631 1.00 28.89 409 PHE A N 1
ATOM 3120 C CA . PHE A 1 409 ? 4.470 19.568 -32.001 1.00 28.89 409 PHE A CA 1
ATOM 3121 C C . PHE A 1 409 ? 3.009 19.156 -32.197 1.00 28.89 409 PHE A C 1
ATOM 3123 O O . PHE A 1 409 ? 2.098 19.885 -31.800 1.00 28.89 409 PHE A O 1
ATOM 3130 N N . GLU A 1 410 ? 2.783 18.010 -32.832 1.00 33.50 410 GLU A N 1
ATOM 3131 C CA . GLU A 1 410 ? 1.453 17.488 -33.136 1.00 33.50 410 GLU A CA 1
ATOM 3132 C C . GLU A 1 410 ? 0.909 16.704 -31.929 1.00 33.50 410 GLU A C 1
ATOM 3134 O O . GLU A 1 410 ? 0.972 15.481 -31.853 1.00 33.50 410 GLU A O 1
ATOM 3139 N N . HIS A 1 411 ? 0.385 17.426 -30.937 1.00 41.59 411 HIS A N 1
ATOM 3140 C CA . HIS A 1 411 ? -0.594 16.856 -30.016 1.00 41.59 411 HIS A CA 1
ATOM 3141 C C . HIS A 1 411 ? -1.956 16.857 -30.723 1.00 41.59 411 HIS A C 1
ATOM 3143 O O . HIS A 1 411 ? -2.401 17.882 -31.246 1.00 41.59 411 HIS A O 1
ATOM 3149 N N . SER A 1 412 ? -2.624 15.704 -30.773 1.00 50.72 412 SER A N 1
ATOM 3150 C CA . SER A 1 412 ? -3.973 15.582 -31.330 1.00 50.72 412 SER A CA 1
ATOM 3151 C C . SER A 1 412 ? -4.981 16.315 -30.434 1.00 50.72 412 SER A C 1
ATOM 3153 O O . SER A 1 412 ? -5.541 15.730 -29.509 1.00 50.72 412 SER A O 1
ATOM 3155 N N . HIS A 1 413 ? -5.185 17.608 -30.677 1.00 77.00 413 HIS A N 1
ATOM 3156 C CA . HIS A 1 413 ? -6.192 18.415 -29.989 1.00 77.00 413 HIS A CA 1
ATOM 3157 C C . HIS A 1 413 ? -7.579 18.252 -30.631 1.00 77.00 413 HIS A C 1
ATOM 3159 O O . HIS A 1 413 ? -7.717 17.896 -31.806 1.00 77.00 413 HIS A O 1
ATOM 3165 N N . PHE A 1 414 ? -8.622 18.563 -29.867 1.00 85.31 414 PHE A N 1
ATOM 3166 C CA . PHE A 1 414 ? -9.975 18.723 -30.393 1.00 85.31 414 PHE A CA 1
ATOM 3167 C C . PHE A 1 414 ? -10.263 20.211 -30.577 1.00 85.31 414 PHE A C 1
ATOM 3169 O O . PHE A 1 414 ? -9.766 21.043 -29.822 1.00 85.31 414 PHE A O 1
ATOM 3176 N N . MET A 1 415 ? -11.037 20.578 -31.593 1.00 87.19 415 MET A N 1
ATOM 3177 C CA . MET A 1 415 ? -11.356 21.976 -31.867 1.00 87.19 415 MET A CA 1
ATOM 3178 C C . MET A 1 415 ? -12.794 22.179 -32.324 1.00 87.19 415 MET A C 1
ATOM 3180 O O . MET A 1 415 ? -13.329 21.362 -33.066 1.00 87.19 415 MET A O 1
ATOM 3184 N N . ALA A 1 416 ? -13.403 23.287 -31.921 1.00 89.38 416 ALA A N 1
ATOM 3185 C CA . ALA A 1 416 ? -14.734 23.705 -32.352 1.00 89.38 416 ALA A CA 1
ATOM 3186 C C . ALA A 1 416 ? -14.716 25.139 -32.884 1.00 89.38 416 ALA A C 1
ATOM 3188 O O . ALA A 1 416 ? -13.796 25.915 -32.614 1.00 89.38 416 ALA A O 1
ATOM 3189 N N . ASN A 1 417 ? -15.750 25.496 -33.640 1.00 85.25 417 ASN A N 1
ATOM 3190 C CA . ASN A 1 417 ? -16.016 26.882 -34.000 1.00 85.25 417 ASN A CA 1
ATOM 3191 C C . ASN A 1 417 ? -16.814 27.538 -32.866 1.00 85.25 417 ASN A C 1
ATOM 3193 O O . ASN A 1 417 ? -17.816 26.974 -32.447 1.00 85.25 417 ASN A O 1
ATOM 3197 N N . LYS A 1 418 ? -16.436 28.742 -32.419 1.00 83.19 418 LYS A N 1
ATOM 3198 C CA . LYS A 1 418 ? -17.194 29.526 -31.419 1.00 83.19 418 LYS A CA 1
ATOM 3199 C C . LYS A 1 418 ? -18.682 29.691 -31.756 1.00 83.19 418 LYS A C 1
ATOM 3201 O O . LYS A 1 418 ? -19.487 29.870 -30.852 1.00 83.19 418 LYS A O 1
ATOM 3206 N N . ASN A 1 419 ? -19.033 29.620 -33.041 1.00 80.88 419 ASN A N 1
ATOM 3207 C CA . ASN A 1 419 ? -20.396 29.806 -33.540 1.00 80.88 419 ASN A CA 1
ATOM 3208 C C . ASN A 1 419 ? -21.125 28.484 -33.854 1.00 80.88 419 ASN A C 1
ATOM 3210 O O . ASN A 1 419 ? -22.138 28.499 -34.547 1.00 80.88 419 ASN A O 1
ATOM 3214 N N . SER A 1 420 ? -20.598 27.336 -33.422 1.00 84.25 420 SER A N 1
ATOM 3215 C CA . SER A 1 420 ? -21.222 26.024 -33.606 1.00 84.25 420 SER A CA 1
ATOM 3216 C C . SER A 1 420 ? -21.081 25.207 -32.332 1.00 84.25 420 SER A C 1
ATOM 3218 O O . SER A 1 420 ? -20.099 25.324 -31.616 1.00 84.25 420 SER A O 1
ATOM 3220 N N . ASP A 1 421 ? -22.040 24.333 -32.079 1.00 84.56 421 ASP A N 1
ATOM 3221 C CA . ASP A 1 421 ? -21.999 23.336 -31.019 1.00 84.56 421 ASP A CA 1
ATOM 3222 C C . ASP A 1 421 ? -21.236 22.066 -31.433 1.00 84.56 421 ASP A C 1
ATOM 3224 O O . ASP A 1 421 ? -21.338 21.053 -30.757 1.00 84.56 421 ASP A O 1
ATOM 3228 N N . VAL A 1 422 ? -20.485 22.071 -32.541 1.00 85.25 422 VAL A N 1
ATOM 3229 C CA . VAL A 1 422 ? -19.788 20.884 -33.057 1.00 85.25 422 VAL A CA 1
ATOM 3230 C C . VAL A 1 422 ? -18.271 20.989 -32.894 1.00 85.25 422 VAL A C 1
ATOM 3232 O O . VAL A 1 422 ? -17.664 21.985 -33.293 1.00 85.25 422 VAL A O 1
ATOM 3235 N N . TYR A 1 423 ? -17.644 19.933 -32.363 1.00 91.25 423 TYR A N 1
ATOM 3236 C CA . TYR A 1 423 ? -16.186 19.804 -32.277 1.00 91.25 423 TYR A CA 1
ATOM 3237 C C . TYR A 1 423 ? -15.625 18.717 -33.214 1.00 91.25 423 TYR A C 1
ATOM 3239 O O . TYR A 1 423 ? -16.305 17.770 -33.618 1.00 91.25 423 TYR A O 1
ATOM 3247 N N . HIS A 1 424 ? -14.349 18.862 -33.568 1.00 91.44 424 HIS A N 1
ATOM 3248 C CA . HIS A 1 424 ? -13.611 18.068 -34.547 1.00 91.44 424 HIS A CA 1
ATOM 3249 C C . HIS A 1 424 ? -12.249 17.634 -33.984 1.00 91.44 424 HIS A C 1
ATOM 3251 O O . HIS A 1 424 ? -11.673 18.356 -33.175 1.00 91.44 424 HIS A O 1
ATOM 3257 N N . HIS A 1 425 ? -11.688 16.508 -34.435 1.00 86.75 425 HIS A N 1
ATOM 3258 C CA . HIS A 1 425 ? -10.257 16.229 -34.224 1.00 86.75 425 HIS A CA 1
ATOM 3259 C C . HIS A 1 425 ? -9.399 17.075 -35.181 1.00 86.75 425 HIS A C 1
ATOM 3261 O O . HIS A 1 425 ? -9.878 17.484 -36.243 1.00 86.75 425 HIS A O 1
ATOM 3267 N N . THR A 1 426 ? -8.131 17.319 -34.833 1.00 74.62 426 THR A N 1
ATOM 3268 C CA . THR A 1 426 ? -7.185 18.104 -35.654 1.00 74.62 426 THR A CA 1
ATOM 3269 C C . THR A 1 426 ? -7.123 17.649 -37.113 1.00 74.62 426 THR A C 1
ATOM 3271 O O . THR A 1 426 ? -7.171 18.496 -37.998 1.00 74.62 426 THR A O 1
ATOM 3274 N N . GLY A 1 427 ? -7.132 16.338 -37.373 1.00 75.12 427 GLY A N 1
ATOM 3275 C CA . GLY A 1 427 ? -7.124 15.764 -38.730 1.00 75.12 427 GLY A CA 1
ATOM 3276 C C . GLY A 1 427 ? -8.487 15.623 -39.432 1.00 75.12 427 GLY A C 1
ATOM 3277 O O . GLY A 1 427 ? -8.573 14.942 -40.450 1.00 75.12 427 GLY A O 1
ATOM 3278 N N . CYS A 1 428 ? -9.585 16.164 -38.890 1.00 82.31 428 CYS A N 1
ATOM 3279 C CA . CYS A 1 428 ? -10.917 15.960 -39.474 1.00 82.31 428 CYS A CA 1
ATOM 3280 C C . CYS A 1 428 ? -11.084 16.880 -40.690 1.00 82.31 428 CYS A C 1
ATOM 3282 O O . CYS A 1 428 ? -10.859 18.077 -40.583 1.00 82.31 428 CYS A O 1
ATOM 3284 N N . LYS A 1 429 ? -11.563 16.381 -41.836 1.00 79.44 429 LYS A N 1
ATOM 3285 C CA . LYS A 1 429 ? -11.663 17.161 -43.097 1.00 79.44 429 LYS A CA 1
ATOM 3286 C C . LYS A 1 429 ? -12.407 18.508 -43.001 1.00 79.44 429 LYS A C 1
ATOM 3288 O O . LYS A 1 429 ? -12.253 19.374 -43.859 1.00 79.44 429 LYS A O 1
ATOM 3293 N N . TRP A 1 430 ? -13.237 18.676 -41.974 1.00 76.81 430 TRP A N 1
ATOM 3294 C CA . TRP A 1 430 ? -14.008 19.892 -41.713 1.00 76.81 430 TRP A CA 1
ATOM 3295 C C . TRP A 1 430 ? -13.310 20.877 -40.760 1.00 76.81 430 TRP A C 1
ATOM 3297 O O . TRP A 1 430 ? -13.690 22.046 -40.742 1.00 76.81 430 TRP A O 1
ATOM 3307 N N . SER A 1 431 ? -12.283 20.449 -40.013 1.00 81.19 431 SER A N 1
ATOM 3308 C CA . SER A 1 431 ? -11.561 21.280 -39.035 1.00 81.19 431 SER A CA 1
ATOM 3309 C C . SER A 1 431 ? -10.855 22.466 -39.706 1.00 81.19 431 SER A C 1
ATOM 3311 O O . SER A 1 431 ? -10.893 23.583 -39.196 1.00 81.19 431 SER A O 1
ATOM 3313 N N . HIS A 1 432 ? -10.326 22.267 -40.919 1.00 79.19 432 HIS A N 1
ATOM 3314 C CA . HIS A 1 432 ? -9.650 23.302 -41.709 1.00 79.19 432 HIS A CA 1
ATOM 3315 C C . HIS A 1 432 ? -10.567 24.443 -42.184 1.00 79.19 432 HIS A C 1
ATOM 3317 O O . HIS A 1 432 ? -10.075 25.477 -42.629 1.00 79.19 432 HIS A O 1
ATOM 3323 N N . ARG A 1 433 ? -11.898 24.287 -42.096 1.00 78.75 433 ARG A N 1
ATOM 3324 C CA . ARG A 1 433 ? -12.865 25.334 -42.481 1.00 78.75 433 ARG A CA 1
ATOM 3325 C C . ARG A 1 433 ? -13.154 26.331 -41.354 1.00 78.75 433 ARG A C 1
ATOM 3327 O O . ARG A 1 433 ? -13.849 27.322 -41.579 1.00 78.75 433 ARG A O 1
ATOM 3334 N N . ILE A 1 434 ? -12.638 26.089 -40.148 1.00 81.12 434 ILE A N 1
ATOM 3335 C CA . ILE A 1 434 ? -12.813 26.985 -39.006 1.00 81.12 434 ILE A CA 1
ATOM 3336 C C . ILE A 1 434 ? -11.750 28.084 -39.085 1.00 81.12 434 ILE A C 1
ATOM 3338 O O . ILE A 1 434 ? -10.552 27.819 -39.008 1.00 81.12 434 ILE A O 1
ATOM 3342 N N . LYS A 1 435 ? -12.185 29.341 -39.226 1.00 77.25 435 LYS A N 1
ATOM 3343 C CA . LYS A 1 435 ? -11.273 30.496 -39.206 1.00 77.25 435 LYS A CA 1
ATOM 3344 C C . LYS A 1 435 ? -10.525 30.538 -37.871 1.00 77.25 435 LYS A C 1
ATOM 3346 O O . LYS A 1 435 ? -11.156 30.421 -36.824 1.00 77.25 435 LYS A O 1
ATOM 3351 N N . SER A 1 436 ? -9.213 30.780 -37.901 1.00 77.75 436 SER A N 1
ATOM 3352 C CA . SER A 1 436 ? -8.323 30.741 -36.724 1.00 77.75 436 SER A CA 1
ATOM 3353 C C . SER A 1 436 ? -8.812 31.574 -35.531 1.00 77.75 436 SER A C 1
ATOM 3355 O O . SER A 1 436 ? -8.704 31.136 -34.389 1.00 77.75 436 SER A O 1
ATOM 3357 N N . VAL A 1 437 ? -9.422 32.734 -35.792 1.00 76.50 437 VAL A N 1
ATOM 3358 C CA . VAL A 1 437 ? -10.002 33.638 -34.777 1.00 76.50 437 VAL A CA 1
ATOM 3359 C C . VAL A 1 437 ? -11.201 33.042 -34.018 1.00 76.50 437 VAL A C 1
ATOM 3361 O O . VAL A 1 437 ? -11.496 33.434 -32.883 1.00 76.50 437 VAL A O 1
ATOM 3364 N N . ASN A 1 438 ? -11.865 32.057 -34.624 1.00 80.81 438 ASN A N 1
ATOM 3365 C CA . ASN A 1 438 ? -13.068 31.407 -34.113 1.00 80.81 438 ASN A CA 1
ATOM 3366 C C . ASN A 1 438 ? -12.811 29.985 -33.601 1.00 80.81 438 ASN A C 1
ATOM 3368 O O . ASN A 1 438 ? -13.769 29.273 -33.320 1.00 80.81 438 ASN A O 1
ATOM 3372 N N . ILE A 1 439 ? -11.551 29.566 -33.460 1.00 85.50 439 ILE A N 1
ATOM 3373 C CA . ILE A 1 439 ? -11.212 28.246 -32.925 1.00 85.50 439 ILE A CA 1
ATOM 3374 C C . ILE A 1 439 ? -11.294 28.261 -31.394 1.00 85.50 439 ILE A C 1
ATOM 3376 O O . ILE A 1 439 ? -10.653 29.077 -30.731 1.00 85.50 439 ILE A O 1
ATOM 3380 N N . ILE A 1 440 ? -12.048 27.315 -30.845 1.00 84.56 440 ILE A N 1
ATOM 3381 C CA . ILE A 1 440 ? -11.940 26.851 -29.459 1.00 84.56 440 ILE A CA 1
ATOM 3382 C C . ILE A 1 440 ? -11.154 25.543 -29.502 1.00 84.56 440 ILE A C 1
ATOM 3384 O O . ILE A 1 440 ? -11.428 24.712 -30.366 1.00 84.56 440 ILE A O 1
ATOM 3388 N N . ARG A 1 441 ? -10.172 25.364 -28.616 1.00 89.19 441 ARG A N 1
ATOM 3389 C CA . ARG A 1 441 ? -9.405 24.117 -28.495 1.00 89.19 441 ARG A CA 1
ATOM 3390 C C . ARG A 1 441 ? -9.761 23.422 -27.192 1.00 89.19 441 ARG A C 1
ATOM 3392 O O . ARG A 1 441 ? -9.956 24.095 -26.187 1.00 89.19 441 ARG A O 1
ATOM 3399 N N . PHE A 1 442 ? -9.796 22.103 -27.241 1.00 84.50 442 PHE A N 1
ATOM 3400 C CA . PHE A 1 442 ? -9.975 21.237 -26.090 1.00 84.50 442 PHE A CA 1
ATOM 3401 C C . PHE A 1 442 ? -8.835 20.226 -26.059 1.00 84.50 442 PHE A C 1
ATOM 3403 O O . PHE A 1 442 ? -8.400 19.714 -27.101 1.00 84.50 442 PHE A O 1
ATOM 3410 N N . ASP A 1 443 ? -8.390 19.913 -24.852 1.00 81.50 443 ASP A N 1
ATOM 3411 C CA . ASP A 1 443 ? -7.318 18.956 -24.609 1.00 81.50 443 ASP A CA 1
ATOM 3412 C C . ASP A 1 443 ? -7.841 17.513 -24.627 1.00 81.50 443 ASP A C 1
ATOM 3414 O O . ASP A 1 443 ? -7.068 16.562 -24.738 1.00 81.50 443 ASP A O 1
ATOM 3418 N N . SER A 1 444 ? -9.167 17.326 -24.572 1.00 82.38 444 SER A N 1
ATOM 3419 C CA . SER A 1 444 ? -9.802 16.016 -24.728 1.00 82.38 444 SER A CA 1
ATOM 3420 C C . SER A 1 444 ? -11.243 16.094 -25.243 1.00 82.38 444 SER A C 1
ATOM 3422 O O . SER A 1 444 ? -11.934 17.097 -25.071 1.00 82.38 444 SER A O 1
ATOM 3424 N N . GLN A 1 445 ? -11.739 14.986 -25.803 1.00 83.50 445 GLN A N 1
ATOM 3425 C CA . GLN A 1 445 ? -13.152 14.813 -26.164 1.00 83.50 445 GLN A CA 1
ATOM 3426 C C . GLN A 1 445 ? -14.089 15.059 -24.971 1.00 83.50 445 GLN A C 1
ATOM 3428 O O . GLN A 1 445 ? -15.099 15.741 -25.113 1.00 83.50 445 GLN A O 1
ATOM 3433 N N . ARG A 1 446 ? -13.729 14.562 -23.779 1.00 80.12 446 ARG A N 1
ATOM 3434 C CA . ARG A 1 446 ? -14.542 14.738 -22.564 1.00 80.12 446 ARG A CA 1
ATOM 3435 C C . ARG A 1 446 ? -14.696 16.204 -22.171 1.00 80.12 446 ARG A C 1
ATOM 3437 O O . ARG A 1 446 ? -15.736 16.577 -21.644 1.00 80.12 446 ARG A O 1
ATOM 3444 N N . GLU A 1 447 ? -13.674 17.021 -22.404 1.00 84.06 447 GLU A N 1
ATOM 3445 C CA . GLU A 1 447 ? -13.729 18.456 -22.125 1.00 84.06 447 GLU A CA 1
ATOM 3446 C C . GLU A 1 447 ? -14.678 19.179 -23.089 1.00 84.06 447 GLU A C 1
ATOM 3448 O O . GLU A 1 447 ? -15.499 19.979 -22.644 1.00 84.06 447 GLU A O 1
ATOM 3453 N N . ALA A 1 448 ? -14.624 18.846 -24.384 1.00 85.50 448 ALA A N 1
ATOM 3454 C CA . ALA A 1 448 ? -15.549 19.385 -25.380 1.00 85.50 448 ALA A CA 1
ATOM 3455 C C . ALA A 1 448 ? -17.010 19.013 -25.052 1.00 85.50 448 ALA A C 1
ATOM 3457 O O . ALA A 1 448 ? -17.889 19.876 -25.034 1.00 85.50 448 ALA A O 1
ATOM 3458 N N . GLU A 1 449 ? -17.260 17.746 -24.710 1.00 85.56 449 GLU A N 1
ATOM 3459 C CA . GLU A 1 449 ? -18.592 17.244 -24.350 1.00 85.56 449 GLU A CA 1
ATOM 3460 C C . GLU A 1 449 ? -19.112 17.840 -23.031 1.00 85.56 449 GLU A C 1
ATOM 3462 O O . GLU A 1 449 ? -20.290 18.185 -22.935 1.00 85.56 449 GLU A O 1
ATOM 3467 N N . ALA A 1 450 ? -18.245 18.036 -22.029 1.00 79.25 450 ALA A N 1
ATOM 3468 C CA . ALA A 1 450 ? -18.607 18.705 -20.776 1.00 79.25 450 ALA A CA 1
ATOM 3469 C C . ALA A 1 450 ? -19.007 20.176 -20.988 1.00 79.25 450 ALA A C 1
ATOM 3471 O O . ALA A 1 450 ? -19.810 20.714 -20.226 1.00 79.25 450 ALA A O 1
ATOM 3472 N N . GLN A 1 451 ? -18.486 20.810 -22.042 1.00 84.19 451 GLN A N 1
ATOM 3473 C CA . GLN A 1 451 ? -18.881 22.150 -22.482 1.00 84.19 451 GLN A CA 1
ATOM 3474 C C . GLN A 1 451 ? -20.066 22.136 -23.468 1.00 84.19 451 GLN A C 1
ATOM 3476 O O . GLN A 1 451 ? -20.365 23.155 -24.085 1.00 84.19 451 GLN A O 1
ATOM 3481 N N . ASN A 1 452 ? -20.782 21.009 -23.574 1.00 82.19 452 ASN A N 1
ATOM 3482 C CA . ASN A 1 452 ? -21.946 20.779 -24.439 1.00 82.19 452 ASN A CA 1
ATOM 3483 C C . ASN A 1 452 ? -21.672 20.810 -25.952 1.00 82.19 452 ASN A C 1
ATOM 3485 O O . ASN A 1 452 ? -22.622 20.926 -26.728 1.00 82.19 452 ASN A O 1
ATOM 3489 N N . PHE A 1 453 ? -20.421 20.645 -26.387 1.00 83.69 453 PHE A N 1
ATOM 3490 C CA . PHE A 1 453 ? -20.116 20.453 -27.803 1.00 83.69 453 PHE A CA 1
ATOM 3491 C C . PHE A 1 453 ? -20.305 18.984 -28.201 1.00 83.69 453 PHE A C 1
ATOM 3493 O O . PHE A 1 453 ? -19.952 18.060 -27.472 1.00 83.69 453 PHE A O 1
ATOM 3500 N N . LEU A 1 454 ? -20.844 18.762 -29.392 1.00 84.06 454 LEU A N 1
ATOM 3501 C CA . LEU A 1 454 ? -21.145 17.460 -29.965 1.00 84.06 454 LEU A CA 1
ATOM 3502 C C . LEU A 1 454 ? -20.073 17.058 -30.989 1.00 84.06 454 LEU A C 1
ATOM 3504 O O . LEU A 1 454 ? -19.606 17.901 -31.759 1.00 84.06 454 LEU A O 1
ATOM 3508 N N . PRO A 1 455 ? -19.699 15.772 -31.080 1.00 85.00 455 PRO A N 1
ATOM 3509 C CA . PRO A 1 455 ? -18.703 15.337 -32.052 1.00 85.00 455 PRO A CA 1
ATOM 3510 C C . PRO A 1 455 ? -19.229 15.515 -33.476 1.00 85.00 455 PRO A C 1
ATOM 3512 O O . PRO A 1 455 ? -20.380 15.210 -33.776 1.00 85.00 455 PRO A O 1
ATOM 3515 N N . CYS A 1 456 ? -18.408 15.995 -34.401 1.00 86.81 456 CYS A N 1
ATOM 3516 C CA . CYS A 1 456 ? -18.782 16.052 -35.814 1.00 86.81 456 CYS A CA 1
ATOM 3517 C C . CYS A 1 456 ? -19.137 14.657 -36.353 1.00 86.81 456 CYS A C 1
ATOM 3519 O O . CYS A 1 456 ? -18.431 13.693 -36.079 1.00 86.81 456 CYS A O 1
ATOM 3521 N N . ARG A 1 457 ? -20.178 14.555 -37.192 1.00 79.00 457 ARG A N 1
ATOM 3522 C CA . ARG A 1 457 ? -20.651 13.280 -37.774 1.00 79.00 457 ARG A CA 1
ATOM 3523 C C . ARG A 1 457 ? -19.578 12.510 -38.550 1.00 79.00 457 ARG A C 1
ATOM 3525 O O . ARG A 1 457 ? -19.604 11.292 -38.584 1.00 79.00 457 ARG A O 1
ATOM 3532 N N . SER A 1 458 ? -18.622 13.205 -39.173 1.00 78.44 458 SER A N 1
ATOM 3533 C CA . SER A 1 458 ? -17.485 12.544 -39.835 1.00 78.44 458 SER A CA 1
ATOM 3534 C C . SER A 1 458 ? -16.413 12.077 -38.853 1.00 78.44 458 SER A C 1
ATOM 3536 O O . SER A 1 458 ? -15.694 11.136 -39.157 1.00 78.44 458 SER A O 1
ATOM 3538 N N . CYS A 1 459 ? -16.293 12.745 -37.707 1.00 79.75 459 CYS A N 1
ATOM 3539 C CA . CYS A 1 459 ? -15.345 12.381 -36.666 1.00 79.75 459 CYS A CA 1
ATOM 3540 C C . CYS A 1 459 ? -15.933 11.299 -35.712 1.00 79.75 459 CYS A C 1
ATOM 3542 O O . CYS A 1 459 ? -15.176 10.603 -35.048 1.00 79.75 459 CYS A O 1
ATOM 3544 N N . ASN A 1 460 ? -17.267 11.158 -35.637 1.00 78.75 460 ASN A N 1
ATOM 3545 C CA . ASN A 1 460 ? -17.989 10.087 -34.938 1.00 78.75 460 ASN A CA 1
ATOM 3546 C C . ASN A 1 460 ? -19.318 9.750 -35.671 1.00 78.75 460 ASN A C 1
ATOM 3548 O O . ASN A 1 460 ? -20.307 10.475 -35.497 1.00 78.75 460 ASN A O 1
ATOM 3552 N N . PRO A 1 461 ? -19.354 8.679 -36.489 1.00 62.56 461 PRO A N 1
ATOM 3553 C CA . PRO A 1 461 ? -20.520 8.294 -37.295 1.00 62.56 461 PRO A CA 1
ATOM 3554 C C . PRO A 1 461 ? -21.753 7.871 -36.480 1.00 62.56 461 PRO A C 1
ATOM 3556 O O . PRO A 1 461 ? -22.879 8.046 -36.943 1.00 62.56 461 PRO A O 1
ATOM 3559 N N . ASP A 1 462 ? -21.562 7.386 -35.248 1.00 63.41 462 ASP A N 1
ATOM 3560 C CA . ASP A 1 462 ? -22.639 6.875 -34.385 1.00 63.41 462 ASP A CA 1
ATOM 3561 C C . ASP A 1 462 ? -23.484 7.981 -33.722 1.00 63.41 462 ASP A C 1
ATOM 3563 O O . ASP A 1 462 ? -24.483 7.697 -33.054 1.00 63.41 462 ASP A O 1
ATOM 3567 N N . ARG A 1 463 ? -23.140 9.264 -33.930 1.00 67.19 463 ARG A N 1
ATOM 3568 C CA . ARG A 1 463 ? -23.864 10.421 -33.364 1.00 67.19 463 ARG A CA 1
ATOM 3569 C C . ARG A 1 463 ? -25.353 10.468 -33.747 1.00 67.19 463 ARG A C 1
ATOM 3571 O O . ARG A 1 463 ? -26.137 11.048 -32.999 1.00 67.19 463 ARG A O 1
ATOM 3578 N N . LEU A 1 464 ? -25.764 9.848 -34.855 1.00 52.56 464 LEU A N 1
ATOM 3579 C CA . LEU A 1 464 ? -27.156 9.882 -35.331 1.00 52.56 464 LEU A CA 1
ATOM 3580 C C . LEU A 1 464 ? -28.168 9.330 -34.306 1.00 52.56 464 LEU A C 1
ATOM 3582 O O . LEU A 1 464 ? -29.288 9.822 -34.253 1.00 52.56 464 LEU A O 1
ATOM 3586 N N . LYS A 1 465 ? -27.761 8.412 -33.416 1.00 53.06 465 LYS A N 1
ATOM 3587 C CA . LYS A 1 465 ? -28.642 7.866 -32.363 1.00 53.06 465 LYS A CA 1
ATOM 3588 C C . LYS A 1 465 ? -28.935 8.852 -31.217 1.00 53.06 465 LYS A C 1
ATOM 3590 O O . LYS A 1 465 ? -29.893 8.658 -30.477 1.00 53.06 465 LYS A O 1
ATOM 3595 N N . ASN A 1 466 ? -28.127 9.908 -31.063 1.00 50.25 466 ASN A N 1
ATOM 3596 C CA . ASN A 1 466 ? -28.249 10.890 -29.976 1.00 50.25 466 ASN A CA 1
ATOM 3597 C C . ASN A 1 466 ? -28.971 12.187 -30.382 1.00 50.25 466 ASN A C 1
ATOM 3599 O O . ASN A 1 466 ? -29.466 12.889 -29.498 1.00 50.25 466 ASN A O 1
ATOM 3603 N N . ASP A 1 467 ? -29.045 12.502 -31.681 1.00 52.88 467 ASP A N 1
ATOM 3604 C CA . ASP A 1 467 ? -29.784 13.673 -32.179 1.00 52.88 467 ASP A CA 1
ATOM 3605 C C . ASP A 1 467 ? -31.317 13.431 -32.042 1.00 52.88 467 ASP A C 1
ATOM 3607 O O . ASP A 1 467 ? -32.023 14.277 -31.492 1.00 52.88 467 ASP A O 1
ATOM 3611 N N . GLU A 1 468 ? -31.826 12.230 -32.373 1.00 49.19 468 GLU A N 1
ATOM 3612 C CA . GLU A 1 468 ? -33.263 11.879 -32.255 1.00 49.19 468 GLU A CA 1
ATOM 3613 C C . GLU A 1 468 ? -33.773 11.857 -30.797 1.00 49.19 468 GLU A C 1
ATOM 3615 O O . GLU A 1 468 ? -34.892 12.281 -30.499 1.00 49.19 468 GLU A O 1
ATOM 3620 N N . ALA A 1 469 ? -32.930 11.440 -29.846 1.00 49.00 469 ALA A N 1
ATOM 3621 C CA . ALA A 1 469 ? -33.276 11.393 -28.422 1.00 49.00 469 ALA A CA 1
ATOM 3622 C C . ALA A 1 469 ? -33.367 12.787 -27.757 1.00 49.00 469 ALA A C 1
ATOM 3624 O O . ALA A 1 469 ? -33.950 12.924 -26.673 1.00 49.00 469 ALA A O 1
ATOM 3625 N N . ARG A 1 470 ? -32.787 13.829 -28.375 1.00 50.34 470 ARG A N 1
ATOM 3626 C CA . ARG A 1 470 ? -32.847 15.222 -27.894 1.00 50.34 470 ARG A CA 1
ATOM 3627 C C . ARG A 1 470 ? -34.025 15.997 -28.484 1.00 50.34 470 ARG A C 1
ATOM 3629 O O . ARG A 1 470 ? -34.631 16.776 -27.744 1.00 50.34 470 ARG A O 1
ATOM 3636 N N . ASP A 1 471 ? -34.416 15.743 -29.730 1.00 49.00 471 ASP A N 1
ATOM 3637 C CA . ASP A 1 471 ? -35.600 16.389 -30.318 1.00 49.00 471 ASP A CA 1
ATOM 3638 C C . ASP A 1 471 ? -36.893 15.980 -29.589 1.00 49.00 471 ASP A C 1
ATOM 3640 O O . ASP A 1 471 ? -37.703 16.840 -29.233 1.00 49.00 471 ASP A O 1
ATOM 3644 N N . LEU A 1 472 ? -37.015 14.713 -29.172 1.00 45.28 472 LEU A N 1
ATOM 3645 C CA . LEU A 1 472 ? -38.120 14.232 -28.322 1.00 45.28 472 LEU A CA 1
ATOM 3646 C C . LEU A 1 472 ? -38.184 14.913 -26.936 1.00 45.28 472 LEU A C 1
ATOM 3648 O O . LEU A 1 472 ? -39.272 15.142 -26.401 1.00 45.28 472 LEU A O 1
ATOM 3652 N N . LYS A 1 473 ? -37.036 15.299 -26.357 1.00 45.88 473 LYS A N 1
ATOM 3653 C CA . LYS A 1 473 ? -36.961 16.029 -25.070 1.00 45.88 473 LYS A CA 1
ATOM 3654 C C . LYS A 1 473 ? -37.222 17.532 -25.202 1.00 45.88 473 LYS A C 1
ATOM 3656 O O . LYS A 1 473 ? -37.593 18.182 -24.224 1.00 45.88 473 LYS A O 1
ATOM 3661 N N . THR A 1 474 ? -37.037 18.090 -26.396 1.00 44.16 474 THR A N 1
ATOM 3662 C CA . THR A 1 474 ? -37.259 19.518 -26.668 1.00 44.16 474 THR A CA 1
ATOM 3663 C C . THR A 1 474 ? -38.725 19.789 -27.020 1.00 44.16 474 THR A C 1
ATOM 3665 O O . THR A 1 474 ? -39.278 20.808 -26.605 1.00 44.16 474 THR A O 1
ATOM 3668 N N . VAL A 1 475 ? -39.396 18.833 -27.678 1.00 43.69 475 VAL A N 1
ATOM 3669 C CA . VAL A 1 475 ? -40.845 18.879 -27.943 1.00 43.69 475 VAL A CA 1
ATOM 3670 C C . VAL A 1 475 ? -41.659 18.688 -26.654 1.00 43.69 475 VAL A C 1
ATOM 3672 O O . VAL A 1 475 ? -42.585 19.453 -26.400 1.00 43.69 475 VAL A O 1
ATOM 3675 N N . THR A 1 476 ? -41.269 17.766 -25.767 1.00 42.62 476 THR A N 1
ATOM 3676 C CA . THR A 1 476 ? -41.970 17.533 -24.482 1.00 42.62 476 THR A CA 1
ATOM 3677 C C . THR A 1 476 ? -41.836 18.687 -23.479 1.00 42.62 476 THR A C 1
ATOM 3679 O O . THR A 1 476 ? -42.739 18.904 -22.675 1.00 42.62 476 THR A O 1
ATOM 3682 N N . ARG A 1 477 ? -40.771 19.500 -23.555 1.00 41.78 477 ARG A N 1
ATOM 3683 C CA . ARG A 1 477 ? -40.624 20.708 -22.718 1.00 41.78 477 ARG A CA 1
ATOM 3684 C C . ARG A 1 477 ? -41.457 21.906 -23.178 1.00 41.78 477 ARG A C 1
ATOM 3686 O O . ARG A 1 477 ? -41.779 22.735 -22.337 1.00 41.78 477 ARG A O 1
ATOM 3693 N N . LYS A 1 478 ? -41.832 22.000 -24.459 1.00 39.38 478 LYS A N 1
ATOM 3694 C CA . LYS A 1 478 ? -42.702 23.086 -24.954 1.00 39.38 478 LYS A CA 1
ATOM 3695 C C . LYS A 1 478 ? -44.190 22.865 -24.660 1.00 39.38 478 LYS A C 1
ATOM 3697 O O . LYS A 1 478 ? -44.934 23.837 -24.634 1.00 39.38 478 LYS A O 1
ATOM 3702 N N . PHE A 1 479 ? -44.616 21.628 -24.396 1.00 41.09 479 PHE A N 1
ATOM 3703 C CA . PHE A 1 479 ? -46.014 21.322 -24.061 1.00 41.09 479 PHE A CA 1
ATOM 3704 C C . PHE A 1 479 ? -46.348 21.435 -22.565 1.00 41.09 479 PHE A C 1
ATOM 3706 O O . PHE A 1 479 ? -47.516 21.563 -22.226 1.00 41.09 479 PHE A O 1
ATOM 3713 N N . SER A 1 480 ? -45.353 21.456 -21.670 1.00 43.38 480 SER A N 1
ATOM 3714 C CA . SER A 1 480 ? -45.584 21.568 -20.217 1.00 43.38 480 SER A CA 1
ATOM 3715 C C . SER A 1 480 ? -45.529 23.006 -19.679 1.00 43.38 480 SER A C 1
ATOM 3717 O O . SER A 1 480 ? -45.625 23.201 -18.471 1.00 43.38 480 SER A O 1
ATOM 3719 N N . SER A 1 481 ? -45.336 24.009 -20.539 1.00 45.66 481 SER A N 1
ATOM 3720 C CA . SER A 1 481 ? -45.256 25.423 -20.144 1.00 45.66 481 SER A CA 1
ATOM 3721 C C . SER A 1 481 ? -46.423 26.269 -20.663 1.00 45.66 481 SER A C 1
ATOM 3723 O O . SER A 1 481 ? -46.288 27.484 -20.722 1.00 45.66 481 SER A O 1
ATOM 3725 N N . ASN A 1 482 ? -47.529 25.641 -21.080 1.00 44.66 482 ASN A N 1
ATOM 3726 C CA . ASN A 1 482 ? -48.725 26.326 -21.588 1.00 44.66 482 ASN A CA 1
ATOM 3727 C C . ASN A 1 482 ? -50.041 25.632 -21.167 1.00 44.66 482 ASN A C 1
ATOM 3729 O O . ASN A 1 482 ? -50.989 25.572 -21.950 1.00 44.66 482 ASN A O 1
ATOM 3733 N N . GLN A 1 483 ? -50.093 25.110 -19.937 1.00 38.25 483 GLN A N 1
ATOM 3734 C CA . GLN A 1 483 ? -51.335 24.793 -19.219 1.00 38.25 483 GLN A CA 1
ATOM 3735 C C . GLN A 1 483 ? -51.213 25.210 -17.760 1.00 38.25 483 GLN A C 1
ATOM 3737 O O . GLN A 1 483 ? -50.117 24.990 -17.192 1.00 38.25 483 GLN A O 1
#

pLDDT: mean 75.64, std 24.03, range [24.36, 98.44]

Radius of gyration: 33.46 Å; Cα contacts (8 Å, |Δi|>4): 642; chains: 1; bounding box: 109×84×89 Å

Nearest PDB structures (foldseek):
  8r9r-assembly1_A-2  TM=8.643E-01  e=1.076E-20  Shewanella putrefaciens CN-32
  2px3-assembly1_A-2  TM=8.783E-01  e=2.579E-19  Bacillus subtilis
  2px0-assembly3_C  TM=8.303E-01  e=9.736E-19  Bacillus subtilis
  6frk-assembly1_x  TM=7.973E-01  e=4.983E-16  Canis lupus familiaris
  5gaf-assembly1_i  TM=7.846E-01  e=1.004E-14  Escherichia coli

Secondary structure (DSSP, 8-state):
-EEEEEEESSHHHHHHHHHHHH-TTPEEEEEEEE-----TTS--PPPEEEEEEEE-TTSTTS--S--------PPPPPP------------PPPPPP----------------S-TTHHHHHHHHHHHHHHHHHHTT--HHHHHHHHHHHTTSTTHHHHHHTTTHHHHHHHHHHHTT----SSTT-----SEEEEE-BTTS-HHHHHHHHHHHHHHTS---EEEEE---S-TTHHHHHHHHHHHHT--EEE-SSHHHHHHHHHHTTT-SEEEEE---B-TT-HHHHHHHHGGGTT-TTEEEEEEEETTS-HHHHHHHHHHHHTTT--EEEEE-GGG-S--HHHHHHHHHH-PPEEEEE-SS-TTTTEEE--HHHHHHHHH--S---TT-----SS--SS--------------EEEETT-SEEEETT-TTGGGS-GGGEEEESSHHHHHHTTPEEPTTT-GGGHHHHHHHHHHHHHHHHTT--

Solvent-accessible surface area (backbone atoms only — not comparable to full-atom values): 29123 Å² total; per-residue (Å²): 107,51,76,50,79,42,75,25,73,38,66,71,55,33,52,51,52,44,34,74,74,60,33,85,80,41,43,76,79,46,77,47,77,46,74,73,60,89,50,100,75,84,57,87,56,80,50,27,27,38,38,31,33,34,34,59,72,76,64,71,77,76,72,84,73,88,90,84,82,83,88,87,86,85,84,84,91,78,91,83,88,83,89,84,89,81,91,83,84,90,81,90,86,78,85,91,80,89,86,83,94,83,76,97,77,86,86,82,94,83,84,91,86,82,58,79,67,58,60,55,51,46,56,49,54,56,48,49,54,47,51,48,36,48,72,20,50,27,46,68,69,59,40,52,51,55,50,56,56,44,72,71,44,85,65,43,60,58,28,47,62,71,67,53,38,61,62,53,53,36,53,51,46,45,73,72,60,52,47,50,38,96,42,71,80,58,82,85,66,56,50,27,34,34,43,41,40,46,64,90,36,46,57,62,63,47,49,52,19,50,49,44,41,38,37,69,77,65,66,38,48,51,34,39,37,37,52,40,77,85,36,88,62,60,51,53,55,50,52,50,49,28,62,76,70,73,35,55,72,45,78,22,90,44,64,69,45,41,53,49,50,55,59,74,49,63,88,42,61,29,36,42,34,41,51,52,57,41,60,82,88,38,68,63,60,50,51,58,57,57,59,64,48,64,96,40,85,70,51,42,31,31,39,38,38,38,54,62,51,56,64,70,60,51,49,51,44,49,64,59,49,46,77,74,63,49,58,26,36,25,44,18,44,50,72,70,33,98,49,49,16,54,57,57,44,50,32,71,74,66,63,37,29,37,46,35,38,27,44,68,85,54,76,43,76,25,52,44,46,22,28,56,61,58,53,49,49,65,51,61,56,89,71,78,69,58,101,77,78,81,91,80,87,80,92,88,89,76,89,81,91,86,82,89,83,84,89,82,81,89,70,85,36,29,38,27,36,77,91,49,58,45,28,30,45,67,88,34,93,66,44,81,76,50,55,78,93,39,57,44,77,28,91,36,72,67,58,38,44,74,72,66,29,40,70,31,57,89,75,35,73,74,50,68,72,57,56,60,65,46,54,61,56,53,56,58,58,63,64,70,74,77,121